Protein AF-0000000077107101 (afdb_homodimer)

Structure (mmCIF, N/CA/C/O backbone):
data_AF-0000000077107101-model_v1
#
loop_
_entity.id
_entity.type
_entity.pdbx_description
1 polymer 'T6SS Transcription factor RovC-like DNA binding domain-containing protein'
#
loop_
_atom_site.group_PDB
_atom_site.id
_atom_site.type_symbol
_atom_site.label_atom_id
_atom_site.label_alt_id
_atom_site.label_comp_id
_atom_site.label_asym_id
_atom_site.label_entity_id
_atom_site.label_seq_id
_atom_site.pdbx_PDB_ins_code
_atom_site.Cartn_x
_atom_site.Cartn_y
_atom_site.Cartn_z
_atom_site.occupancy
_atom_site.B_iso_or_equiv
_atom_site.auth_seq_id
_atom_site.auth_comp_id
_atom_site.auth_asym_id
_atom_site.auth_atom_id
_atom_site.pdbx_PDB_model_num
ATOM 1 N N . MET A 1 1 ? 15.594 -49.562 -24.234 1 36.62 1 MET A N 1
ATOM 2 C CA . MET A 1 1 ? 15.773 -48.375 -25.094 1 36.62 1 MET A CA 1
ATOM 3 C C . MET A 1 1 ? 16.031 -47.125 -24.25 1 36.62 1 MET A C 1
ATOM 5 O O . MET A 1 1 ? 15.234 -46.812 -23.375 1 36.62 1 MET A O 1
ATOM 9 N N . LYS A 1 2 ? 17.188 -46.906 -23.859 1 49.09 2 LYS A N 1
ATOM 10 C CA . LYS A 1 2 ? 17.625 -45.812 -22.984 1 49.09 2 LYS A CA 1
ATOM 11 C C . LYS A 1 2 ? 17.062 -44.469 -23.453 1 49.09 2 LYS A C 1
ATOM 13 O O . LYS A 1 2 ? 17.344 -44.031 -24.578 1 49.09 2 LYS A O 1
ATOM 18 N N . SER A 1 3 ? 15.82 -44 -23.25 1 51.94 3 SER A N 1
ATOM 19 C CA . SER A 1 3 ? 15.117 -42.812 -23.719 1 51.94 3 SER A CA 1
ATOM 20 C C . SER A 1 3 ? 15.961 -41.562 -23.562 1 51.94 3 SER A C 1
ATOM 22 O O . SER A 1 3 ? 16.562 -41.344 -22.516 1 51.94 3 SER A O 1
ATOM 24 N N . VAL A 1 4 ? 16.719 -41.156 -24.703 1 61.84 4 VAL A N 1
ATOM 25 C CA . VAL A 1 4 ? 17.656 -40.062 -24.734 1 61.84 4 VAL A CA 1
ATOM 26 C C . VAL A 1 4 ? 16.891 -38.75 -24.516 1 61.84 4 VAL A C 1
ATOM 28 O O . VAL A 1 4 ? 16.125 -38.312 -25.375 1 61.84 4 VAL A O 1
ATOM 31 N N . TRP A 1 5 ? 16.547 -38.5 -23.312 1 76.62 5 TRP A N 1
ATOM 32 C CA . TRP A 1 5 ? 16.047 -37.156 -23 1 76.62 5 TRP A CA 1
ATOM 33 C C . TRP A 1 5 ? 16.891 -36.094 -23.656 1 76.62 5 TRP A C 1
ATOM 35 O O . TRP A 1 5 ? 18.125 -36.094 -23.531 1 76.62 5 TRP A O 1
ATOM 45 N N . GLN A 1 6 ? 16.281 -35.438 -24.75 1 76.5 6 GLN A N 1
ATOM 46 C CA . GLN A 1 6 ? 16.969 -34.312 -25.406 1 76.5 6 GLN A CA 1
ATOM 47 C C . GLN A 1 6 ? 16.406 -32.969 -24.938 1 76.5 6 GLN A C 1
ATOM 49 O O . GLN A 1 6 ? 15.203 -32.719 -25.047 1 76.5 6 GLN A O 1
ATOM 54 N N . LEU A 1 7 ? 17.297 -32.25 -24.359 1 82.25 7 LEU A N 1
ATOM 55 C CA . LEU A 1 7 ? 16.922 -30.922 -23.875 1 82.25 7 LEU A CA 1
ATOM 56 C C . LEU A 1 7 ? 16.688 -29.969 -25.047 1 82.25 7 LEU A C 1
ATOM 58 O O . LEU A 1 7 ? 17.531 -29.859 -25.938 1 82.25 7 LEU A O 1
ATOM 62 N N . ASP A 1 8 ? 15.477 -29.438 -25.125 1 82.38 8 ASP A N 1
ATOM 63 C CA . ASP A 1 8 ? 15.195 -28.297 -26 1 82.38 8 ASP A CA 1
ATOM 64 C C . ASP A 1 8 ? 15.125 -27 -25.188 1 82.38 8 ASP A C 1
ATOM 66 O O . ASP A 1 8 ? 14.062 -26.641 -24.656 1 82.38 8 ASP A O 1
ATOM 70 N N . LYS A 1 9 ? 16.219 -26.234 -25.188 1 82.69 9 LYS A N 1
ATOM 71 C CA . LYS A 1 9 ? 16.375 -25.047 -24.344 1 82.69 9 LYS A CA 1
ATOM 72 C C . LYS A 1 9 ? 15.367 -23.969 -24.75 1 82.69 9 LYS A C 1
ATOM 74 O O . LYS A 1 9 ? 14.984 -23.141 -23.922 1 82.69 9 LYS A O 1
ATOM 79 N N . SER A 1 10 ? 14.93 -23.953 -25.969 1 82.31 10 SER A N 1
ATOM 80 C CA . SER A 1 10 ? 14.031 -22.906 -26.469 1 82.31 10 SER A CA 1
ATOM 81 C C . SER A 1 10 ? 12.695 -22.953 -25.734 1 82.31 10 SER A C 1
ATOM 83 O O . SER A 1 10 ? 12.023 -21.922 -25.609 1 82.31 10 SER A O 1
ATOM 85 N N . LYS A 1 11 ? 12.383 -24.125 -25.203 1 84.31 11 LYS A N 1
ATOM 86 C CA . LYS A 1 11 ? 11.109 -24.297 -24.516 1 84.31 11 LYS A CA 1
ATOM 87 C C . LYS A 1 11 ? 11.133 -23.609 -23.156 1 84.31 11 LYS A C 1
ATOM 89 O O . LYS A 1 11 ? 10.078 -23.359 -22.562 1 84.31 11 LYS A O 1
ATOM 94 N N . TYR A 1 12 ? 12.328 -23.328 -22.734 1 90.12 12 TYR A N 1
ATOM 95 C CA . TYR A 1 12 ? 12.453 -22.812 -21.375 1 90.12 12 TYR A CA 1
ATOM 96 C C . TYR A 1 12 ? 12.773 -21.328 -21.406 1 90.12 12 TYR A C 1
ATOM 98 O O . TYR A 1 12 ? 12.555 -20.625 -20.406 1 90.12 12 TYR A O 1
ATOM 106 N N . ASN A 1 13 ? 13.305 -20.766 -22.453 1 82.75 13 ASN A N 1
ATOM 107 C CA . ASN A 1 13 ? 13.758 -19.375 -22.531 1 82.75 13 ASN A CA 1
ATOM 108 C C . ASN A 1 13 ? 12.594 -18.406 -22.375 1 82.75 13 ASN A C 1
ATOM 110 O O . ASN A 1 13 ? 12.75 -17.344 -21.766 1 82.75 13 ASN A O 1
ATOM 114 N N . ASP A 1 14 ? 11.438 -18.812 -22.844 1 86.81 14 ASP A N 1
ATOM 115 C CA . ASP A 1 14 ? 10.289 -17.922 -22.781 1 86.81 14 ASP A CA 1
ATOM 116 C C . ASP A 1 14 ? 9.711 -17.844 -21.375 1 86.81 14 ASP A C 1
ATOM 118 O O . ASP A 1 14 ? 8.906 -16.969 -21.062 1 86.81 14 ASP A O 1
ATOM 122 N N . LEU A 1 15 ? 10.258 -18.703 -20.5 1 91.25 15 LEU A N 1
ATOM 123 C CA . LEU A 1 15 ? 9.68 -18.781 -19.172 1 91.25 15 LEU A CA 1
ATOM 124 C C . LEU A 1 15 ? 10.359 -17.797 -18.219 1 91.25 15 LEU A C 1
ATOM 126 O O . LEU A 1 15 ? 9.867 -17.547 -17.109 1 91.25 15 LEU A O 1
ATOM 130 N N . LEU A 1 16 ? 11.414 -17.156 -18.656 1 87.88 16 LEU A N 1
ATOM 131 C CA . LEU A 1 16 ? 12.227 -16.312 -17.797 1 87.88 16 LEU A CA 1
ATOM 132 C C . LEU A 1 16 ? 11.422 -15.133 -17.266 1 87.88 16 LEU A C 1
ATOM 134 O O . LEU A 1 16 ? 11.648 -14.672 -16.141 1 87.88 16 LEU A O 1
ATOM 138 N N . ASN A 1 17 ? 10.438 -14.742 -17.969 1 88.19 17 ASN A N 1
ATOM 139 C CA . ASN A 1 17 ? 9.688 -13.547 -17.594 1 88.19 17 ASN A CA 1
ATOM 140 C C . ASN A 1 17 ? 8.406 -13.891 -16.859 1 88.19 17 ASN A C 1
ATOM 142 O O . ASN A 1 17 ? 7.637 -13 -16.484 1 88.19 17 ASN A O 1
ATOM 146 N N . LEU A 1 18 ? 8.266 -15.156 -16.547 1 92.25 18 LEU A N 1
ATOM 147 C CA . LEU A 1 18 ? 7.039 -15.586 -15.883 1 92.25 18 LEU A CA 1
ATOM 148 C C . LEU A 1 18 ? 6.938 -14.969 -14.492 1 92.25 18 LEU A C 1
ATOM 150 O O . LEU A 1 18 ? 7.945 -14.82 -13.805 1 92.25 18 LEU A O 1
ATOM 154 N N . PRO A 1 19 ? 5.684 -14.625 -14.133 1 92.31 19 PRO A N 1
ATOM 155 C CA . PRO A 1 19 ? 5.492 -14.336 -12.711 1 92.31 19 PRO A CA 1
ATOM 156 C C . PRO A 1 19 ? 5.711 -15.562 -11.828 1 92.31 19 PRO A C 1
ATOM 158 O O . PRO A 1 19 ? 5.668 -16.703 -12.312 1 92.31 19 PRO A O 1
ATOM 161 N N . TYR A 1 20 ? 5.93 -15.43 -10.633 1 93.25 20 TYR A N 1
ATOM 162 C CA . TYR A 1 20 ? 6.246 -16.531 -9.734 1 93.25 20 TYR A CA 1
ATOM 163 C C . TYR A 1 20 ? 5.078 -17.516 -9.641 1 93.25 20 TYR A C 1
ATOM 165 O O . TYR A 1 20 ? 5.285 -18.719 -9.539 1 93.25 20 TYR A O 1
ATOM 173 N N . SER A 1 21 ? 3.875 -17.016 -9.695 1 93.69 21 SER A N 1
ATOM 174 C CA . SER A 1 21 ? 2.732 -17.922 -9.719 1 93.69 21 SER A CA 1
ATOM 175 C C . SER A 1 21 ? 2.744 -18.797 -10.969 1 93.69 21 SER A C 1
ATOM 177 O O . SER A 1 21 ? 2.277 -19.938 -10.938 1 93.69 21 SER A O 1
ATOM 179 N N . GLY A 1 22 ? 3.248 -18.188 -12.016 1 95.06 22 GLY A N 1
ATOM 180 C CA . GLY A 1 22 ? 3.428 -18.984 -13.227 1 95.06 22 GLY A CA 1
ATOM 181 C C . GLY A 1 22 ? 4.453 -20.078 -13.062 1 95.06 22 GLY A C 1
ATOM 182 O O . GLY A 1 22 ? 4.246 -21.203 -13.539 1 95.06 22 GLY A O 1
ATOM 183 N N . TRP A 1 23 ? 5.523 -19.75 -12.375 1 95.94 23 TRP A N 1
ATOM 184 C CA . TRP A 1 23 ? 6.527 -20.766 -12.07 1 95.94 23 TRP A CA 1
ATOM 185 C C . TRP A 1 23 ? 5.938 -21.891 -11.219 1 95.94 23 TRP A C 1
ATOM 187 O O . TRP A 1 23 ? 6.227 -23.062 -11.445 1 95.94 23 TRP A O 1
ATOM 197 N N . ALA A 1 24 ? 5.16 -21.484 -10.281 1 97.25 24 ALA A N 1
ATOM 198 C CA . ALA A 1 24 ? 4.5 -22.5 -9.461 1 97.25 24 ALA A CA 1
ATOM 199 C C . ALA A 1 24 ? 3.727 -23.484 -10.32 1 97.25 24 ALA A C 1
ATOM 201 O O . ALA A 1 24 ? 3.803 -24.703 -10.109 1 97.25 24 ALA A O 1
ATOM 202 N N . TRP A 1 25 ? 3.062 -22.969 -11.305 1 97.88 25 TRP A N 1
ATOM 203 C CA . TRP A 1 25 ? 2.289 -23.844 -12.188 1 97.88 25 TRP A CA 1
ATOM 204 C C . TRP A 1 25 ? 3.209 -24.703 -13.039 1 97.88 25 TRP A C 1
ATOM 206 O O . TRP A 1 25 ? 2.955 -25.906 -13.211 1 97.88 25 TRP A O 1
ATOM 216 N N . GLU A 1 26 ? 4.285 -24.125 -13.555 1 97.5 26 GLU A N 1
ATOM 217 C CA . GLU A 1 26 ? 5.211 -24.875 -14.391 1 97.5 26 GLU A CA 1
ATOM 218 C C . GLU A 1 26 ? 5.75 -26.109 -13.648 1 97.5 26 GLU A C 1
ATOM 220 O O . GLU A 1 26 ? 5.914 -27.172 -14.242 1 97.5 26 GLU A O 1
ATOM 225 N N . PHE A 1 27 ? 5.941 -25.969 -12.414 1 98.31 27 PHE A N 1
ATOM 226 C CA . PHE A 1 27 ? 6.418 -27.094 -11.617 1 98.31 27 PHE A CA 1
ATOM 227 C C . PHE A 1 27 ? 5.273 -28.047 -11.297 1 98.31 27 PHE A C 1
ATOM 229 O O . PHE A 1 27 ? 5.391 -29.25 -11.492 1 98.31 27 PHE A O 1
ATOM 236 N N . LYS A 1 28 ? 4.164 -27.531 -10.844 1 98.5 28 LYS A N 1
ATOM 237 C CA . LYS A 1 28 ? 3.08 -28.359 -10.328 1 98.5 28 LYS A CA 1
ATOM 238 C C . LYS A 1 28 ? 2.402 -29.141 -11.445 1 98.5 28 LYS A C 1
ATOM 240 O O . LYS A 1 28 ? 1.958 -30.266 -11.242 1 98.5 28 LYS A O 1
ATOM 245 N N . ARG A 1 29 ? 2.389 -28.547 -12.625 1 98.12 29 ARG A N 1
ATOM 246 C CA . ARG A 1 29 ? 1.709 -29.234 -13.727 1 98.12 29 ARG A CA 1
ATOM 247 C C . ARG A 1 29 ? 2.467 -30.484 -14.141 1 98.12 29 ARG A C 1
ATOM 249 O O . ARG A 1 29 ? 1.936 -31.328 -14.883 1 98.12 29 ARG A O 1
ATOM 256 N N . ARG A 1 30 ? 3.689 -30.641 -13.719 1 98.12 30 ARG A N 1
ATOM 257 C CA . ARG A 1 30 ? 4.52 -31.781 -14.047 1 98.12 30 ARG A CA 1
ATOM 258 C C . ARG A 1 30 ? 4.34 -32.906 -13.016 1 98.12 30 ARG A C 1
ATOM 260 O O . ARG A 1 30 ? 4.891 -34 -13.172 1 98.12 30 ARG A O 1
ATOM 267 N N . ASP A 1 31 ? 3.662 -32.656 -11.984 1 98.38 31 ASP A N 1
ATOM 268 C CA . ASP A 1 31 ? 3.408 -33.594 -10.922 1 98.38 31 ASP A CA 1
ATOM 269 C C . ASP A 1 31 ? 2.586 -34.781 -11.438 1 98.38 31 ASP A C 1
ATOM 271 O O . ASP A 1 31 ? 1.441 -34.625 -11.859 1 98.38 31 ASP A O 1
ATOM 275 N N . PRO A 1 32 ? 3.148 -36 -11.312 1 97.88 32 PRO A N 1
ATOM 276 C CA . PRO A 1 32 ? 2.422 -37.188 -11.805 1 97.88 32 PRO A CA 1
ATOM 277 C C . PRO A 1 32 ? 1.076 -37.375 -11.109 1 97.88 32 PRO A C 1
ATOM 279 O O . PRO A 1 32 ? 0.118 -37.844 -11.727 1 97.88 32 PRO A O 1
ATOM 282 N N . GLU A 1 33 ? 0.961 -37 -9.891 1 97.31 33 GLU A N 1
ATOM 283 C CA . GLU A 1 33 ? -0.3 -37.125 -9.164 1 97.31 33 GLU A CA 1
ATOM 284 C C . GLU A 1 33 ? -1.358 -36.188 -9.719 1 97.31 33 GLU A C 1
ATOM 286 O O . GLU A 1 33 ? -2.529 -36.562 -9.836 1 97.31 33 GLU A O 1
ATOM 291 N N . LEU A 1 34 ? -0.968 -34.969 -10.047 1 97.94 34 LEU A N 1
ATOM 292 C CA . LEU A 1 34 ? -1.901 -34 -10.625 1 97.94 34 LEU A CA 1
ATOM 293 C C . LEU A 1 34 ? -2.342 -34.438 -12.016 1 97.94 34 LEU A C 1
ATOM 295 O O . LEU A 1 34 ? -3.525 -34.375 -12.352 1 97.94 34 LEU A O 1
ATOM 299 N N . ILE A 1 35 ? -1.372 -34.938 -12.828 1 98.06 35 ILE A N 1
ATOM 300 C CA . ILE A 1 35 ? -1.673 -35.406 -14.172 1 98.06 35 ILE A CA 1
ATOM 301 C C . ILE A 1 35 ? -2.66 -36.562 -14.109 1 98.06 35 ILE A C 1
ATOM 303 O O . ILE A 1 35 ? -3.627 -36.625 -14.875 1 98.06 35 ILE A O 1
ATOM 307 N N . LYS A 1 36 ? -2.42 -37.438 -13.18 1 97.38 36 LYS A N 1
ATOM 308 C CA . LYS A 1 36 ? -3.326 -38.562 -12.992 1 97.38 36 LYS A CA 1
ATOM 309 C C . LYS A 1 36 ? -4.727 -38.094 -12.609 1 97.38 36 LYS A C 1
ATOM 311 O O . LYS A 1 36 ? -5.719 -38.594 -13.141 1 97.38 36 LYS A O 1
ATOM 316 N N . ALA A 1 37 ? -4.828 -37.125 -11.68 1 97.06 37 ALA A N 1
ATOM 317 C CA . ALA A 1 37 ? -6.109 -36.594 -11.242 1 97.06 37 ALA A CA 1
ATOM 318 C C 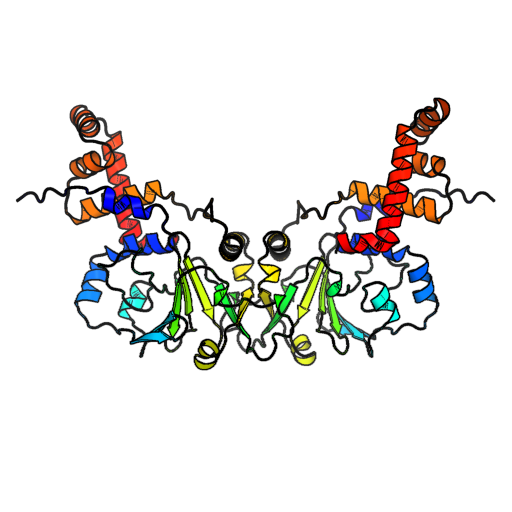. ALA A 1 37 ? -6.855 -35.938 -12.406 1 97.06 37 ALA A C 1
ATOM 320 O O . ALA A 1 37 ? -8.07 -36.094 -12.539 1 97.06 37 ALA A O 1
ATOM 321 N N . TYR A 1 38 ? -6.125 -35.281 -13.211 1 96.88 38 TYR A N 1
ATOM 322 C CA . TYR A 1 38 ? -6.734 -34.625 -14.359 1 96.88 38 TYR A CA 1
ATOM 323 C C . TYR A 1 38 ? -7.242 -35.625 -15.375 1 96.88 38 TYR A C 1
ATOM 325 O O . TYR A 1 38 ? -8.352 -35.5 -15.891 1 96.88 38 TYR A O 1
ATOM 333 N N . THR A 1 39 ? -6.422 -36.625 -15.688 1 96.25 39 THR A N 1
ATOM 334 C CA . THR A 1 39 ? -6.73 -37.625 -16.719 1 96.25 39 THR A CA 1
ATOM 335 C C . THR A 1 39 ? -7.883 -38.531 -16.266 1 96.25 39 THR A C 1
ATOM 337 O O . THR A 1 39 ? -8.633 -39.031 -17.109 1 96.25 39 THR A O 1
ATOM 340 N N . ALA A 1 40 ? -8.016 -38.656 -14.992 1 95 40 ALA A N 1
ATOM 341 C CA . ALA A 1 40 ? -9.102 -39.5 -14.461 1 95 40 ALA A CA 1
ATOM 342 C C . ALA A 1 40 ? -10.461 -38.906 -14.828 1 95 40 ALA A C 1
ATOM 344 O O . ALA A 1 40 ? -11.445 -39.656 -14.961 1 95 40 ALA A O 1
ATOM 345 N N . GLY A 1 41 ? -10.617 -37.625 -14.977 1 89.12 41 GLY A N 1
ATOM 346 C CA . GLY A 1 41 ? -11.828 -37 -15.484 1 89.12 41 GLY A CA 1
ATOM 347 C C . GLY A 1 41 ? -12.922 -36.906 -14.445 1 89.12 41 GLY A C 1
ATOM 348 O O . GLY A 1 41 ? -14.055 -36.531 -14.766 1 89.12 41 GLY A O 1
ATOM 349 N N . ASN A 1 42 ? -12.656 -37.219 -13.227 1 89.12 42 ASN A N 1
ATOM 350 C CA . ASN A 1 42 ? -13.688 -37.219 -12.195 1 89.12 42 ASN A CA 1
ATOM 351 C C . ASN A 1 42 ? -13.727 -35.906 -11.422 1 89.12 42 ASN A C 1
ATOM 353 O O . ASN A 1 42 ? -14.523 -35.75 -10.5 1 89.12 42 ASN A O 1
ATOM 357 N N . SER A 1 43 ? -12.984 -34.969 -11.828 1 92.38 43 SER A N 1
ATOM 358 C CA . SER A 1 43 ? -12.945 -33.688 -11.109 1 92.38 43 SER A CA 1
ATOM 359 C C . SER A 1 43 ? -13.961 -32.719 -11.664 1 92.38 43 SER A C 1
ATOM 361 O O . SER A 1 43 ? -14.328 -32.781 -12.836 1 92.38 43 SER A O 1
ATOM 363 N N . VAL A 1 44 ? -14.469 -31.875 -10.789 1 93.94 44 VAL A N 1
ATOM 364 C CA . VAL A 1 44 ? -15.414 -30.828 -11.188 1 93.94 44 VAL A CA 1
ATOM 365 C C . VAL A 1 44 ? -14.742 -29.859 -12.156 1 93.94 44 VAL A C 1
ATOM 367 O O . VAL A 1 44 ? -13.617 -29.406 -11.914 1 93.94 44 VAL A O 1
ATOM 370 N N . ARG A 1 45 ? -15.414 -29.625 -13.273 1 94.44 45 ARG A N 1
ATOM 371 C CA . ARG A 1 45 ? -14.883 -28.703 -14.273 1 94.44 45 ARG A CA 1
ATOM 372 C C . ARG A 1 45 ? -15.703 -27.406 -14.312 1 94.44 45 ARG A C 1
ATOM 374 O O . ARG A 1 45 ? -16.922 -27.438 -14.141 1 94.44 45 ARG A O 1
ATOM 381 N N . PRO A 1 46 ? -14.984 -26.328 -14.523 1 96.25 46 PRO A N 1
ATOM 382 C CA . PRO A 1 46 ? -15.719 -25.062 -14.609 1 96.25 46 PRO A CA 1
ATOM 383 C C . PRO A 1 46 ? -16.359 -24.844 -15.977 1 96.25 46 PRO A C 1
ATOM 385 O O . PRO A 1 46 ? -15.852 -25.344 -16.984 1 96.25 46 PRO A O 1
ATOM 388 N N . ASN A 1 47 ? -17.5 -24.125 -15.93 1 96.19 47 ASN A N 1
ATOM 389 C CA . ASN A 1 47 ? -18.031 -23.531 -17.156 1 96.19 47 ASN A CA 1
ATOM 390 C C . ASN A 1 47 ? -17.266 -22.266 -17.531 1 96.19 47 ASN A C 1
ATOM 392 O O . ASN A 1 47 ? -16.922 -21.469 -16.656 1 96.19 47 ASN A O 1
ATOM 396 N N . TYR A 1 48 ? -17 -22.172 -18.766 1 95.69 48 TYR A N 1
ATOM 397 C CA . TYR A 1 48 ? -16.234 -21.016 -19.219 1 95.69 48 TYR A CA 1
ATOM 398 C C . TYR A 1 48 ? -17.031 -20.203 -20.25 1 95.69 48 TYR A C 1
ATOM 400 O O . TYR A 1 48 ? -17.656 -20.781 -21.141 1 95.69 48 TYR A O 1
ATOM 408 N N . LYS A 1 49 ? -17.062 -18.875 -20.047 1 94.94 49 LYS A N 1
ATOM 409 C CA . LYS A 1 49 ? -17.656 -17.953 -21.016 1 94.94 49 LYS A CA 1
ATOM 410 C C . LYS A 1 49 ? -16.844 -16.672 -21.094 1 94.94 49 LYS A C 1
ATOM 412 O O . LYS A 1 49 ? -16.172 -16.281 -20.141 1 94.94 49 LYS A O 1
ATOM 417 N N . LEU A 1 50 ? -16.844 -16.094 -22.234 1 93.5 50 LEU A N 1
ATOM 418 C CA . LEU A 1 50 ? -16.266 -14.773 -22.438 1 93.5 50 LEU A CA 1
ATOM 419 C C . LEU A 1 50 ? -17.344 -13.695 -22.453 1 93.5 50 LEU A C 1
ATOM 421 O O . LEU A 1 50 ? -18.359 -13.836 -23.156 1 93.5 50 LEU A O 1
ATOM 425 N N . ASN A 1 51 ? -17.125 -12.75 -21.625 1 88.56 51 ASN A N 1
ATOM 426 C CA . ASN A 1 51 ? -18.125 -11.688 -21.656 1 88.56 51 ASN A CA 1
ATOM 427 C C . ASN A 1 51 ? -17.859 -10.703 -22.797 1 88.56 51 ASN A C 1
ATOM 429 O O . ASN A 1 51 ? -16.906 -10.859 -23.547 1 88.56 51 ASN A O 1
ATOM 433 N N . SER A 1 52 ? -18.75 -9.672 -22.906 1 86.5 52 SER A N 1
ATOM 434 C CA . SER A 1 52 ? -18.703 -8.719 -24 1 86.5 52 SER A CA 1
ATOM 435 C C . SER A 1 52 ? -17.438 -7.867 -23.922 1 86.5 52 SER A C 1
ATOM 437 O O . SER A 1 52 ? -16.953 -7.367 -24.953 1 86.5 52 SER A O 1
ATOM 439 N N . GLU A 1 53 ? -16.828 -7.762 -22.859 1 85.06 53 GLU A N 1
ATOM 440 C CA . GLU A 1 53 ? -15.641 -6.93 -22.672 1 85.06 53 GLU A CA 1
ATOM 441 C C . GLU A 1 53 ? -14.359 -7.754 -22.797 1 85.06 53 GLU A C 1
ATOM 443 O O . GLU A 1 53 ? -13.258 -7.238 -22.578 1 85.06 53 GLU A O 1
ATOM 448 N N . GLY A 1 54 ? -14.523 -9.016 -23.047 1 87.25 54 GLY A N 1
ATOM 449 C CA . GLY A 1 54 ? -13.359 -9.875 -23.234 1 87.25 54 GLY A CA 1
ATOM 450 C C . GLY A 1 54 ? -12.828 -10.461 -21.953 1 87.25 54 GLY A C 1
ATOM 451 O O . GLY A 1 54 ? -11.688 -10.922 -21.891 1 87.25 54 GLY A O 1
ATOM 452 N N . ILE A 1 55 ? -13.578 -10.445 -20.938 1 91.31 55 ILE A N 1
ATOM 453 C CA . ILE A 1 55 ? -13.188 -11.031 -19.656 1 91.31 55 ILE A CA 1
ATOM 454 C C . ILE A 1 55 ? -13.648 -12.484 -19.594 1 91.31 55 ILE A C 1
ATOM 456 O O . ILE A 1 55 ? -14.812 -12.789 -19.875 1 91.31 55 ILE A O 1
ATOM 460 N N . GLY A 1 56 ? -12.703 -13.367 -19.328 1 94.25 56 GLY A N 1
ATOM 461 C CA . GLY A 1 56 ? -13.055 -14.766 -19.156 1 94.25 56 GLY A CA 1
ATOM 462 C C . GLY A 1 56 ? -13.734 -15.047 -17.828 1 94.25 56 GLY A C 1
ATOM 463 O O . GLY A 1 56 ? -13.25 -14.633 -16.766 1 94.25 56 GLY A O 1
ATOM 464 N N . ILE A 1 57 ? -14.859 -15.742 -17.922 1 95.81 57 ILE A N 1
ATOM 465 C CA . ILE A 1 57 ? -15.617 -16.062 -16.719 1 95.81 57 ILE A CA 1
ATOM 466 C C . ILE A 1 57 ? -15.656 -17.578 -16.516 1 95.81 57 ILE A C 1
ATOM 468 O O . ILE A 1 57 ? -16.156 -18.312 -17.359 1 95.81 57 ILE A O 1
ATOM 472 N N . PHE A 1 58 ? -15.094 -17.953 -15.406 1 96.88 58 PHE A N 1
ATOM 473 C CA . PHE A 1 58 ? -15.172 -19.344 -14.969 1 96.88 58 PHE A CA 1
ATOM 474 C C . PHE A 1 58 ? -16.219 -19.516 -13.875 1 96.88 58 PHE A C 1
ATOM 476 O O . PHE A 1 58 ? -16.281 -18.719 -12.938 1 96.88 58 PHE A O 1
ATOM 483 N N . SER A 1 59 ? -17.047 -20.516 -14.031 1 96.69 59 SER A N 1
ATOM 484 C CA . SER A 1 59 ? -18.062 -20.812 -13.023 1 96.69 59 SER A CA 1
ATOM 485 C C . SER A 1 59 ? -18.016 -22.281 -12.617 1 96.69 59 SER A C 1
ATOM 487 O O . SER A 1 59 ? -18.234 -23.172 -13.453 1 96.69 59 SER A O 1
ATOM 489 N N . LEU A 1 60 ? -17.75 -22.5 -11.32 1 96.94 60 LEU A N 1
ATOM 490 C CA . LEU A 1 60 ? -17.75 -23.859 -10.797 1 96.94 60 LEU A CA 1
ATOM 491 C C . LEU A 1 60 ? -19.125 -24.219 -10.227 1 96.94 60 LEU A C 1
ATOM 493 O O . LEU A 1 60 ? -19.672 -23.484 -9.398 1 96.94 60 LEU A O 1
ATOM 497 N N . PRO A 1 61 ? -19.672 -25.312 -10.664 1 95.19 61 PRO A N 1
ATOM 498 C CA . PRO A 1 61 ? -20.969 -25.719 -10.109 1 95.19 61 PRO A CA 1
ATOM 499 C C . PRO A 1 61 ? -20.859 -26.203 -8.664 1 95.19 61 PRO A C 1
ATOM 501 O O . PRO A 1 61 ? -21.828 -26.141 -7.906 1 95.19 61 PRO A O 1
ATOM 504 N N . ALA A 1 62 ? -19.719 -26.75 -8.297 1 95.12 62 ALA A N 1
ATOM 505 C CA . ALA A 1 62 ? -19.406 -27.203 -6.949 1 95.12 62 ALA A CA 1
ATOM 506 C C . ALA A 1 62 ? -17.906 -27.109 -6.664 1 95.12 62 ALA A C 1
ATOM 508 O O . ALA A 1 62 ? -17.109 -27 -7.59 1 95.12 62 ALA A O 1
ATOM 509 N N . PRO A 1 63 ? -17.641 -27.109 -5.402 1 94.25 63 PRO A N 1
ATOM 510 C CA . PRO A 1 63 ? -16.203 -27.156 -5.102 1 94.25 63 PRO A CA 1
ATOM 511 C C . PRO A 1 63 ? -15.531 -28.422 -5.602 1 94.25 63 PRO A C 1
ATOM 513 O O . PRO A 1 63 ? -16.141 -29.5 -5.59 1 94.25 63 PRO A O 1
ATOM 516 N N . CYS A 1 64 ? -14.359 -28.328 -6.031 1 95.75 64 CYS A N 1
ATOM 517 C CA . CYS A 1 64 ? -13.609 -29.469 -6.531 1 95.75 64 CYS A CA 1
ATOM 518 C C . CYS A 1 64 ? -12.594 -29.953 -5.5 1 95.75 64 CYS A C 1
ATOM 520 O O . CYS A 1 64 ? -11.453 -29.469 -5.477 1 95.75 64 CYS A O 1
ATOM 522 N N . LYS A 1 65 ? -12.898 -30.922 -4.754 1 94.56 65 LYS A N 1
ATOM 523 C CA . LYS A 1 65 ? -12.047 -31.422 -3.672 1 94.56 65 LYS A CA 1
ATOM 524 C C . LYS A 1 65 ? -10.711 -31.906 -4.203 1 94.56 65 LYS A C 1
ATOM 526 O O . LYS A 1 65 ? -9.664 -31.688 -3.58 1 94.56 65 LYS A O 1
ATOM 531 N N . THR A 1 66 ? -10.789 -32.594 -5.324 1 96.31 66 THR A N 1
ATOM 532 C CA . THR A 1 66 ? -9.562 -33.094 -5.934 1 96.31 66 THR A CA 1
ATOM 533 C C . THR A 1 66 ? -8.594 -31.953 -6.23 1 96.31 66 THR A C 1
ATOM 535 O O . THR A 1 66 ? -7.406 -32.031 -5.891 1 96.31 66 THR A O 1
ATOM 538 N N . ALA A 1 67 ? -9.078 -30.906 -6.836 1 97.31 67 ALA A N 1
ATOM 539 C CA . ALA A 1 67 ? -8.234 -29.75 -7.172 1 97.31 67 ALA A CA 1
ATOM 540 C C . ALA A 1 67 ? -7.734 -29.062 -5.91 1 97.31 67 ALA A C 1
ATOM 542 O O . ALA A 1 67 ? -6.598 -28.594 -5.867 1 97.31 67 ALA A O 1
ATOM 543 N N . GLU A 1 68 ? -8.555 -29 -4.887 1 96.12 68 GLU A N 1
ATOM 544 C CA . GLU A 1 68 ? -8.219 -28.312 -3.641 1 96.12 68 GLU A CA 1
ATOM 545 C C . GLU A 1 68 ? -7.027 -28.969 -2.955 1 96.12 68 GLU A C 1
ATOM 547 O O . GLU A 1 68 ? -6.25 -28.297 -2.271 1 96.12 68 GLU A O 1
ATOM 552 N N . SER A 1 69 ? -6.883 -30.25 -3.145 1 95.81 69 SER A N 1
ATOM 553 C CA . SER A 1 69 ? -5.758 -30.969 -2.541 1 95.81 69 SER A CA 1
ATOM 554 C C . SER A 1 69 ? -4.434 -30.516 -3.146 1 95.81 69 SER A C 1
ATOM 556 O O . SER A 1 69 ? -3.377 -30.688 -2.539 1 95.81 69 SER A O 1
ATOM 558 N N . PHE A 1 70 ? -4.461 -29.938 -4.348 1 97.19 70 PHE A N 1
ATOM 559 C CA . PHE A 1 70 ? -3.271 -29.391 -5 1 97.19 70 PHE A CA 1
ATOM 560 C C . PHE A 1 70 ? -3.195 -27.891 -4.828 1 97.19 70 PHE A C 1
ATOM 562 O O . PHE A 1 70 ? -2.336 -27.234 -5.422 1 97.19 70 PHE A O 1
ATOM 569 N N . GLY A 1 71 ? -4.152 -27.297 -4.102 1 97.19 71 GLY A N 1
ATOM 570 C CA . GLY A 1 71 ? -4.18 -25.859 -3.883 1 97.19 71 GLY A CA 1
ATOM 571 C C . GLY A 1 71 ? -4.824 -25.094 -5.02 1 97.19 71 GLY A C 1
ATOM 572 O O . GLY A 1 71 ? -4.559 -23.906 -5.203 1 97.19 71 GLY A O 1
ATOM 573 N N . LEU A 1 72 ? -5.621 -25.797 -5.832 1 97.94 72 LEU A N 1
ATOM 574 C CA . LEU A 1 72 ? -6.262 -25.188 -6.992 1 97.94 72 LEU A CA 1
ATOM 575 C C . LEU A 1 72 ? -7.777 -25.203 -6.844 1 97.94 72 LEU A C 1
ATOM 577 O O . LEU A 1 72 ? -8.328 -26.062 -6.152 1 97.94 72 LEU A O 1
ATOM 581 N N . HIS A 1 73 ? -8.461 -24.234 -7.41 1 97.62 73 HIS A N 1
ATOM 582 C CA . HIS A 1 73 ? -9.914 -24.234 -7.426 1 97.62 73 HIS A CA 1
ATOM 583 C C . HIS A 1 73 ? -10.461 -25.312 -8.367 1 97.62 73 HIS A C 1
ATOM 585 O O . HIS A 1 73 ? -11.461 -25.953 -8.062 1 97.62 73 HIS A O 1
ATOM 591 N N . PHE A 1 74 ? -9.883 -25.484 -9.461 1 97.56 74 PHE A N 1
ATOM 592 C CA . PHE A 1 74 ? -10.117 -26.547 -10.438 1 97.56 74 PHE A CA 1
ATOM 593 C C . PHE A 1 74 ? -8.828 -26.922 -11.148 1 97.56 74 PHE A C 1
ATOM 595 O O . PHE A 1 74 ? -7.824 -26.219 -11.039 1 97.56 74 PHE A O 1
ATOM 602 N N . LEU A 1 75 ? -8.828 -28.047 -11.789 1 97.62 75 LEU A N 1
ATOM 603 C CA . LEU A 1 75 ? -7.613 -28.531 -12.438 1 97.62 75 LEU A CA 1
ATOM 604 C C . LEU A 1 75 ? -7.527 -28.031 -13.875 1 97.62 75 LEU A C 1
ATOM 606 O O . LEU A 1 75 ? -8.305 -28.453 -14.734 1 97.62 75 LEU A O 1
ATOM 610 N N . PRO A 1 76 ? -6.582 -27.156 -14.102 1 96.88 76 PRO A N 1
ATOM 611 C CA . PRO A 1 76 ? -6.336 -26.844 -15.508 1 96.88 76 PRO A CA 1
ATOM 612 C C . PRO A 1 76 ? -5.672 -27.984 -16.266 1 96.88 76 PRO A C 1
ATOM 614 O O . PRO A 1 76 ? -5.168 -28.922 -15.656 1 96.88 76 PRO A O 1
ATOM 617 N N . ASN A 1 77 ? -5.742 -27.859 -17.625 1 96.62 77 ASN A N 1
ATOM 618 C CA . ASN A 1 77 ? -5.027 -28.828 -18.453 1 96.62 77 ASN A CA 1
ATOM 619 C C . ASN A 1 77 ? -3.523 -28.766 -18.203 1 96.62 77 ASN A C 1
ATOM 621 O O . ASN A 1 77 ? -2.879 -27.766 -18.5 1 96.62 77 ASN A O 1
ATOM 625 N N . PRO A 1 78 ? -2.984 -29.828 -17.641 1 97.56 78 PRO A N 1
ATOM 626 C CA . PRO A 1 78 ? -1.561 -29.797 -17.297 1 97.56 78 PRO A CA 1
ATOM 627 C C . PRO A 1 78 ? -0.657 -29.703 -18.531 1 97.56 78 PRO A C 1
ATOM 629 O O . PRO A 1 78 ? 0.543 -29.438 -18.406 1 97.56 78 PRO A O 1
ATOM 632 N N . LYS A 1 79 ? -1.113 -29.875 -19.734 1 96.81 79 LYS A N 1
ATOM 633 C CA . LYS A 1 79 ? -0.329 -29.75 -20.953 1 96.81 79 LYS A CA 1
ATOM 634 C C . LYS A 1 79 ? -0.098 -28.281 -21.312 1 96.81 79 LYS A C 1
ATOM 636 O O . LYS A 1 79 ? 0.778 -27.969 -22.125 1 96.81 79 LYS A O 1
ATOM 641 N N . LEU A 1 80 ? -0.875 -27.469 -20.719 1 96.31 80 LEU A N 1
ATOM 642 C CA . LEU A 1 80 ? -0.753 -26.047 -21 1 96.31 80 LEU A CA 1
ATOM 643 C C . LEU A 1 80 ? 0.244 -25.375 -20.062 1 96.31 80 LEU A C 1
ATOM 645 O O . LEU A 1 80 ? 0.146 -25.531 -18.828 1 96.31 80 LEU A O 1
ATOM 649 N N . SER A 1 81 ? 1.131 -24.656 -20.656 1 95.56 81 SER A N 1
ATOM 650 C CA . SER A 1 81 ? 2.131 -23.953 -19.859 1 95.56 81 SER A CA 1
ATOM 651 C C . SER A 1 81 ? 1.537 -22.734 -19.188 1 95.56 81 SER A C 1
ATOM 653 O O . SER A 1 81 ? 0.389 -22.359 -19.453 1 95.56 81 SER A O 1
ATOM 655 N N . ALA A 1 82 ? 2.344 -22.156 -18.328 1 95.44 82 ALA A N 1
ATOM 656 C CA . ALA A 1 82 ? 1.927 -20.938 -17.625 1 95.44 82 ALA A CA 1
ATOM 657 C C . ALA A 1 82 ? 1.721 -19.781 -18.594 1 95.44 82 ALA A C 1
ATOM 659 O O . ALA A 1 82 ? 1.047 -18.812 -18.266 1 95.44 82 ALA A O 1
ATOM 660 N N . LEU A 1 83 ? 2.291 -19.859 -19.797 1 93 83 LEU A N 1
ATOM 661 C CA . LEU A 1 83 ? 2.121 -18.844 -20.828 1 93 83 LEU A CA 1
ATOM 662 C C . LEU A 1 83 ? 0.74 -18.938 -21.469 1 93 83 LEU A C 1
ATOM 664 O O . LEU A 1 83 ? 0.245 -17.969 -22.031 1 93 83 LEU A O 1
ATOM 668 N N . GLN A 1 84 ? 0.166 -20.094 -21.328 1 93.19 84 GLN A N 1
ATOM 669 C CA . GLN A 1 84 ? -1.113 -20.344 -21.984 1 93.19 84 GLN A CA 1
ATOM 670 C C . GLN A 1 84 ? -2.266 -20.281 -20.984 1 93.19 84 GLN A C 1
ATOM 672 O O . GLN A 1 84 ? -3.404 -20 -21.359 1 93.19 84 GLN A O 1
ATOM 677 N N . THR A 1 85 ? -1.914 -20.656 -19.75 1 93.88 85 THR A N 1
ATOM 678 C CA . THR A 1 85 ? -2.969 -20.656 -18.75 1 93.88 85 THR A CA 1
ATOM 679 C C . THR A 1 85 ? -2.406 -20.281 -17.375 1 93.88 85 THR A C 1
ATOM 681 O O . THR A 1 85 ? -1.295 -20.688 -17.031 1 93.88 85 THR A O 1
ATOM 684 N N . MET A 1 86 ? -3.129 -19.469 -16.672 1 93.69 86 MET A N 1
ATOM 685 C CA . MET A 1 86 ? -2.83 -19.156 -15.281 1 93.69 86 MET A CA 1
ATOM 686 C C . MET A 1 86 ? -3.904 -19.719 -14.359 1 93.69 86 MET A C 1
ATOM 688 O O . MET A 1 86 ? -5.078 -19.375 -14.477 1 93.69 86 MET A O 1
ATOM 692 N N . PRO A 1 87 ? -3.463 -20.609 -13.469 1 96.62 87 PRO A N 1
ATOM 693 C CA . PRO A 1 87 ? -4.465 -21.234 -12.602 1 96.62 87 PRO A CA 1
ATOM 694 C C . PRO A 1 87 ? -4.969 -20.281 -11.516 1 96.62 87 PRO A C 1
ATOM 696 O O . PRO A 1 87 ? -4.305 -19.297 -11.195 1 96.62 87 PRO A O 1
ATOM 699 N N . PHE A 1 88 ? -6.16 -20.594 -11.008 1 97.69 88 PHE A N 1
ATOM 700 C CA . PHE A 1 88 ? -6.668 -19.984 -9.789 1 97.69 88 PHE A CA 1
ATOM 701 C C . PHE A 1 88 ? -6.215 -20.75 -8.555 1 97.69 88 PHE A C 1
ATOM 703 O O . PHE A 1 88 ? -6.723 -21.844 -8.273 1 97.69 88 PHE A O 1
ATOM 710 N N . TRP A 1 89 ? -5.289 -20.172 -7.883 1 97.5 89 TRP A N 1
ATOM 711 C CA . TRP A 1 89 ? -4.777 -20.797 -6.672 1 97.5 89 TRP A CA 1
ATOM 712 C C . TRP A 1 89 ? -5.699 -20.531 -5.488 1 97.5 89 TRP A C 1
ATOM 714 O O . TRP A 1 89 ? -6.348 -19.484 -5.426 1 97.5 89 TRP A O 1
ATOM 724 N N . LEU A 1 90 ? -5.762 -21.469 -4.578 1 96.75 90 LEU A N 1
ATOM 725 C CA . LEU A 1 90 ? -6.523 -21.25 -3.355 1 96.75 90 LEU A CA 1
ATOM 726 C C . LEU A 1 90 ? -5.84 -20.203 -2.479 1 96.75 90 LEU A C 1
ATOM 728 O O . LEU A 1 90 ? -4.617 -20.219 -2.32 1 96.75 90 LEU A O 1
ATOM 732 N N . PRO A 1 91 ? -6.633 -19.266 -1.927 1 92.12 91 PRO A N 1
ATOM 733 C CA . PRO A 1 91 ? -6.039 -18.219 -1.084 1 92.12 91 PRO A CA 1
ATOM 734 C C . PRO A 1 91 ? -5.293 -18.797 0.119 1 92.12 91 PRO A C 1
ATOM 736 O O . PRO A 1 91 ? -4.32 -18.203 0.591 1 92.12 91 PRO A O 1
ATOM 739 N N . GLU A 1 92 ? -5.609 -19.938 0.591 1 91.06 92 GLU A N 1
ATOM 740 C CA . GLU A 1 92 ? -5.039 -20.547 1.787 1 91.06 92 GLU A CA 1
ATOM 741 C C . GLU A 1 92 ? -3.576 -20.922 1.573 1 91.06 92 GLU A C 1
ATOM 743 O O . GLU A 1 92 ? -2.803 -21 2.531 1 91.06 92 GLU A O 1
ATOM 748 N N . ILE A 1 93 ? -3.223 -21.125 0.33 1 94.81 93 ILE A N 1
ATOM 749 C CA . ILE A 1 93 ? -1.854 -21.562 0.101 1 94.81 93 ILE A CA 1
ATOM 750 C C . ILE A 1 93 ? -1.023 -20.422 -0.463 1 94.81 93 ILE A C 1
ATOM 752 O O . ILE A 1 93 ? 0.191 -20.547 -0.633 1 94.81 93 ILE A O 1
ATOM 756 N N . MET A 1 94 ? -1.641 -19.344 -0.793 1 92.94 94 MET A N 1
ATOM 757 C CA . MET A 1 94 ? -0.922 -18.188 -1.323 1 92.94 94 MET A CA 1
ATOM 758 C C . MET A 1 94 ? -0.257 -17.391 -0.201 1 92.94 94 MET A C 1
ATOM 760 O O . MET A 1 94 ? -0.834 -17.234 0.875 1 92.94 94 MET A O 1
ATOM 764 N N . GLN A 1 95 ? 0.929 -16.953 -0.522 1 87.12 95 GLN A N 1
ATOM 765 C CA . GLN A 1 95 ? 1.619 -16.094 0.443 1 87.12 95 GLN A CA 1
ATOM 766 C C . GLN A 1 95 ? 0.917 -14.75 0.591 1 87.12 95 GLN A C 1
ATOM 768 O O . GLN A 1 95 ? 0.922 -14.156 1.671 1 87.12 95 GLN A O 1
ATOM 773 N N . PHE A 1 96 ? 0.368 -14.32 -0.558 1 87.56 96 PHE A N 1
ATOM 774 C CA . PHE A 1 96 ? -0.315 -13.039 -0.534 1 87.56 96 PHE A CA 1
ATOM 775 C C . PHE A 1 96 ? -1.421 -12.992 -1.582 1 87.56 96 PHE A C 1
ATOM 777 O O . PHE A 1 96 ? -1.253 -13.5 -2.691 1 87.56 96 PHE A O 1
ATOM 784 N N . ASN A 1 97 ? -2.512 -12.5 -1.209 1 87.94 97 ASN A N 1
ATOM 785 C CA . ASN A 1 97 ? -3.611 -12.195 -2.119 1 87.94 97 ASN A CA 1
ATOM 786 C C . ASN A 1 97 ? -4.312 -10.891 -1.737 1 87.94 97 ASN A C 1
ATOM 788 O O . ASN A 1 97 ? -4.289 -10.484 -0.573 1 87.94 97 ASN A O 1
ATOM 792 N N . PHE A 1 98 ? -4.848 -10.266 -2.709 1 92.06 98 PHE A N 1
ATOM 793 C CA . PHE A 1 98 ? -5.539 -9 -2.482 1 92.06 98 PHE A CA 1
ATOM 794 C C . PHE A 1 98 ? -7.012 -9.234 -2.166 1 92.06 98 PHE A C 1
ATOM 796 O O . PHE A 1 98 ? -7.594 -10.227 -2.611 1 92.06 98 PHE A O 1
ATOM 803 N N . ASP A 1 99 ? -7.543 -8.32 -1.411 1 92.06 99 ASP A N 1
ATOM 804 C CA . ASP A 1 99 ? -8.977 -8.211 -1.191 1 92.06 99 ASP A CA 1
ATOM 805 C C . ASP A 1 99 ? -9.539 -6.938 -1.819 1 92.06 99 ASP A C 1
ATOM 807 O O . ASP A 1 99 ? -8.883 -5.895 -1.812 1 92.06 99 ASP A O 1
ATOM 811 N N . ALA A 1 100 ? -10.68 -7.074 -2.357 1 91.19 100 ALA A N 1
ATOM 812 C CA . ALA A 1 100 ? -11.289 -5.891 -2.957 1 91.19 100 ALA A CA 1
ATOM 813 C C . ALA A 1 100 ? -12.805 -5.906 -2.777 1 91.19 100 ALA A C 1
ATOM 815 O O . ALA A 1 100 ? -13.391 -6.953 -2.48 1 91.19 100 ALA A O 1
ATOM 816 N N . SER A 1 101 ? -13.398 -4.773 -2.82 1 87.94 101 SER A N 1
ATOM 817 C CA . SER A 1 101 ? -14.844 -4.59 -2.908 1 87.94 101 SER A CA 1
ATOM 818 C C . SER A 1 101 ? -15.242 -3.963 -4.242 1 87.94 101 SER A C 1
ATOM 820 O O . SER A 1 101 ? -14.398 -3.428 -4.957 1 87.94 101 SER A O 1
ATOM 822 N N . VAL A 1 102 ? -16.5 -4.238 -4.559 1 84.25 102 VAL A N 1
ATOM 823 C CA . VAL A 1 102 ? -17.016 -3.629 -5.781 1 84.25 102 VAL A CA 1
ATOM 824 C C . VAL A 1 102 ? -17.812 -2.381 -5.438 1 84.25 102 VAL A C 1
ATOM 826 O O . VAL A 1 102 ? -18.422 -2.299 -4.359 1 84.25 102 VAL A O 1
ATOM 829 N N . GLU A 1 103 ? -17.547 -1.397 -6.219 1 74.31 103 GLU A N 1
ATOM 830 C CA . GLU A 1 103 ? -18.297 -0.16 -6.023 1 74.31 103 GLU A CA 1
ATOM 831 C C . GLU A 1 103 ? -19.297 0.07 -7.16 1 74.31 103 GLU A C 1
ATOM 833 O O . GLU A 1 103 ? -18.938 -0.036 -8.336 1 74.31 103 GLU A O 1
ATOM 838 N N . LEU A 1 104 ? -20.531 -0.067 -6.867 1 61.88 104 LEU A N 1
ATOM 839 C CA . LEU A 1 104 ? -21.594 0.048 -7.871 1 61.88 104 LEU A CA 1
ATOM 840 C C . LEU A 1 104 ? -21.594 1.443 -8.484 1 61.88 104 LEU A C 1
ATOM 842 O O . LEU A 1 104 ? -21.297 2.428 -7.812 1 61.88 104 LEU A O 1
ATOM 846 N N . LEU A 1 105 ? -21.297 1.633 -9.883 1 56.03 105 LEU A N 1
ATOM 847 C CA . LEU A 1 105 ? -21.125 2.697 -10.867 1 56.03 105 LEU A CA 1
ATOM 848 C C . LEU A 1 105 ? -21.984 3.906 -10.508 1 56.03 105 LEU A C 1
ATOM 850 O O . LEU A 1 105 ? -21.906 4.949 -11.164 1 56.03 105 LEU A O 1
ATOM 854 N N . ASN A 1 106 ? -23.047 3.926 -9.93 1 53.12 106 ASN A N 1
ATOM 855 C CA . ASN A 1 106 ? -23.734 5.117 -10.414 1 53.12 106 ASN A CA 1
ATOM 856 C C . ASN A 1 106 ? -22.844 6.355 -10.305 1 53.12 106 ASN A C 1
ATOM 858 O O . ASN A 1 106 ? -22.984 7.289 -11.102 1 53.12 106 ASN A O 1
ATOM 862 N N . ASN A 1 107 ? -22.109 6.645 -9.5 1 52.09 107 ASN A N 1
ATOM 863 C CA . ASN A 1 107 ? -21.25 7.812 -9.414 1 52.09 107 ASN A CA 1
ATOM 864 C C . ASN A 1 107 ? -20.156 7.621 -8.367 1 52.09 107 ASN A C 1
ATOM 866 O O . ASN A 1 107 ? -20.391 7.805 -7.168 1 52.09 107 ASN A O 1
ATOM 870 N N . PRO A 1 108 ? -19.109 6.891 -8.891 1 56.19 108 PRO A N 1
ATOM 871 C CA . PRO A 1 108 ? -18.141 6.863 -7.789 1 56.19 108 PRO A CA 1
ATOM 872 C C . PRO A 1 108 ? -17.906 8.242 -7.176 1 56.19 108 PRO A C 1
ATOM 874 O O . PRO A 1 108 ? -17.531 9.18 -7.875 1 56.19 108 PRO A O 1
ATOM 877 N N . LYS A 1 109 ? -18.562 8.617 -6.137 1 57.06 109 LYS A N 1
ATOM 878 C CA . LYS A 1 109 ? -18.484 9.891 -5.418 1 57.06 109 LYS A CA 1
ATOM 879 C C . LYS A 1 109 ? -17.031 10.367 -5.301 1 57.06 109 LYS A C 1
ATOM 881 O O . LYS A 1 109 ? -16.766 11.57 -5.332 1 57.06 109 LYS A O 1
ATOM 886 N N . HIS A 1 110 ? -16.172 9.281 -5.355 1 65.19 110 HIS A N 1
ATOM 887 C CA . HIS A 1 110 ? -14.766 9.641 -5.191 1 65.19 110 HIS A CA 1
ATOM 888 C C . HIS A 1 110 ? -13.883 8.875 -6.172 1 65.19 110 HIS A C 1
ATOM 890 O O . HIS A 1 110 ? -13.352 7.812 -5.84 1 65.19 110 HIS A O 1
ATOM 896 N N . LYS A 1 111 ? -13.93 9.328 -7.5 1 67.06 111 LYS A N 1
ATOM 897 C CA . LYS A 1 111 ? -13.289 8.711 -8.656 1 67.06 111 LYS A CA 1
ATOM 898 C C . LYS A 1 111 ? -11.883 8.219 -8.305 1 67.06 111 LYS A C 1
ATOM 900 O O . LYS A 1 111 ? -11.484 7.125 -8.695 1 67.06 111 LYS A O 1
ATOM 905 N N . GLY A 1 112 ? -11.141 8.812 -7.398 1 80.12 112 GLY A N 1
ATOM 906 C CA . GLY A 1 112 ? -9.773 8.398 -7.105 1 80.12 112 GLY A CA 1
ATOM 907 C C . GLY A 1 112 ? -9.695 7.246 -6.121 1 80.12 112 GLY A C 1
ATOM 908 O O . GLY A 1 112 ? -8.656 6.602 -5.988 1 80.12 112 GLY A O 1
ATOM 909 N N . SER A 1 113 ? -10.852 6.84 -5.668 1 83.5 113 SER A N 1
ATOM 910 C CA . SER A 1 113 ? -10.867 5.848 -4.598 1 83.5 113 SER A CA 1
ATOM 911 C C . SER A 1 113 ? -11.195 4.457 -5.141 1 83.5 113 SER A C 1
ATOM 913 O O . SER A 1 113 ? -11.336 3.504 -4.371 1 83.5 113 SER A O 1
ATOM 915 N N . VAL A 1 114 ? -11.312 4.426 -6.48 1 87.94 114 VAL A N 1
ATOM 916 C CA . VAL A 1 114 ? -11.617 3.137 -7.102 1 87.94 114 VAL A CA 1
ATOM 917 C C . VAL A 1 114 ? -10.703 2.918 -8.305 1 87.94 114 VAL A C 1
ATOM 919 O O . VAL A 1 114 ? -10.078 3.861 -8.797 1 87.94 114 VAL A O 1
ATOM 922 N N . LEU A 1 115 ? -10.641 1.633 -8.672 1 89.38 115 LEU A N 1
ATOM 923 C CA . LEU A 1 115 ? -9.922 1.215 -9.867 1 89.38 115 LEU A CA 1
ATOM 924 C C . LEU A 1 115 ? -10.891 0.694 -10.93 1 89.38 115 LEU A C 1
ATOM 926 O O . LEU A 1 115 ? -11.773 -0.11 -10.625 1 89.38 115 LEU A O 1
ATOM 930 N N . HIS A 1 116 ? -10.727 1.251 -12.055 1 86.94 116 HIS A N 1
ATOM 931 C CA . HIS A 1 116 ? -11.477 0.696 -13.172 1 86.94 116 HIS A CA 1
ATOM 932 C C . HIS A 1 116 ? -10.805 -0.56 -13.719 1 86.94 116 HIS A C 1
ATOM 934 O O . HIS A 1 116 ? -9.602 -0.562 -13.977 1 86.94 116 HIS A O 1
ATOM 940 N N . TRP A 1 117 ? -11.602 -1.632 -14.031 1 82.19 117 TRP A N 1
ATOM 941 C CA . TRP A 1 117 ? -11.062 -2.922 -14.461 1 82.19 117 TRP A CA 1
ATOM 942 C C . TRP A 1 117 ? -10.227 -2.771 -15.727 1 82.19 117 TRP A C 1
ATOM 944 O O . TRP A 1 117 ? -9.172 -3.396 -15.852 1 82.19 117 TRP A O 1
ATOM 954 N N . HIS A 1 118 ? -10.695 -2.01 -16.531 1 84.44 118 HIS A N 1
ATOM 955 C CA . HIS A 1 118 ? -10.086 -1.911 -17.844 1 84.44 118 HIS A CA 1
ATOM 956 C C . HIS A 1 118 ? -8.742 -1.194 -17.781 1 84.44 118 HIS A C 1
ATOM 958 O O . HIS A 1 118 ? -7.906 -1.338 -18.672 1 84.44 118 HIS A O 1
ATOM 964 N N . ASP A 1 119 ? -8.586 -0.483 -16.703 1 88.06 119 ASP A N 1
ATOM 965 C CA . ASP A 1 119 ? -7.363 0.3 -16.578 1 88.06 119 ASP A CA 1
ATOM 966 C C . ASP A 1 119 ? -6.215 -0.551 -16.047 1 88.06 119 ASP A C 1
ATOM 968 O O . ASP A 1 119 ? -5.051 -0.151 -16.109 1 88.06 119 ASP A O 1
ATOM 972 N N . ILE A 1 120 ? -6.539 -1.662 -15.508 1 91.44 120 ILE A N 1
ATOM 973 C CA . ILE A 1 120 ? -5.496 -2.572 -15.047 1 91.44 120 ILE A CA 1
ATOM 974 C C . ILE A 1 120 ? -4.949 -3.371 -16.234 1 91.44 120 ILE A C 1
ATOM 976 O O . ILE A 1 120 ? -5.684 -4.121 -16.875 1 91.44 120 ILE A O 1
ATOM 980 N N . PRO A 1 121 ? -3.691 -3.221 -16.5 1 92.94 121 PRO A N 1
ATOM 981 C CA . PRO A 1 121 ? -3.135 -3.939 -17.641 1 92.94 121 PRO A CA 1
ATOM 982 C C . PRO A 1 121 ? -3.172 -5.457 -17.469 1 92.94 121 PRO A C 1
ATOM 984 O O . PRO A 1 121 ? -2.969 -5.957 -16.359 1 92.94 121 PRO A O 1
ATOM 987 N N . GLY A 1 122 ? -3.457 -6.152 -18.641 1 93.44 122 GLY A N 1
ATOM 988 C CA . GLY A 1 122 ? -3.381 -7.602 -18.625 1 93.44 122 GLY A CA 1
ATOM 989 C C . GLY A 1 122 ? -4.715 -8.273 -18.906 1 93.44 122 GLY A C 1
ATOM 990 O O . GLY A 1 122 ? -5.75 -7.605 -18.953 1 93.44 122 GLY A O 1
ATOM 991 N N . ASP A 1 123 ? -4.617 -9.57 -19.062 1 93.75 123 ASP A N 1
ATOM 992 C CA . ASP A 1 123 ? -5.812 -10.375 -19.266 1 93.75 123 ASP A CA 1
ATOM 993 C C . ASP A 1 123 ? -6.559 -10.594 -17.953 1 93.75 123 ASP A C 1
ATOM 995 O O . ASP A 1 123 ? -5.941 -10.875 -16.922 1 93.75 123 ASP A O 1
ATOM 999 N N . LYS A 1 124 ? -7.887 -10.438 -18.031 1 94.31 124 LYS A N 1
ATOM 1000 C CA . LYS A 1 124 ? -8.711 -10.578 -16.844 1 94.31 124 LYS A CA 1
ATOM 1001 C C . LYS A 1 124 ? -9.586 -11.828 -16.922 1 94.31 124 LYS A C 1
ATOM 1003 O O . LYS A 1 124 ? -10.18 -12.109 -17.953 1 94.31 124 LYS A O 1
ATOM 1008 N N . GLN A 1 125 ? -9.594 -12.484 -15.828 1 95.75 125 GLN A N 1
ATOM 1009 C CA . GLN A 1 125 ? -10.477 -13.641 -15.672 1 95.75 125 GLN A CA 1
ATOM 1010 C C . GLN A 1 125 ? -11.172 -13.617 -14.312 1 95.75 125 GLN A C 1
ATOM 1012 O O . GLN A 1 125 ? -10.578 -13.219 -13.305 1 95.75 125 GLN A O 1
ATOM 1017 N N . ILE A 1 126 ? -12.391 -14.039 -14.328 1 95.81 126 ILE A N 1
ATOM 1018 C CA . ILE A 1 126 ? -13.172 -14.086 -13.102 1 95.81 126 ILE A CA 1
ATOM 1019 C C . ILE A 1 126 ? -13.57 -15.531 -12.805 1 95.81 126 ILE A C 1
ATOM 1021 O O . ILE A 1 126 ? -13.922 -16.281 -13.711 1 95.81 126 ILE A O 1
ATOM 1025 N N . LEU A 1 127 ? -13.492 -15.906 -11.555 1 97.19 127 LEU A N 1
ATOM 1026 C CA . LEU A 1 127 ? -13.93 -17.234 -11.125 1 97.19 127 LEU A CA 1
ATOM 1027 C C . LEU A 1 127 ? -15.023 -17.125 -10.07 1 97.19 127 LEU A C 1
ATOM 1029 O O . LEU A 1 127 ? -14.828 -16.5 -9.031 1 97.19 127 LEU A O 1
ATOM 1033 N N . PHE A 1 128 ? -16.109 -17.703 -10.422 1 96.38 128 PHE A N 1
ATOM 1034 C CA . PHE A 1 128 ? -17.172 -17.922 -9.438 1 96.38 128 PHE A CA 1
ATOM 1035 C C . PHE A 1 128 ? -17.109 -19.344 -8.891 1 96.38 128 PHE A C 1
ATOM 1037 O O . PHE A 1 128 ? -17.172 -20.312 -9.641 1 96.38 128 PHE A O 1
ATOM 1044 N N . SER A 1 129 ? -16.859 -19.469 -7.676 1 94.06 129 SER A N 1
ATOM 1045 C CA . SER A 1 129 ? -16.844 -20.75 -6.98 1 94.06 129 SER A CA 1
ATOM 1046 C C . SER A 1 129 ? -17.812 -20.734 -5.797 1 94.06 129 SER A C 1
ATOM 1048 O O . SER A 1 129 ? -17.812 -19.797 -4.996 1 94.06 129 SER A O 1
ATOM 1050 N N . PRO A 1 130 ? -18.641 -21.844 -5.711 1 91.5 130 PRO A N 1
ATOM 1051 C CA . PRO A 1 130 ? -19.562 -21.891 -4.57 1 91.5 130 PRO A CA 1
ATOM 1052 C C . PRO A 1 130 ? -18.828 -21.859 -3.229 1 91.5 130 PRO A C 1
ATOM 1054 O O . PRO A 1 130 ? -17.781 -22.469 -3.078 1 91.5 130 PRO A O 1
ATOM 1057 N N . LEU A 1 131 ? -19.312 -21.109 -2.297 1 88.62 131 LEU A N 1
ATOM 1058 C CA . LEU A 1 131 ? -18.875 -21.062 -0.907 1 88.62 131 LEU A CA 1
ATOM 1059 C C . LEU A 1 131 ? -17.562 -20.297 -0.778 1 88.62 131 LEU A C 1
ATOM 1061 O O . LEU A 1 131 ? -16.938 -20.297 0.286 1 88.62 131 LEU A O 1
ATOM 1065 N N . ARG A 1 132 ? -17.094 -19.781 -1.883 1 91.56 132 ARG A N 1
ATOM 1066 C CA . ARG A 1 132 ? -15.875 -18.969 -1.852 1 91.56 132 ARG A CA 1
ATOM 1067 C C . ARG A 1 132 ? -16.109 -17.594 -2.488 1 91.56 132 ARG A C 1
ATOM 1069 O O . ARG A 1 132 ? -17.062 -17.422 -3.266 1 91.56 132 ARG A O 1
ATOM 1076 N N . ARG A 1 133 ? -15.305 -16.734 -2.145 1 91.56 133 ARG A N 1
ATOM 1077 C CA . ARG A 1 133 ? -15.391 -15.406 -2.736 1 91.56 133 ARG A CA 1
ATOM 1078 C C . ARG A 1 133 ? -15.023 -15.438 -4.215 1 91.56 133 ARG A C 1
ATOM 1080 O O . ARG A 1 133 ? -14.227 -16.266 -4.641 1 91.56 133 ARG A O 1
ATOM 1087 N N . THR A 1 134 ? -15.617 -14.531 -4.895 1 94.56 134 THR A N 1
ATOM 1088 C CA . THR A 1 134 ? -15.273 -14.367 -6.301 1 94.56 134 THR A CA 1
ATOM 1089 C C . THR A 1 134 ? -13.812 -13.953 -6.453 1 94.56 134 THR A C 1
ATOM 1091 O O . THR A 1 134 ? -13.312 -13.125 -5.684 1 94.56 134 THR A O 1
ATOM 1094 N N . LYS A 1 135 ? -13.148 -14.547 -7.48 1 95.62 135 LYS A N 1
ATOM 1095 C CA . LYS A 1 135 ? -11.75 -14.211 -7.723 1 95.62 135 LYS A CA 1
ATOM 1096 C C . LYS A 1 135 ? -11.578 -13.5 -9.062 1 95.62 135 LYS A C 1
ATOM 1098 O O . LYS A 1 135 ? -12.164 -13.906 -10.062 1 95.62 135 LYS A O 1
ATOM 1103 N N . LEU A 1 136 ? -10.836 -12.453 -9.008 1 95.06 136 LEU A N 1
ATOM 1104 C CA . LEU A 1 136 ? -10.375 -11.789 -10.227 1 95.06 136 LEU A CA 1
ATOM 1105 C C . LEU A 1 136 ? -8.883 -12.031 -10.438 1 95.06 136 LEU A C 1
ATOM 1107 O O . LEU A 1 136 ? -8.07 -11.734 -9.562 1 95.06 136 LEU A O 1
ATOM 1111 N N . SER A 1 137 ? -8.547 -12.617 -11.523 1 96 137 SER A N 1
ATOM 1112 C CA . SER A 1 137 ? -7.156 -12.828 -11.898 1 96 137 SER A CA 1
ATOM 1113 C C . SER A 1 137 ? -6.73 -11.867 -13 1 96 137 SER A C 1
ATOM 1115 O O . SER A 1 137 ? -7.449 -11.695 -13.992 1 96 137 SER A O 1
ATOM 1117 N N . VAL A 1 138 ? -5.652 -11.227 -12.812 1 94.62 138 VAL A N 1
ATOM 1118 C CA . VAL A 1 138 ? -5.031 -10.344 -13.805 1 94.62 138 VAL A CA 1
ATOM 1119 C C . VAL A 1 138 ? -3.664 -10.898 -14.195 1 94.62 138 VAL A C 1
ATOM 1121 O O . VAL A 1 138 ? -2.785 -11.062 -13.344 1 94.62 138 VAL A O 1
ATOM 1124 N N . ASN A 1 139 ? -3.521 -11.117 -15.477 1 94.12 139 ASN A N 1
ATOM 1125 C CA . ASN A 1 139 ? -2.309 -11.82 -15.883 1 94.12 139 ASN A CA 1
ATOM 1126 C C . ASN A 1 139 ? -1.679 -11.18 -17.125 1 94.12 139 ASN A C 1
ATOM 1128 O O . ASN A 1 139 ? -2.383 -10.828 -18.078 1 94.12 139 ASN A O 1
ATOM 1132 N N . THR A 1 140 ? -0.412 -10.953 -16.984 1 92.5 140 THR A N 1
ATOM 1133 C CA . THR A 1 140 ? 0.458 -10.695 -18.125 1 92.5 140 THR A CA 1
ATOM 1134 C C . THR A 1 140 ? 1.579 -11.727 -18.203 1 92.5 140 THR A C 1
ATOM 1136 O O . THR A 1 140 ? 1.597 -12.688 -17.422 1 92.5 140 THR A O 1
ATOM 1139 N N . ASN A 1 141 ? 2.447 -11.539 -19.141 1 87.62 141 ASN A N 1
ATOM 1140 C CA . ASN A 1 141 ? 3.566 -12.469 -19.25 1 87.62 141 ASN A CA 1
ATOM 1141 C C . ASN A 1 141 ? 4.535 -12.32 -18.078 1 87.62 141 ASN A C 1
ATOM 1143 O O . ASN A 1 141 ? 5.277 -13.25 -17.75 1 87.62 141 ASN A O 1
ATOM 1147 N N . SER A 1 142 ? 4.484 -11.156 -17.438 1 89.31 142 SER A N 1
ATOM 1148 C CA . SER A 1 142 ? 5.512 -10.906 -16.438 1 89.31 142 SER A CA 1
ATOM 1149 C C . SER A 1 142 ? 4.891 -10.609 -15.07 1 89.31 142 SER A C 1
ATOM 1151 O O . SER A 1 142 ? 5.605 -10.438 -14.078 1 89.31 142 SER A O 1
ATOM 1153 N N . TYR A 1 143 ? 3.58 -10.578 -15.047 1 92.19 143 TYR A N 1
ATOM 1154 C CA . TYR A 1 143 ? 2.918 -10.25 -13.789 1 92.19 143 TYR A CA 1
ATOM 1155 C C . TYR A 1 143 ? 1.604 -11.016 -13.648 1 92.19 143 TYR A C 1
ATOM 1157 O O . TYR A 1 143 ? 0.873 -11.188 -14.625 1 92.19 143 TYR A O 1
ATOM 1165 N N . SER A 1 144 ? 1.39 -11.438 -12.469 1 93.62 144 SER A N 1
ATOM 1166 C CA . SER A 1 144 ? 0.13 -12.109 -12.156 1 93.62 144 SER A CA 1
ATOM 1167 C C . SER A 1 144 ? -0.324 -11.789 -10.734 1 93.62 144 SER A C 1
ATOM 1169 O O . SER A 1 144 ? 0.492 -11.75 -9.812 1 93.62 144 SER A O 1
ATOM 1171 N N . THR A 1 145 ? -1.604 -11.531 -10.633 1 93.81 145 THR A N 1
ATOM 1172 C CA . THR A 1 145 ? -2.17 -11.328 -9.305 1 93.81 145 THR A CA 1
ATOM 1173 C C . THR A 1 145 ? -3.598 -11.859 -9.234 1 93.81 145 THR A C 1
ATOM 1175 O O . THR A 1 145 ? -4.258 -12.016 -10.266 1 93.81 145 THR A O 1
ATOM 1178 N N . GLN A 1 146 ? -3.932 -12.242 -8.094 1 95.56 146 GLN A N 1
ATOM 1179 C CA . GLN A 1 146 ? -5.285 -12.703 -7.816 1 95.56 146 GLN A CA 1
ATOM 1180 C C . GLN A 1 146 ? -5.938 -11.867 -6.719 1 95.56 146 GLN A C 1
ATOM 1182 O O . GLN A 1 146 ? -5.355 -11.672 -5.648 1 95.56 146 GLN A O 1
ATOM 1187 N N . ILE A 1 147 ? -7.105 -11.375 -7.035 1 94.81 147 ILE A N 1
ATOM 1188 C CA . ILE A 1 147 ? -7.828 -10.5 -6.121 1 94.81 147 ILE A CA 1
ATOM 1189 C C . ILE A 1 147 ? -9.133 -11.172 -5.691 1 94.81 147 ILE A C 1
ATOM 1191 O O . ILE A 1 147 ? -9.938 -11.578 -6.535 1 94.81 147 ILE A O 1
ATOM 1195 N N . ALA A 1 148 ? -9.312 -11.328 -4.395 1 94.38 148 ALA A N 1
ATOM 1196 C CA . ALA A 1 148 ? -10.586 -11.805 -3.875 1 94.38 148 ALA A CA 1
ATOM 1197 C C . ALA A 1 148 ? -11.594 -10.664 -3.756 1 94.38 148 ALA A C 1
ATOM 1199 O O . ALA A 1 148 ? -11.32 -9.656 -3.098 1 94.38 148 ALA A O 1
ATOM 1200 N N . ILE A 1 149 ? -12.703 -10.789 -4.379 1 92.56 149 ILE A N 1
ATOM 1201 C CA . ILE A 1 149 ? -13.695 -9.719 -4.418 1 92.56 149 ILE A CA 1
ATOM 1202 C C . ILE A 1 149 ? -14.836 -10.031 -3.447 1 92.56 149 ILE A C 1
ATOM 1204 O O . ILE A 1 149 ? -15.438 -11.102 -3.512 1 92.56 149 ILE A O 1
ATOM 1208 N N . GLU A 1 150 ? -15.039 -9.109 -2.578 1 87.81 150 GLU A N 1
ATOM 1209 C CA . GLU A 1 150 ? -16.141 -9.219 -1.629 1 87.81 150 GLU A CA 1
ATOM 1210 C C . GLU A 1 150 ? -17.422 -8.641 -2.211 1 87.81 150 GLU A C 1
ATOM 1212 O O . GLU A 1 150 ? -17.844 -7.535 -1.853 1 87.81 150 GLU A O 1
ATOM 1217 N N . ALA A 1 151 ? -18.109 -9.375 -2.984 1 85.69 151 ALA A N 1
ATOM 1218 C CA . ALA A 1 151 ? -19.375 -9 -3.617 1 85.69 151 ALA A CA 1
ATOM 1219 C C . ALA A 1 151 ? -20.078 -10.227 -4.207 1 85.69 151 ALA A C 1
ATOM 1221 O O . ALA A 1 151 ? -19.453 -11.266 -4.422 1 85.69 151 ALA A O 1
ATOM 1222 N N . ASP A 1 152 ? -21.328 -10.062 -4.359 1 84.62 152 ASP A N 1
ATOM 1223 C CA . ASP A 1 152 ? -22.062 -11.133 -5.027 1 84.62 152 ASP A CA 1
ATOM 1224 C C . ASP A 1 152 ? -21.75 -11.164 -6.52 1 84.62 152 ASP A C 1
ATOM 1226 O O . ASP A 1 152 ? -21.281 -10.172 -7.082 1 84.62 152 ASP A O 1
ATOM 1230 N N . SER A 1 153 ? -22.031 -12.305 -7.094 1 83.62 153 SER A N 1
ATOM 1231 C CA . SER A 1 153 ? -21.672 -12.539 -8.492 1 83.62 153 SER A CA 1
ATOM 1232 C C . SER A 1 153 ? -22.328 -11.5 -9.406 1 83.62 153 SER A C 1
ATOM 1234 O O . SER A 1 153 ? -21.688 -11.023 -10.352 1 83.62 153 SER A O 1
ATOM 1236 N N . THR A 1 154 ? -23.484 -11.148 -9.094 1 82.12 154 THR A N 1
ATOM 1237 C CA . THR A 1 154 ? -24.203 -10.203 -9.93 1 82.12 154 THR A CA 1
ATOM 1238 C C . THR A 1 154 ? -23.547 -8.82 -9.875 1 82.12 154 THR A C 1
ATOM 1240 O O . THR A 1 154 ? -23.359 -8.18 -10.914 1 82.12 154 THR A O 1
ATOM 1243 N N . SER A 1 155 ? -23.203 -8.453 -8.727 1 82.12 155 SER A N 1
ATOM 1244 C CA . SER A 1 155 ? -22.562 -7.152 -8.547 1 82.12 155 SER A CA 1
ATOM 1245 C C . SER A 1 155 ? -21.234 -7.086 -9.281 1 82.12 155 SER A C 1
ATOM 1247 O O . SER A 1 155 ? -20.891 -6.055 -9.859 1 82.12 155 SER A O 1
ATOM 1249 N N . VAL A 1 156 ? -20.531 -8.195 -9.242 1 84.06 156 VAL A N 1
ATOM 1250 C CA . VAL A 1 156 ? -19.219 -8.234 -9.867 1 84.06 156 VAL A CA 1
ATOM 1251 C C . VAL A 1 156 ? -19.359 -8.086 -11.383 1 84.06 156 VAL A C 1
ATOM 1253 O O . VAL A 1 156 ? -18.594 -7.363 -12.016 1 84.06 156 VAL A O 1
ATOM 1256 N N . LEU A 1 157 ? -20.359 -8.742 -11.891 1 83.06 157 LEU A N 1
ATOM 1257 C CA . LEU A 1 157 ? -20.547 -8.727 -13.336 1 83.06 157 LEU A CA 1
ATOM 1258 C C . LEU A 1 157 ? -21.078 -7.379 -13.805 1 83.06 157 LEU A C 1
ATOM 1260 O O . LEU A 1 157 ? -20.828 -6.957 -14.93 1 83.06 157 LEU A O 1
ATOM 1264 N N . ASP A 1 158 ? -21.672 -6.688 -12.859 1 81.12 158 ASP A N 1
ATOM 1265 C CA . ASP A 1 158 ? -22.328 -5.441 -13.227 1 81.12 158 ASP A CA 1
ATOM 1266 C C . ASP A 1 158 ? -21.422 -4.238 -12.969 1 81.12 158 ASP A C 1
ATOM 1268 O O . ASP A 1 158 ? -21.75 -3.117 -13.375 1 81.12 158 ASP A O 1
ATOM 1272 N N . THR A 1 159 ? -20.406 -4.516 -12.258 1 80.12 159 THR A N 1
ATOM 1273 C CA . THR A 1 159 ? -19.578 -3.379 -11.852 1 80.12 159 THR A CA 1
ATOM 1274 C C . THR A 1 159 ? -18.234 -3.402 -12.578 1 80.12 159 THR A C 1
ATOM 1276 O O . THR A 1 159 ? -17.734 -4.473 -12.922 1 80.12 159 THR A O 1
ATOM 1279 N N . LYS A 1 160 ? -17.781 -2.127 -12.781 1 82.94 160 LYS A N 1
ATOM 1280 C CA . LYS A 1 160 ? -16.484 -2.004 -13.453 1 82.94 160 LYS A CA 1
ATOM 1281 C C . LYS A 1 160 ? -15.43 -1.447 -12.508 1 82.94 160 LYS A C 1
ATOM 1283 O O . LYS A 1 160 ? -14.258 -1.341 -12.875 1 82.94 160 LYS A O 1
ATOM 1288 N N . TYR A 1 161 ? -15.898 -1.164 -11.297 1 88.44 161 TYR A N 1
ATOM 1289 C CA . TYR A 1 161 ? -14.977 -0.493 -10.375 1 88.44 161 TYR A CA 1
ATOM 1290 C C . TYR A 1 161 ? -14.727 -1.343 -9.141 1 88.44 161 TYR A C 1
ATOM 1292 O O . TYR A 1 161 ? -15.648 -1.949 -8.594 1 88.44 161 TYR A O 1
ATOM 1300 N N . LEU A 1 162 ? -13.469 -1.371 -8.836 1 90.12 162 LEU A N 1
ATOM 1301 C CA . LEU A 1 162 ? -13.07 -2.094 -7.633 1 90.12 162 LEU A CA 1
ATOM 1302 C C . LEU A 1 162 ? -12.258 -1.2 -6.703 1 90.12 162 LEU A C 1
ATOM 1304 O O . LEU A 1 162 ? -11.594 -0.266 -7.16 1 90.12 162 LEU A O 1
ATOM 1308 N N . ALA A 1 163 ? -12.406 -1.385 -5.449 1 91.31 163 ALA A N 1
ATOM 1309 C CA . ALA A 1 163 ? -11.547 -0.789 -4.426 1 91.31 163 ALA A CA 1
ATOM 1310 C C . ALA A 1 163 ? -10.812 -1.865 -3.631 1 91.31 163 ALA A C 1
ATOM 1312 O O . ALA A 1 163 ? -11.438 -2.789 -3.102 1 91.31 163 ALA A O 1
ATOM 1313 N N . LEU A 1 164 ? -9.477 -1.761 -3.678 1 93.31 164 LEU A N 1
ATOM 1314 C CA . LEU A 1 164 ? -8.727 -2.707 -2.861 1 93.31 164 LEU A CA 1
ATOM 1315 C C . LEU A 1 164 ? -9 -2.482 -1.378 1 93.31 164 LEU A C 1
ATOM 1317 O O . LEU A 1 164 ? -9.078 -1.34 -0.924 1 93.31 164 LEU A O 1
ATOM 1321 N N . LYS A 1 165 ? -9.156 -3.553 -0.717 1 92.12 165 LYS A N 1
ATOM 1322 C CA . LYS A 1 165 ? -9.336 -3.521 0.731 1 92.12 165 LYS A CA 1
ATOM 1323 C C . LYS A 1 165 ? -8.094 -4.027 1.456 1 92.12 165 LYS A C 1
ATOM 1325 O O . LYS A 1 165 ? -7.59 -5.109 1.151 1 92.12 165 LYS A O 1
ATOM 1330 N N . MET A 1 166 ? -7.652 -3.254 2.375 1 92.31 166 MET A N 1
ATOM 1331 C CA . MET A 1 166 ? -6.441 -3.639 3.096 1 92.31 166 MET A CA 1
ATOM 1332 C C . MET A 1 166 ? -6.688 -3.664 4.602 1 92.31 166 MET A C 1
ATOM 1334 O O . MET A 1 166 ? -7.254 -2.723 5.156 1 92.31 166 MET A O 1
ATOM 1338 N N . GLY A 1 167 ? -6.305 -4.711 5.184 1 91.44 167 GLY A N 1
ATOM 1339 C CA . GLY A 1 167 ? -6.324 -4.855 6.629 1 91.44 167 GLY A CA 1
ATOM 1340 C C . GLY A 1 167 ? -4.965 -5.195 7.211 1 91.44 167 GLY A C 1
ATOM 1341 O O . GLY A 1 167 ? -3.934 -4.805 6.664 1 91.44 167 GLY A O 1
ATOM 1342 N N . GLU A 1 168 ? -5.016 -5.809 8.289 1 90.06 168 GLU A N 1
ATOM 1343 C CA . GLU A 1 168 ? -3.803 -6.109 9.047 1 90.06 168 GLU A CA 1
ATOM 1344 C C . GLU A 1 168 ? -2.832 -6.949 8.227 1 90.06 168 GLU A C 1
ATOM 1346 O O . GLU A 1 168 ? -1.637 -6.652 8.172 1 90.06 168 GLU A O 1
ATOM 1351 N N . LYS A 1 169 ? -3.328 -7.961 7.562 1 88.69 169 LYS A N 1
ATOM 1352 C CA . LYS A 1 169 ? -2.473 -8.875 6.812 1 88.69 169 LYS A CA 1
ATOM 1353 C C . LYS A 1 169 ? -1.758 -8.156 5.676 1 88.69 169 LYS A C 1
ATOM 1355 O O . LYS A 1 169 ? -0.61 -8.469 5.355 1 88.69 169 LYS A O 1
ATOM 1360 N N . HIS A 1 170 ? -2.367 -7.18 5.129 1 91 170 HIS A N 1
ATOM 1361 C CA . HIS A 1 170 ? -1.837 -6.477 3.967 1 91 170 HIS A CA 1
ATOM 1362 C C . HIS A 1 170 ? -0.794 -5.441 4.375 1 91 170 HIS A C 1
ATOM 1364 O O . HIS A 1 170 ? 0.082 -5.09 3.582 1 91 170 HIS A O 1
ATOM 1370 N N . LEU A 1 171 ? -0.919 -5.039 5.613 1 90.12 171 LEU A N 1
ATOM 1371 C CA . LEU A 1 171 ? -0.067 -3.949 6.074 1 90.12 171 LEU A CA 1
ATOM 1372 C C . LEU A 1 171 ? 1.215 -4.488 6.699 1 90.12 171 LEU A C 1
ATOM 1374 O O . LEU A 1 171 ? 2.064 -3.713 7.145 1 90.12 171 LEU A O 1
ATOM 1378 N N . LYS A 1 172 ? 1.33 -5.758 6.66 1 88.81 172 LYS A N 1
ATOM 1379 C CA . LYS A 1 172 ? 2.615 -6.316 7.07 1 88.81 172 LYS A CA 1
ATOM 1380 C C . LYS A 1 172 ? 3.732 -5.875 6.129 1 88.81 172 LYS A C 1
ATOM 1382 O O . LYS A 1 172 ? 3.531 -5.789 4.914 1 88.81 172 LYS A O 1
ATOM 1387 N N . GLN A 1 173 ? 4.879 -5.633 6.691 1 83.06 173 GLN A N 1
ATOM 1388 C CA . GLN A 1 173 ? 6 -5.07 5.941 1 83.06 173 GLN A CA 1
ATOM 1389 C C . GLN A 1 173 ? 6.344 -5.934 4.734 1 83.06 173 GLN A C 1
ATOM 1391 O O . GLN A 1 173 ? 6.613 -5.418 3.648 1 83.06 173 GLN A O 1
ATOM 1396 N N . GLU A 1 174 ? 6.301 -7.215 4.891 1 82.19 174 GLU A N 1
ATOM 1397 C CA . GLU A 1 174 ? 6.652 -8.133 3.811 1 82.19 174 GLU A CA 1
ATOM 1398 C C . GLU A 1 174 ? 5.625 -8.078 2.682 1 82.19 174 GLU A C 1
ATOM 1400 O O . GLU A 1 174 ? 5.953 -8.336 1.523 1 82.19 174 GLU A O 1
ATOM 1405 N N . ASN A 1 175 ? 4.457 -7.688 3.031 1 87.88 175 ASN A N 1
ATOM 1406 C CA . ASN A 1 175 ? 3.367 -7.742 2.064 1 87.88 175 ASN A CA 1
ATOM 1407 C C . ASN A 1 175 ? 3.219 -6.422 1.31 1 87.88 175 ASN A C 1
ATOM 1409 O O . ASN A 1 175 ? 2.607 -6.379 0.241 1 87.88 175 ASN A O 1
ATOM 1413 N N . ILE A 1 176 ? 3.82 -5.355 1.81 1 88 176 ILE A N 1
ATOM 1414 C CA . ILE A 1 176 ? 3.734 -4.051 1.168 1 88 176 ILE A CA 1
ATOM 1415 C C . ILE A 1 176 ? 4.441 -4.094 -0.185 1 88 176 ILE A C 1
ATOM 1417 O O . ILE A 1 176 ? 4.066 -3.371 -1.112 1 88 176 ILE A O 1
ATOM 1421 N N . ASN A 1 177 ? 5.363 -4.965 -0.277 1 87.44 177 ASN A N 1
ATOM 1422 C CA . ASN A 1 177 ? 6.082 -5.098 -1.538 1 87.44 177 ASN A CA 1
ATOM 1423 C C . ASN A 1 177 ? 5.172 -5.598 -2.656 1 87.44 177 ASN A C 1
ATOM 1425 O O . ASN A 1 177 ? 5.34 -5.219 -3.816 1 87.44 177 ASN A O 1
ATOM 1429 N N . TYR A 1 178 ? 4.238 -6.43 -2.312 1 89.94 178 TYR A N 1
ATOM 1430 C CA . TYR A 1 178 ? 3.277 -6.895 -3.305 1 89.94 178 TYR A CA 1
ATOM 1431 C C . TYR A 1 178 ? 2.402 -5.75 -3.797 1 89.94 178 TYR A C 1
ATOM 1433 O O . TYR A 1 178 ? 2.059 -5.688 -4.98 1 89.94 178 TYR A O 1
ATOM 1441 N N . LEU A 1 179 ? 2.104 -4.867 -2.908 1 90.19 179 LEU A N 1
ATOM 1442 C CA . LEU A 1 179 ? 1.314 -3.695 -3.275 1 90.19 179 LEU A CA 1
ATOM 1443 C C . LEU A 1 179 ? 2.105 -2.773 -4.199 1 90.19 179 LEU A C 1
ATOM 1445 O O . LEU A 1 179 ? 1.555 -2.225 -5.156 1 90.19 179 LEU A O 1
ATOM 1449 N N . LYS A 1 180 ? 3.332 -2.623 -3.836 1 89.62 180 LYS A N 1
ATOM 1450 C CA . LYS A 1 180 ? 4.199 -1.806 -4.68 1 89.62 180 LYS A CA 1
ATOM 1451 C C . LYS A 1 180 ? 4.289 -2.377 -6.09 1 89.62 180 LYS A C 1
ATOM 1453 O O . LYS A 1 180 ? 4.234 -1.632 -7.07 1 89.62 180 LYS A O 1
ATOM 1458 N N . GLU A 1 181 ? 4.383 -3.635 -6.156 1 90.44 181 GLU A N 1
ATOM 1459 C CA . GLU A 1 181 ? 4.434 -4.297 -7.457 1 90.44 181 GLU A CA 1
ATOM 1460 C C . GLU A 1 181 ? 3.133 -4.094 -8.227 1 90.44 181 GLU A C 1
ATOM 1462 O O . GLU A 1 181 ? 3.156 -3.801 -9.43 1 90.44 181 GLU A O 1
ATOM 1467 N N . PHE A 1 182 ? 2.137 -4.242 -7.551 1 92.25 182 PHE A N 1
ATOM 1468 C CA . PHE A 1 182 ? 0.834 -4.051 -8.18 1 92.25 182 PHE A CA 1
ATOM 1469 C C . PHE A 1 182 ? 0.682 -2.619 -8.68 1 92.25 182 PHE A C 1
ATOM 1471 O O . PHE A 1 182 ? 0.2 -2.396 -9.797 1 92.25 182 PHE A O 1
ATOM 1478 N N . SER A 1 183 ? 1.046 -1.694 -7.852 1 91.5 183 SER A N 1
ATOM 1479 C CA . SER A 1 183 ? 1.001 -0.287 -8.234 1 91.5 183 SER A CA 1
ATOM 1480 C C . SER A 1 183 ? 1.821 -0.032 -9.5 1 91.5 183 SER A C 1
ATOM 1482 O O . SER A 1 183 ? 1.352 0.625 -10.43 1 91.5 183 SER A O 1
ATOM 1484 N N . THR A 1 184 ? 3.02 -0.526 -9.5 1 90.81 184 THR A N 1
ATOM 1485 C CA . THR A 1 184 ? 3.896 -0.378 -10.656 1 90.81 184 THR A CA 1
ATOM 1486 C C . THR A 1 184 ? 3.248 -0.967 -11.906 1 90.81 184 THR A C 1
ATOM 1488 O O . THR A 1 184 ? 3.283 -0.356 -12.977 1 90.81 184 THR A O 1
ATOM 1491 N N . HIS A 1 185 ? 2.633 -2.111 -11.711 1 91.62 185 HIS A N 1
ATOM 1492 C CA . HIS A 1 185 ? 1.945 -2.77 -12.812 1 91.62 185 HIS A CA 1
ATOM 1493 C C . HIS A 1 185 ? 0.783 -1.923 -13.32 1 91.62 185 HIS A C 1
ATOM 1495 O O . HIS A 1 185 ? 0.632 -1.73 -14.531 1 91.62 185 HIS A O 1
ATOM 1501 N N . CYS A 1 186 ? 0.035 -1.429 -12.422 1 91.12 186 CYS A N 1
ATOM 1502 C CA . CYS A 1 186 ? -1.13 -0.627 -12.773 1 91.12 186 CYS A CA 1
ATOM 1503 C C . CYS A 1 186 ? -0.719 0.612 -13.562 1 91.12 186 CYS A C 1
ATOM 1505 O O . CYS A 1 186 ? -1.483 1.109 -14.391 1 91.12 186 CYS A O 1
ATOM 1507 N N . GLN A 1 187 ? 0.399 1.06 -13.32 1 88.44 187 GLN A N 1
ATOM 1508 C CA . GLN A 1 187 ? 0.871 2.27 -13.984 1 88.44 187 GLN A CA 1
ATOM 1509 C C . GLN A 1 187 ? 1.527 1.938 -15.32 1 88.44 187 GLN A C 1
ATOM 1511 O O . GLN A 1 187 ? 2.031 2.83 -16.016 1 88.44 187 GLN A O 1
ATOM 1516 N N . GLY A 1 188 ? 1.583 0.669 -15.609 1 84.88 188 GLY A N 1
ATOM 1517 C CA . GLY A 1 188 ? 2.105 0.249 -16.906 1 84.88 188 GLY A CA 1
ATOM 1518 C C . GLY A 1 188 ? 3.615 0.12 -16.922 1 84.88 188 GLY A C 1
ATOM 1519 O O . GLY A 1 188 ? 4.23 0.104 -17.984 1 84.88 188 GLY A O 1
ATOM 1520 N N . HIS A 1 189 ? 4.188 0.186 -15.789 1 80.88 189 HIS A N 1
ATOM 1521 C CA . HIS A 1 189 ? 5.641 0.077 -15.711 1 80.88 189 HIS A CA 1
ATOM 1522 C C . HIS A 1 189 ? 6.082 -1.38 -15.609 1 80.88 189 HIS A C 1
ATOM 1524 O O . HIS A 1 189 ? 5.332 -2.223 -15.109 1 80.88 189 HIS A O 1
ATOM 1530 N N . ASP A 1 190 ? 7.176 -1.576 -16.25 1 73.62 190 ASP A N 1
ATOM 1531 C CA . ASP A 1 190 ? 7.762 -2.906 -16.109 1 73.62 190 ASP A CA 1
ATOM 1532 C C . ASP A 1 190 ? 8.227 -3.152 -14.68 1 73.62 190 ASP A C 1
ATOM 1534 O O . ASP A 1 190 ? 8.789 -2.26 -14.039 1 73.62 190 ASP A O 1
ATOM 1538 N N . ILE A 1 191 ? 7.762 -4.191 -14.289 1 69.88 191 ILE A N 1
ATOM 1539 C CA . ILE A 1 191 ? 8.25 -4.57 -12.969 1 69.88 191 ILE A CA 1
ATOM 1540 C C . ILE A 1 191 ? 9.695 -5.062 -13.078 1 69.88 191 ILE A C 1
ATOM 1542 O O . ILE A 1 191 ? 9.945 -6.148 -13.602 1 69.88 191 ILE A O 1
ATOM 1546 N N . ALA A 1 192 ? 10.672 -4.152 -13.203 1 58 192 ALA A N 1
ATOM 1547 C CA . ALA A 1 192 ? 12.078 -4.492 -13.406 1 58 192 ALA A CA 1
ATOM 1548 C C . ALA A 1 192 ? 12.547 -5.516 -12.375 1 58 192 ALA A C 1
ATOM 1550 O O . ALA A 1 192 ? 13.281 -6.449 -12.711 1 58 192 ALA A O 1
ATOM 1551 N N . HIS A 1 193 ? 12.234 -5.191 -11.133 1 58.38 193 HIS A N 1
ATOM 1552 C CA . HIS A 1 193 ? 12.711 -6.059 -10.062 1 58.38 193 HIS A CA 1
ATOM 1553 C C . HIS A 1 193 ? 11.547 -6.652 -9.281 1 58.38 193 HIS A C 1
ATOM 1555 O O . HIS A 1 193 ? 10.875 -5.941 -8.523 1 58.38 193 HIS A O 1
ATOM 1561 N N . LYS A 1 194 ? 11.258 -7.816 -9.75 1 64.62 194 LYS A N 1
ATOM 1562 C CA . LYS A 1 194 ? 10.242 -8.578 -9.031 1 64.62 194 LYS A CA 1
ATOM 1563 C C . LYS A 1 194 ? 10.688 -8.875 -7.602 1 64.62 194 LYS A C 1
ATOM 1565 O O . LYS A 1 194 ? 11.875 -9.07 -7.344 1 64.62 194 LYS A O 1
ATOM 1570 N N . TYR A 1 195 ? 9.828 -8.539 -6.801 1 65.75 195 TYR A N 1
ATOM 1571 C CA . TYR A 1 195 ? 10.133 -8.977 -5.441 1 65.75 195 TYR A CA 1
ATOM 1572 C C . TYR A 1 195 ? 10.461 -10.461 -5.41 1 65.75 195 TYR A C 1
ATOM 1574 O O . TYR A 1 195 ? 9.633 -11.297 -5.797 1 65.75 195 TYR A O 1
ATOM 1582 N N . GLN A 1 196 ? 11.727 -10.672 -5.109 1 67.5 196 GLN A N 1
ATOM 1583 C CA . GLN A 1 196 ? 12.219 -12.047 -5.129 1 67.5 196 GLN A CA 1
ATOM 1584 C C . GLN A 1 196 ? 11.562 -12.883 -4.039 1 67.5 196 GLN A C 1
ATOM 1586 O O . GLN A 1 196 ? 11.461 -12.453 -2.889 1 67.5 196 GLN A O 1
ATOM 1591 N N . ARG A 1 197 ? 10.914 -13.891 -4.449 1 74.06 197 ARG A N 1
ATOM 1592 C CA . ARG A 1 197 ? 10.328 -14.844 -3.512 1 74.06 197 ARG A CA 1
ATOM 1593 C C . ARG A 1 197 ? 11.297 -15.977 -3.199 1 74.06 197 ARG A C 1
ATOM 1595 O O . ARG A 1 197 ? 10.945 -17.156 -3.303 1 74.06 197 ARG A O 1
ATOM 1602 N N . GLY A 1 198 ? 12.539 -15.617 -3.039 1 76.69 198 GLY A N 1
ATOM 1603 C CA . GLY A 1 198 ? 13.539 -16.562 -2.59 1 76.69 198 GLY A CA 1
ATOM 1604 C C . GLY A 1 198 ? 14.281 -17.234 -3.73 1 76.69 198 GLY A C 1
ATOM 1605 O O . GLY A 1 198 ? 15.273 -17.938 -3.51 1 76.69 198 GLY A O 1
ATOM 1606 N N . TYR A 1 199 ? 13.773 -17.141 -5.004 1 88.38 199 TYR A N 1
ATOM 1607 C CA . TYR A 1 199 ? 14.383 -17.844 -6.137 1 88.38 199 TYR A CA 1
ATOM 1608 C C . TYR A 1 199 ? 14.695 -16.859 -7.262 1 88.38 199 TYR A C 1
ATOM 1610 O O . TYR A 1 199 ? 13.891 -15.984 -7.574 1 88.38 199 TYR A O 1
ATOM 1618 N N . PHE A 1 200 ? 15.828 -17.141 -7.844 1 89.38 200 PHE A N 1
ATOM 1619 C CA . PHE A 1 200 ? 16.141 -16.438 -9.07 1 89.38 200 PHE A CA 1
ATOM 1620 C C . PHE A 1 200 ? 15.57 -17.156 -10.281 1 89.38 200 PHE A C 1
ATOM 1622 O O . PHE A 1 200 ? 15.586 -18.391 -10.336 1 89.38 200 PHE A O 1
ATOM 1629 N N . PRO A 1 201 ? 15.141 -16.438 -11.227 1 89.06 201 PRO A N 1
ATOM 1630 C CA . PRO A 1 201 ? 14.555 -17.078 -12.414 1 89.06 201 PRO A CA 1
ATOM 1631 C C . PRO A 1 201 ? 15.5 -18.078 -13.062 1 89.06 201 PRO A C 1
ATOM 1633 O O . PRO A 1 201 ? 15.055 -19.156 -13.492 1 89.06 201 PRO A O 1
ATOM 1636 N N . ASN A 1 202 ? 16.734 -17.781 -13.062 1 90.62 202 ASN A N 1
ATOM 1637 C CA . ASN A 1 202 ? 17.703 -18.703 -13.656 1 90.62 202 ASN A CA 1
ATOM 1638 C C . ASN A 1 202 ? 17.797 -20.016 -12.867 1 90.62 202 ASN A C 1
ATOM 1640 O O . ASN A 1 202 ? 17.953 -21.078 -13.453 1 90.62 202 ASN A O 1
ATOM 1644 N N . THR A 1 203 ? 17.688 -19.859 -11.656 1 93.75 203 THR A N 1
ATOM 1645 C CA . THR A 1 203 ? 17.703 -21.062 -10.82 1 93.75 203 THR A CA 1
ATOM 1646 C C . THR A 1 203 ? 16.438 -21.891 -11.055 1 93.75 203 THR A C 1
ATOM 1648 O O . THR A 1 203 ? 16.516 -23.125 -11.094 1 93.75 203 THR A O 1
ATOM 1651 N N . LEU A 1 204 ? 15.367 -21.234 -11.258 1 95.38 204 LEU A N 1
ATOM 1652 C CA . LEU A 1 204 ? 14.102 -21.922 -11.492 1 95.38 204 LEU A CA 1
ATOM 1653 C C . LEU A 1 204 ? 14.133 -22.656 -12.836 1 95.38 204 LEU A C 1
ATOM 1655 O O . LEU A 1 204 ? 13.641 -23.781 -12.938 1 95.38 204 LEU A O 1
ATOM 1659 N N . ILE A 1 205 ? 14.75 -22.047 -13.789 1 95.31 205 ILE A N 1
ATOM 1660 C CA . ILE A 1 205 ? 14.867 -22.688 -15.102 1 95.31 205 ILE A CA 1
ATOM 1661 C C . ILE A 1 205 ? 15.727 -23.953 -14.984 1 95.31 205 ILE A C 1
ATOM 1663 O O . ILE A 1 205 ? 15.352 -25.016 -15.484 1 95.31 205 ILE A O 1
ATOM 1667 N N . GLN A 1 206 ? 16.812 -23.812 -14.32 1 96 206 GLN A N 1
ATOM 1668 C CA . GLN A 1 206 ? 17.719 -24.938 -14.164 1 96 206 GLN A CA 1
ATOM 1669 C C . GLN A 1 206 ? 17.047 -26.078 -13.391 1 96 206 GLN A C 1
ATOM 1671 O O . GLN A 1 206 ? 17.172 -27.25 -13.758 1 96 206 GLN A O 1
ATOM 1676 N N . ALA A 1 207 ? 16.328 -25.672 -12.391 1 97.44 207 ALA A N 1
ATOM 1677 C CA . ALA A 1 207 ? 15.609 -26.656 -11.602 1 97.44 207 ALA A CA 1
ATOM 1678 C C . ALA A 1 207 ? 14.523 -27.344 -12.43 1 97.44 207 ALA A C 1
ATOM 1680 O O . ALA A 1 207 ? 14.297 -28.547 -12.297 1 97.44 207 ALA A O 1
ATOM 1681 N N . LEU A 1 208 ? 13.914 -26.578 -13.242 1 97.62 208 LEU A N 1
ATOM 1682 C CA . LEU A 1 208 ? 12.859 -27.125 -14.078 1 97.62 208 LEU A CA 1
ATOM 1683 C C . LEU A 1 208 ? 13.43 -28.094 -15.109 1 97.62 208 LEU A C 1
ATOM 1685 O O . LEU A 1 208 ? 12.867 -29.156 -15.344 1 97.62 208 LEU A O 1
ATOM 1689 N N . ILE A 1 209 ? 14.531 -27.719 -15.688 1 96.62 209 ILE A N 1
ATOM 1690 C CA . ILE A 1 209 ? 15.211 -28.578 -16.641 1 96.62 209 ILE A CA 1
ATOM 1691 C C . ILE A 1 209 ? 15.633 -29.891 -15.961 1 96.62 209 ILE A C 1
ATOM 1693 O O . ILE A 1 209 ? 15.414 -30.969 -16.5 1 96.62 209 ILE A O 1
ATOM 1697 N N . ALA A 1 210 ? 16.203 -29.734 -14.82 1 97.56 210 ALA A N 1
ATOM 1698 C CA . ALA A 1 210 ? 16.625 -30.906 -14.062 1 97.56 210 ALA A CA 1
ATOM 1699 C C . ALA A 1 210 ? 15.43 -31.797 -13.727 1 97.56 210 ALA A C 1
ATOM 1701 O O . ALA A 1 210 ? 15.523 -33.031 -13.805 1 97.56 210 ALA A O 1
ATOM 1702 N N . LEU A 1 211 ? 14.359 -31.203 -13.367 1 97.88 211 LEU A N 1
ATOM 1703 C CA . LEU A 1 211 ? 13.141 -31.938 -13.055 1 97.88 211 LEU A CA 1
ATOM 1704 C C . LEU A 1 211 ? 12.656 -32.719 -14.273 1 97.88 211 LEU A C 1
ATOM 1706 O O . LEU A 1 211 ? 12.359 -33.906 -14.18 1 97.88 211 LEU A O 1
ATOM 1710 N N . ASP A 1 212 ? 12.57 -32 -15.383 1 97.06 212 ASP A N 1
ATOM 1711 C CA . ASP A 1 212 ? 12.125 -32.656 -16.609 1 97.06 212 ASP A CA 1
ATOM 1712 C C . ASP A 1 212 ? 13.016 -33.844 -16.969 1 97.06 212 ASP A C 1
ATOM 1714 O O . ASP A 1 212 ? 12.523 -34.906 -17.359 1 97.06 212 ASP A O 1
ATOM 1718 N N . GLY A 1 213 ? 14.305 -33.625 -16.859 1 96.62 213 GLY A N 1
ATOM 1719 C CA . GLY A 1 213 ? 15.219 -34.75 -17.062 1 96.62 213 GLY A CA 1
ATOM 1720 C C . GLY A 1 213 ? 14.961 -35.906 -16.125 1 96.62 213 GLY A C 1
ATOM 1721 O O . GLY A 1 213 ? 14.906 -37.062 -16.562 1 96.62 213 GLY A O 1
ATOM 1722 N N . SER A 1 214 ? 14.82 -35.562 -14.906 1 96.69 214 SER A N 1
ATOM 1723 C CA . SER A 1 214 ? 14.602 -36.594 -13.891 1 96.69 214 SER A CA 1
ATOM 1724 C C . SER A 1 214 ? 13.312 -37.344 -14.148 1 96.69 214 SER A C 1
ATOM 1726 O O . SER A 1 214 ? 13.273 -38.594 -14.039 1 96.69 214 SER A O 1
ATOM 1728 N N . LEU A 1 215 ? 12.242 -36.688 -14.477 1 96.31 215 LEU A N 1
ATOM 1729 C CA . LEU A 1 215 ? 10.945 -37.312 -14.734 1 96.31 215 LEU A CA 1
ATOM 1730 C C . LEU A 1 215 ? 11.008 -38.219 -15.961 1 96.31 215 LEU A C 1
ATOM 1732 O O . LEU A 1 215 ? 10.219 -39.156 -16.078 1 96.31 215 LEU A O 1
ATOM 1736 N N . ASN A 1 216 ? 11.922 -37.875 -16.844 1 94.94 216 ASN A N 1
ATOM 1737 C CA . ASN A 1 216 ? 12.125 -38.719 -18.016 1 94.94 216 ASN A CA 1
ATOM 1738 C C . ASN A 1 216 ? 13.195 -39.781 -17.781 1 94.94 216 ASN A C 1
ATOM 1740 O O . ASN A 1 216 ? 13.742 -40.344 -18.734 1 94.94 216 ASN A O 1
ATOM 1744 N N . LYS A 1 217 ? 13.625 -39.938 -16.5 1 95.19 217 LYS A N 1
ATOM 1745 C CA . LYS A 1 217 ? 14.516 -41 -16.047 1 95.19 217 LYS A CA 1
ATOM 1746 C C . LYS A 1 217 ? 15.922 -40.812 -16.609 1 95.19 217 LYS A C 1
ATOM 1748 O O . LYS A 1 217 ? 16.625 -41.781 -16.875 1 95.19 217 LYS A O 1
ATOM 1753 N N . ALA A 1 218 ? 16.25 -39.625 -16.984 1 95.44 218 ALA A N 1
ATOM 1754 C CA . ALA A 1 218 ? 17.641 -39.344 -17.359 1 95.44 218 ALA A CA 1
ATOM 1755 C C . ALA A 1 218 ? 18.578 -39.5 -16.172 1 95.44 218 ALA A C 1
ATOM 1757 O O . ALA A 1 218 ? 18.188 -39.281 -15.023 1 95.44 218 ALA A O 1
ATOM 1758 N N . THR A 1 219 ? 19.828 -39.938 -16.5 1 94.38 219 THR A N 1
ATOM 1759 C CA . THR A 1 219 ? 20.812 -40.062 -15.438 1 94.38 219 THR A CA 1
ATOM 1760 C C . THR A 1 219 ? 21.312 -38.688 -14.992 1 94.38 219 THR A C 1
ATOM 1762 O O . THR A 1 219 ? 21.141 -37.688 -15.711 1 94.38 219 THR A O 1
ATOM 1765 N N . GLN A 1 220 ? 21.828 -38.625 -13.797 1 94.88 220 GLN A N 1
ATOM 1766 C CA . GLN A 1 220 ? 22.391 -37.375 -13.289 1 94.88 220 GLN A CA 1
ATOM 1767 C C . GLN A 1 220 ? 23.438 -36.812 -14.258 1 94.88 220 GLN A C 1
ATOM 1769 O O . GLN A 1 220 ? 23.547 -35.594 -14.43 1 94.88 220 GLN A O 1
ATOM 1774 N N . ARG A 1 221 ? 24.188 -37.656 -14.844 1 93.38 221 ARG A N 1
ATOM 1775 C CA . ARG A 1 221 ? 25.219 -37.25 -15.797 1 93.38 221 ARG A CA 1
ATOM 1776 C C . ARG A 1 221 ? 24.594 -36.625 -17.031 1 93.38 221 ARG A C 1
ATOM 1778 O O . ARG A 1 221 ? 25.094 -35.594 -17.516 1 93.38 221 ARG A O 1
ATOM 1785 N N . GLU A 1 222 ? 23.578 -37.188 -17.562 1 94.38 222 GLU A N 1
ATOM 1786 C CA . GLU A 1 222 ? 22.875 -36.656 -18.719 1 94.38 222 GLU A CA 1
ATOM 1787 C C . GLU A 1 222 ? 22.281 -35.281 -18.391 1 94.38 222 GLU A C 1
ATOM 1789 O O . GLU A 1 222 ? 22.375 -34.344 -19.219 1 94.38 222 GLU A O 1
ATOM 1794 N N . ILE A 1 223 ? 21.703 -35.156 -17.203 1 96.06 223 ILE A N 1
ATOM 1795 C CA . ILE A 1 223 ? 21.125 -33.906 -16.766 1 96.06 223 ILE A CA 1
ATOM 1796 C C . ILE A 1 223 ? 22.219 -32.844 -16.609 1 96.06 223 ILE A C 1
ATOM 1798 O O . ILE A 1 223 ? 22.062 -31.703 -17.047 1 96.06 223 ILE A O 1
ATOM 1802 N N . SER A 1 224 ? 23.328 -33.219 -16.031 1 95.19 224 SER A N 1
ATOM 1803 C CA . SER A 1 224 ? 24.469 -32.344 -15.898 1 95.19 224 SER A CA 1
ATOM 1804 C C . SER A 1 224 ? 24.969 -31.859 -17.266 1 95.19 224 SER A C 1
ATOM 1806 O O . SER A 1 224 ? 25.266 -30.672 -17.438 1 95.19 224 SER A O 1
ATOM 1808 N N . SER A 1 225 ? 25.047 -32.719 -18.234 1 94.25 225 SER A N 1
ATOM 1809 C CA . SER A 1 225 ? 25.484 -32.375 -19.578 1 94.25 225 SER A CA 1
ATOM 1810 C C . SER A 1 225 ? 24.547 -31.375 -20.234 1 94.25 225 SER A C 1
ATOM 1812 O O . SER A 1 225 ? 25 -30.453 -20.922 1 94.25 225 SER A O 1
ATOM 1814 N N . ALA A 1 226 ? 23.281 -31.594 -20 1 93.19 226 ALA A N 1
ATOM 1815 C CA . ALA A 1 226 ? 22.281 -30.688 -20.562 1 93.19 226 ALA A CA 1
ATOM 1816 C C . ALA A 1 226 ? 22.375 -29.297 -19.922 1 93.19 226 ALA A C 1
ATOM 1818 O O . ALA A 1 226 ? 22.234 -28.281 -20.609 1 93.19 226 ALA A O 1
ATOM 1819 N N . LEU A 1 227 ? 22.703 -29.234 -18.625 1 93.75 227 LEU A N 1
ATOM 1820 C CA . LEU A 1 227 ? 22.688 -27.984 -17.875 1 93.75 227 LEU A CA 1
ATOM 1821 C C . LEU A 1 227 ? 24.016 -27.25 -18.031 1 93.75 227 LEU A C 1
ATOM 1823 O O . LEU A 1 227 ? 24.031 -26.016 -18.172 1 93.75 227 LEU A O 1
ATOM 1827 N N . PHE A 1 228 ? 25.109 -27.984 -18.031 1 93.62 228 PHE A N 1
ATOM 1828 C CA . PHE A 1 228 ? 26.391 -27.328 -17.859 1 93.62 228 PHE A CA 1
ATOM 1829 C C . PHE A 1 228 ? 27.297 -27.578 -19.078 1 93.62 228 PHE A C 1
ATOM 1831 O O . PHE A 1 228 ? 28.375 -27.016 -19.172 1 93.62 228 PHE A O 1
ATOM 1838 N N . GLY A 1 229 ? 26.781 -28.391 -19.938 1 92.81 229 GLY A N 1
ATOM 1839 C CA . GLY A 1 229 ? 27.578 -28.672 -21.141 1 92.81 229 GLY A CA 1
ATOM 1840 C C . GLY A 1 229 ? 28.188 -30.062 -21.125 1 92.81 229 GLY A C 1
ATOM 1841 O O . GLY A 1 229 ? 28.641 -30.531 -20.062 1 92.81 229 GLY A O 1
ATOM 1842 N N . LYS A 1 230 ? 28.281 -30.656 -22.281 1 91.94 230 LYS A N 1
ATOM 1843 C CA . LYS A 1 230 ? 28.781 -32.031 -22.422 1 91.94 230 LYS A CA 1
ATOM 1844 C C . LYS A 1 230 ? 30.281 -32.094 -22.125 1 91.94 230 LYS A C 1
ATOM 1846 O O . LYS A 1 230 ? 30.734 -33 -21.422 1 91.94 230 LYS A O 1
ATOM 1851 N N . LYS A 1 231 ? 31.016 -31.203 -22.625 1 93.44 231 LYS A N 1
ATOM 1852 C CA . LYS A 1 231 ? 32.469 -31.203 -22.484 1 93.44 231 LYS A CA 1
ATOM 1853 C C . LYS A 1 231 ? 32.875 -31.094 -21.016 1 93.44 231 LYS A C 1
ATOM 1855 O O . LYS A 1 231 ? 33.656 -31.906 -20.516 1 93.44 231 LYS A O 1
ATOM 1860 N N . GLN A 1 232 ? 32.281 -30.172 -20.359 1 93.38 232 GLN A N 1
ATOM 1861 C CA . GLN A 1 232 ? 32.625 -29.922 -18.969 1 93.38 232 GLN A CA 1
ATOM 1862 C C . GLN A 1 232 ? 32.188 -31.078 -18.078 1 93.38 232 GLN A C 1
ATOM 1864 O O . GLN A 1 232 ? 32.906 -31.5 -17.188 1 93.38 232 GLN A O 1
ATOM 1869 N N . THR A 1 233 ? 31.047 -31.609 -18.312 1 93.19 233 THR A N 1
ATOM 1870 C CA . THR A 1 233 ? 30.516 -32.719 -17.516 1 93.19 233 THR A CA 1
ATOM 1871 C C . THR A 1 233 ? 31.375 -33.969 -17.703 1 93.19 233 THR A C 1
ATOM 1873 O O . THR A 1 233 ? 31.703 -34.656 -16.719 1 93.19 233 THR A O 1
ATOM 1876 N N . LYS A 1 234 ? 31.766 -34.219 -18.953 1 91.38 234 LYS A N 1
ATOM 1877 C CA . LYS A 1 234 ? 32.625 -35.344 -19.203 1 91.38 234 LYS A CA 1
ATOM 1878 C C . LYS A 1 234 ? 33.969 -35.219 -18.469 1 91.38 234 LYS A C 1
ATOM 1880 O O . LYS A 1 234 ? 34.438 -36.156 -17.844 1 91.38 234 LYS A O 1
ATOM 1885 N N . PHE A 1 235 ? 34.5 -34.062 -18.531 1 92.06 235 PHE A N 1
ATOM 1886 C CA . PHE A 1 235 ? 35.75 -33.812 -17.859 1 92.06 235 PHE A CA 1
ATOM 1887 C C . PHE A 1 235 ? 35.625 -34.062 -16.359 1 92.06 235 PHE A C 1
ATOM 1889 O O . PHE A 1 235 ? 36.469 -34.719 -15.766 1 92.06 235 PHE A O 1
ATOM 1896 N N . ASP A 1 236 ? 34.594 -33.531 -15.789 1 90.38 236 ASP A N 1
ATOM 1897 C CA . ASP A 1 236 ? 34.406 -33.656 -14.344 1 90.38 236 ASP A CA 1
ATOM 1898 C C . ASP A 1 236 ? 34.156 -35.094 -13.938 1 90.38 236 ASP A C 1
ATOM 1900 O O . ASP A 1 236 ? 34.719 -35.594 -12.945 1 90.38 236 ASP A O 1
ATOM 1904 N N . TRP A 1 237 ? 33.375 -35.812 -14.617 1 89.44 237 TRP A N 1
ATOM 1905 C CA . TRP A 1 237 ? 33.094 -37.188 -14.305 1 89.44 237 TRP A CA 1
ATOM 1906 C C . TRP A 1 237 ? 34.344 -38.062 -14.445 1 89.44 237 TRP A C 1
ATOM 1908 O O . TRP A 1 237 ? 34.562 -38.969 -13.641 1 89.44 237 TRP A O 1
ATOM 1918 N N . ASP A 1 238 ? 35.094 -37.75 -15.469 1 90.69 238 ASP A N 1
ATOM 1919 C CA . ASP A 1 238 ? 36.281 -38.531 -15.734 1 90.69 238 ASP A CA 1
ATOM 1920 C C . ASP A 1 238 ? 37.375 -38.25 -14.695 1 90.69 238 ASP A C 1
ATOM 1922 O O . ASP A 1 238 ? 38.25 -39.094 -14.469 1 90.69 238 ASP A O 1
ATOM 1926 N N . ASN A 1 239 ? 37.344 -37.156 -14.117 1 92.06 239 ASN A N 1
ATOM 1927 C CA . ASN A 1 239 ? 38.406 -36.781 -13.188 1 92.06 239 ASN A CA 1
ATOM 1928 C C . ASN A 1 239 ? 37.906 -36.781 -11.742 1 92.06 239 ASN A C 1
ATOM 1930 O O . ASN A 1 239 ? 38.531 -36.188 -10.867 1 92.06 239 ASN A O 1
ATOM 1934 N N . SER A 1 240 ? 36.719 -37.344 -11.477 1 89.69 240 SER A N 1
ATOM 1935 C CA . SER A 1 240 ? 36.125 -37.531 -10.148 1 89.69 240 SER A CA 1
ATOM 1936 C C . SER A 1 240 ? 35.938 -36.219 -9.438 1 89.69 240 SER A C 1
ATOM 1938 O O . SER A 1 240 ? 36.25 -36.094 -8.242 1 89.69 240 SER A O 1
ATOM 1940 N N . ILE A 1 241 ? 35.75 -35.188 -10.266 1 85.75 241 ILE A N 1
ATOM 1941 C CA . ILE A 1 241 ? 35.375 -33.875 -9.711 1 85.75 241 ILE A CA 1
ATOM 1942 C C . ILE A 1 241 ? 33.875 -33.875 -9.453 1 85.75 241 ILE A C 1
ATOM 1944 O O . ILE A 1 241 ? 33.062 -34.031 -10.375 1 85.75 241 ILE A O 1
ATOM 1948 N N . TYR A 1 242 ? 33.438 -33.625 -8.273 1 88.75 242 TYR A N 1
ATOM 1949 C CA . TYR A 1 242 ? 32.062 -33.875 -7.867 1 88.75 242 TYR A CA 1
ATOM 1950 C C . TYR A 1 242 ? 31.25 -32.594 -7.895 1 88.75 242 TYR A C 1
ATOM 1952 O O . TYR A 1 242 ? 30.031 -32.656 -7.676 1 88.75 242 TYR A O 1
ATOM 1960 N N . SER A 1 243 ? 31.859 -31.547 -8.312 1 89.81 243 SER A N 1
ATOM 1961 C CA . SER A 1 243 ? 31.172 -30.25 -8.227 1 89.81 243 SER A CA 1
ATOM 1962 C C . SER A 1 243 ? 29.906 -30.25 -9.078 1 89.81 243 SER A C 1
ATOM 1964 O O . SER A 1 243 ? 28.812 -29.984 -8.578 1 89.81 243 SER A O 1
ATOM 1966 N N . LEU A 1 244 ? 30.016 -30.625 -10.336 1 92.75 244 LEU A N 1
ATOM 1967 C CA . LEU A 1 244 ? 28.859 -30.594 -11.234 1 92.75 244 LEU A CA 1
ATOM 1968 C C . LEU A 1 244 ? 27.859 -31.703 -10.875 1 92.75 244 LEU A C 1
ATOM 1970 O O . LEU A 1 244 ? 26.656 -31.531 -11.031 1 92.75 244 LEU A O 1
ATOM 1974 N N . LYS A 1 245 ? 28.344 -32.844 -10.414 1 93.12 245 LYS A N 1
ATOM 1975 C CA . LYS A 1 245 ? 27.484 -33.938 -9.953 1 93.12 245 LYS A CA 1
ATOM 1976 C C . LYS A 1 245 ? 26.609 -33.469 -8.781 1 93.12 245 LYS A C 1
ATOM 1978 O O . LYS A 1 245 ? 25.406 -33.688 -8.781 1 93.12 245 LYS A O 1
ATOM 1983 N N . SER A 1 246 ? 27.266 -32.812 -7.883 1 95.94 246 SER A N 1
ATOM 1984 C CA . SER A 1 246 ? 26.547 -32.344 -6.703 1 95.94 246 SER A CA 1
ATOM 1985 C C . SER A 1 246 ? 25.531 -31.25 -7.078 1 95.94 246 SER A C 1
ATOM 1987 O O . SER A 1 246 ? 24.422 -31.234 -6.547 1 95.94 246 SER A O 1
ATOM 1989 N N . ARG A 1 247 ? 25.938 -30.453 -7.938 1 96.12 247 ARG A N 1
ATOM 1990 C CA . ARG A 1 247 ? 25.047 -29.375 -8.375 1 96.12 247 ARG A CA 1
ATOM 1991 C C . ARG A 1 247 ? 23.828 -29.938 -9.086 1 96.12 247 ARG A C 1
ATOM 1993 O O . ARG A 1 247 ? 22.703 -29.5 -8.844 1 96.12 247 ARG A O 1
ATOM 2000 N N . ALA A 1 248 ? 24.078 -30.859 -9.969 1 95.94 248 ALA A N 1
ATOM 2001 C CA . ALA A 1 248 ? 22.953 -31.5 -10.656 1 95.94 248 ALA A CA 1
ATOM 2002 C C . ALA A 1 248 ? 22.016 -32.188 -9.672 1 95.94 248 ALA A C 1
ATOM 2004 O O . ALA A 1 248 ? 20.797 -32.062 -9.781 1 95.94 248 ALA A O 1
ATOM 2005 N N . ARG A 1 249 ? 22.578 -32.844 -8.719 1 96.88 249 ARG A N 1
ATOM 2006 C CA . ARG A 1 249 ? 21.781 -33.531 -7.695 1 96.88 249 ARG A CA 1
ATOM 2007 C C . ARG A 1 249 ? 20.922 -32.531 -6.926 1 96.88 249 ARG A C 1
ATOM 2009 O O . ARG A 1 249 ? 19.75 -32.781 -6.664 1 96.88 249 ARG A O 1
ATOM 2016 N N . ARG A 1 250 ? 21.5 -31.438 -6.605 1 97.62 250 ARG A N 1
ATOM 2017 C CA . ARG A 1 250 ? 20.781 -30.406 -5.859 1 97.62 250 ARG A CA 1
ATOM 2018 C C . ARG A 1 250 ? 19.656 -29.812 -6.691 1 97.62 250 ARG A C 1
ATOM 2020 O O . ARG A 1 250 ? 18.562 -29.547 -6.172 1 97.62 250 ARG A O 1
ATOM 2027 N N . LEU A 1 251 ? 19.938 -29.641 -7.926 1 97.69 251 LEU A N 1
ATOM 2028 C CA . LEU A 1 251 ? 18.938 -29.062 -8.812 1 97.69 251 LEU A CA 1
ATOM 2029 C C . LEU A 1 251 ? 17.781 -30.031 -9.031 1 97.69 251 LEU A C 1
ATOM 2031 O O . LEU A 1 251 ? 16.625 -29.625 -9.086 1 97.69 251 LEU A O 1
ATOM 2035 N N . ILE A 1 252 ? 18.078 -31.281 -9.156 1 97.88 252 ILE A N 1
ATOM 2036 C CA . ILE A 1 252 ? 17.047 -32.312 -9.273 1 97.88 252 ILE A CA 1
ATOM 2037 C C . ILE A 1 252 ? 16.188 -32.312 -8.016 1 97.88 252 ILE A C 1
ATOM 2039 O O . ILE A 1 252 ? 14.953 -32.312 -8.102 1 97.88 252 ILE A O 1
ATOM 2043 N N . SER A 1 253 ? 16.875 -32.281 -6.898 1 98.19 253 SER A N 1
ATOM 2044 C CA . SER A 1 253 ? 16.156 -32.25 -5.625 1 98.19 253 SER A CA 1
ATOM 2045 C C . SER A 1 253 ? 15.281 -31.016 -5.504 1 98.19 253 SER A C 1
ATOM 2047 O O . SER A 1 253 ? 14.117 -31.109 -5.105 1 98.19 253 SER A O 1
ATOM 2049 N N . LYS A 1 254 ? 15.812 -29.938 -5.879 1 97.94 254 LYS A N 1
ATOM 2050 C CA . LYS A 1 254 ? 15.078 -28.672 -5.832 1 97.94 254 LYS A CA 1
ATOM 2051 C C . LYS A 1 254 ? 13.859 -28.719 -6.746 1 97.94 254 LYS A C 1
ATOM 2053 O O . LYS A 1 254 ? 12.773 -28.297 -6.355 1 97.94 254 LYS A O 1
ATOM 2058 N N . GLY A 1 255 ? 14.055 -29.219 -7.926 1 98.38 255 GLY A N 1
ATOM 2059 C CA . GLY A 1 255 ? 12.945 -29.359 -8.852 1 98.38 255 GLY A CA 1
ATOM 2060 C C . GLY A 1 255 ? 11.836 -30.25 -8.328 1 98.38 255 GLY A C 1
ATOM 2061 O O . GLY A 1 255 ? 10.656 -29.906 -8.438 1 98.38 255 GLY A O 1
ATOM 2062 N N . ARG A 1 256 ? 12.219 -31.312 -7.758 1 98.31 256 ARG A N 1
ATOM 2063 C CA . ARG A 1 256 ? 11.242 -32.25 -7.203 1 98.31 256 ARG A CA 1
ATOM 2064 C C . ARG A 1 256 ? 10.5 -31.625 -6.023 1 98.31 256 ARG A C 1
ATOM 2066 O O . ARG A 1 256 ? 9.281 -31.781 -5.895 1 98.31 256 ARG A O 1
ATOM 2073 N N . ASP A 1 257 ? 11.227 -30.922 -5.242 1 98.06 257 ASP A N 1
ATOM 2074 C CA . ASP A 1 257 ? 10.617 -30.25 -4.094 1 98.06 257 ASP A CA 1
ATOM 2075 C C . ASP A 1 257 ? 9.617 -29.188 -4.543 1 98.06 257 ASP A C 1
ATOM 2077 O O . ASP A 1 257 ? 8.523 -29.094 -3.988 1 98.06 257 ASP A O 1
ATOM 2081 N N . LEU A 1 258 ? 9.984 -28.438 -5.52 1 98.12 258 LEU A N 1
ATOM 2082 C CA . LEU A 1 258 ? 9.102 -27.391 -6.039 1 98.12 258 LEU A CA 1
ATOM 2083 C C . LEU A 1 258 ? 7.863 -28 -6.688 1 98.12 258 LEU A C 1
ATOM 2085 O O . LEU A 1 258 ? 6.77 -27.438 -6.594 1 98.12 258 LEU A O 1
ATOM 2089 N N . MET A 1 259 ? 8.031 -29.125 -7.285 1 98.56 259 MET A N 1
ATOM 2090 C CA . MET A 1 259 ? 6.902 -29.812 -7.906 1 98.56 259 MET A CA 1
ATOM 2091 C C . MET A 1 259 ? 5.934 -30.344 -6.852 1 98.56 259 MET A C 1
ATOM 2093 O O . MET A 1 259 ? 4.723 -30.141 -6.957 1 98.56 259 MET A O 1
ATOM 2097 N N . LYS A 1 260 ? 6.461 -30.875 -5.801 1 97.56 260 LYS A N 1
ATOM 2098 C CA . LYS A 1 260 ? 5.637 -31.625 -4.855 1 97.56 260 LYS A CA 1
ATOM 2099 C C . LYS A 1 260 ? 5.082 -30.703 -3.766 1 97.56 260 LYS A C 1
ATOM 2101 O O . LYS A 1 260 ? 3.891 -30.766 -3.453 1 97.56 260 LYS A O 1
ATOM 2106 N N . TYR A 1 261 ? 5.977 -29.797 -3.211 1 95.81 261 TYR A N 1
ATOM 2107 C CA . TYR A 1 261 ? 5.527 -29.125 -2 1 95.81 261 TYR A CA 1
ATOM 2108 C C . TYR A 1 261 ? 5.883 -27.641 -2.041 1 95.81 261 TYR A C 1
ATOM 2110 O O . TYR A 1 261 ? 5.086 -26.797 -1.639 1 95.81 261 TYR A O 1
ATOM 2118 N N . ASN A 1 262 ? 7.035 -27.344 -2.57 1 96.12 262 ASN A N 1
ATOM 2119 C CA . ASN A 1 262 ? 7.59 -26 -2.357 1 96.12 262 ASN A CA 1
ATOM 2120 C C . ASN A 1 262 ? 7.086 -25.016 -3.402 1 96.12 262 ASN A C 1
ATOM 2122 O O . ASN A 1 262 ? 7.453 -23.844 -3.377 1 96.12 262 ASN A O 1
ATOM 2126 N N . TYR A 1 263 ? 6.211 -25.531 -4.312 1 96.88 263 TYR A N 1
ATOM 2127 C CA . TYR A 1 263 ? 5.633 -24.594 -5.258 1 96.88 263 TYR A CA 1
ATOM 2128 C C . TYR A 1 263 ? 4.863 -23.484 -4.527 1 96.88 263 TYR A C 1
ATOM 2130 O O . TYR A 1 263 ? 4.707 -22.391 -5.047 1 96.88 263 TYR A O 1
ATOM 2138 N N . ILE A 1 264 ? 4.371 -23.703 -3.287 1 95.75 264 ILE A N 1
ATOM 2139 C CA . ILE A 1 264 ? 3.578 -22.766 -2.496 1 95.75 264 ILE A CA 1
ATOM 2140 C C . ILE A 1 264 ? 4.426 -21.547 -2.131 1 95.75 264 ILE A C 1
ATOM 2142 O O . ILE A 1 264 ? 3.895 -20.453 -1.896 1 95.75 264 ILE A O 1
ATOM 2146 N N . GLN A 1 265 ? 5.719 -21.688 -2.123 1 94.12 265 GLN A N 1
ATOM 2147 C CA . GLN A 1 265 ? 6.621 -20.594 -1.796 1 94.12 265 GLN A CA 1
ATOM 2148 C C . GLN A 1 265 ? 6.648 -19.547 -2.912 1 94.12 265 GLN A C 1
ATOM 2150 O O . GLN A 1 265 ? 7.109 -18.422 -2.709 1 94.12 265 GLN A O 1
ATOM 2155 N N . LEU A 1 266 ? 6.148 -19.938 -4.055 1 94 266 LEU A N 1
ATOM 2156 C CA . LEU A 1 266 ? 6.191 -19.062 -5.227 1 94 266 LEU A CA 1
ATOM 2157 C C . LEU A 1 266 ? 4.871 -18.328 -5.402 1 94 266 LEU A C 1
ATOM 2159 O O . LEU A 1 266 ? 4.715 -17.547 -6.344 1 94 266 LEU A O 1
ATOM 2163 N N . LEU A 1 267 ? 3.971 -18.562 -4.379 1 93 267 LEU A N 1
ATOM 2164 C CA . LEU A 1 267 ? 2.613 -18.062 -4.574 1 93 267 LEU A CA 1
ATOM 2165 C C . LEU A 1 267 ? 2.377 -16.797 -3.756 1 93 267 LEU A C 1
ATOM 2167 O O . LEU A 1 267 ? 2.576 -16.781 -2.539 1 93 267 LEU A O 1
ATOM 2171 N N . MET B 1 1 ? 10.195 51.375 21.828 1 36.56 1 MET B N 1
ATOM 2172 C CA . MET B 1 1 ? 10.773 50.281 22.594 1 36.56 1 MET B CA 1
ATOM 2173 C C . MET B 1 1 ? 11.07 49.094 21.688 1 36.56 1 MET B C 1
ATOM 2175 O O . MET B 1 1 ? 10.18 48.594 21 1 36.56 1 MET B O 1
ATOM 2179 N N . LYS B 1 2 ? 12.133 49.094 21.016 1 49 2 LYS B N 1
ATOM 2180 C CA . LYS B 1 2 ? 12.57 48.094 20.047 1 49 2 LYS B CA 1
ATOM 2181 C C . LYS B 1 2 ? 12.391 46.656 20.594 1 49 2 LYS B C 1
ATOM 2183 O O . LYS B 1 2 ? 12.969 46.312 21.625 1 49 2 LYS B O 1
ATOM 2188 N N . SER B 1 3 ? 11.234 45.969 20.625 1 52.03 3 SER B N 1
ATOM 2189 C CA . SER B 1 3 ? 10.867 44.688 21.203 1 52.03 3 SER B CA 1
ATOM 2190 C C . SER B 1 3 ? 11.906 43.625 20.875 1 52.03 3 SER B C 1
ATOM 2192 O O . SER B 1 3 ? 12.336 43.5 19.734 1 52.03 3 SER B O 1
ATOM 2194 N N . VAL B 1 4 ? 12.914 43.375 21.859 1 61.66 4 VAL B N 1
ATOM 2195 C CA . VAL B 1 4 ? 14.023 42.469 21.734 1 61.66 4 VAL B CA 1
ATOM 2196 C C . VAL B 1 4 ? 13.484 41.031 21.625 1 61.66 4 VAL B C 1
ATOM 2198 O O . VAL B 1 4 ? 12.961 40.469 22.594 1 61.66 4 VAL B O 1
ATOM 2201 N N . TRP B 1 5 ? 13.016 40.719 20.484 1 76.5 5 TRP B N 1
ATOM 2202 C CA . TRP B 1 5 ? 12.703 39.312 20.234 1 76.5 5 TRP B CA 1
ATOM 2203 C C . TRP B 1 5 ? 13.828 38.406 20.734 1 76.5 5 TRP B C 1
ATOM 2205 O O . TRP B 1 5 ? 15 38.625 20.406 1 76.5 5 TRP B O 1
ATOM 2215 N N . GLN B 1 6 ? 13.523 37.656 21.922 1 76.25 6 GLN B N 1
ATOM 2216 C CA . GLN B 1 6 ? 14.492 36.688 22.438 1 76.25 6 GLN B CA 1
ATOM 2217 C C . GLN B 1 6 ? 14.117 35.281 22.047 1 76.25 6 GLN B C 1
ATOM 2219 O O . GLN B 1 6 ? 13.008 34.812 22.344 1 76.25 6 GLN B O 1
ATOM 2224 N N . LEU B 1 7 ? 15.023 34.719 21.312 1 82.06 7 LEU B N 1
ATOM 2225 C CA . LEU B 1 7 ? 14.812 33.344 20.891 1 82.06 7 LEU B CA 1
ATOM 2226 C C . LEU B 1 7 ? 14.961 32.375 22.062 1 82.06 7 LEU B C 1
ATOM 2228 O O . LEU B 1 7 ? 15.945 32.438 22.797 1 82.06 7 LEU B O 1
ATOM 2232 N N . ASP B 1 8 ? 13.891 31.625 22.344 1 81.69 8 ASP B N 1
ATOM 2233 C CA . ASP B 1 8 ? 13.969 30.453 23.219 1 81.69 8 ASP B CA 1
ATOM 2234 C C . ASP B 1 8 ? 14 29.156 22.406 1 81.69 8 ASP B C 1
ATOM 2236 O O . ASP B 1 8 ? 12.953 28.625 22.047 1 81.69 8 ASP B O 1
ATOM 2240 N N . LYS B 1 9 ? 15.219 28.625 22.219 1 82.06 9 LYS B N 1
ATOM 2241 C CA . LYS B 1 9 ? 15.438 27.469 21.359 1 82.06 9 LYS B CA 1
ATOM 2242 C C . LYS B 1 9 ? 14.727 26.234 21.891 1 82.06 9 LYS B C 1
ATOM 2244 O O . LYS B 1 9 ? 14.359 25.328 21.141 1 82.06 9 LYS B O 1
ATOM 2249 N N . SER B 1 10 ? 14.516 26.156 23.172 1 82.06 10 SER B N 1
ATOM 2250 C CA . SER B 1 10 ? 13.914 24.984 23.797 1 82.06 10 SER B CA 1
ATOM 2251 C C . SER B 1 10 ? 12.492 24.766 23.312 1 82.06 10 SER B C 1
ATOM 2253 O O . SER B 1 10 ? 12.008 23.625 23.266 1 82.06 10 SER B O 1
ATOM 2255 N N . LYS B 1 11 ? 11.891 25.859 22.859 1 83.75 11 LYS B N 1
ATOM 2256 C CA . LYS B 1 11 ? 10.516 25.781 22.391 1 83.75 11 LYS B CA 1
ATOM 2257 C C . LYS B 1 11 ? 10.43 25.094 21.031 1 83.75 11 LYS B C 1
ATOM 2259 O O . LYS B 1 11 ? 9.359 24.641 20.625 1 83.75 11 LYS B O 1
ATOM 2264 N N . TYR B 1 12 ? 11.57 25.047 20.406 1 89.88 12 TYR B N 1
ATOM 2265 C CA . TYR B 1 12 ? 11.562 24.531 19.047 1 89.88 12 TYR B CA 1
ATOM 2266 C C . TYR B 1 12 ? 12.148 23.125 18.984 1 89.88 12 TYR B C 1
ATOM 2268 O O . TYR B 1 12 ? 11.891 22.375 18.047 1 89.88 12 TYR B O 1
ATOM 2276 N N . ASN B 1 13 ? 12.93 22.688 19.938 1 82.62 13 ASN B N 1
ATOM 2277 C CA . ASN B 1 13 ? 13.633 21.406 19.922 1 82.62 13 ASN B CA 1
ATOM 2278 C C . ASN B 1 13 ? 12.656 20.234 19.938 1 82.62 13 ASN B C 1
ATOM 2280 O O . ASN B 1 13 ? 12.898 19.219 19.281 1 82.62 13 ASN B O 1
ATOM 2284 N N . ASP B 1 14 ? 11.555 20.438 20.594 1 86.62 14 ASP B N 1
ATOM 2285 C CA . ASP B 1 14 ? 10.586 19.344 20.719 1 86.62 14 ASP B CA 1
ATOM 2286 C C . ASP B 1 14 ? 9.812 19.141 19.422 1 86.62 14 ASP B C 1
ATOM 2288 O O . ASP B 1 14 ? 9.133 18.125 19.25 1 86.62 14 ASP B O 1
ATOM 2292 N N . LEU B 1 15 ? 10.039 20.062 18.5 1 91.12 15 LEU B N 1
ATOM 2293 C CA . LEU B 1 15 ? 9.234 20.016 17.281 1 91.12 15 LEU B CA 1
ATOM 2294 C C . LEU B 1 15 ? 9.914 19.156 16.219 1 91.12 15 LEU B C 1
ATOM 2296 O O . LEU B 1 15 ? 9.305 18.828 15.203 1 91.12 15 LEU B O 1
ATOM 2300 N N . LEU B 1 16 ? 11.117 18.734 16.453 1 87.81 16 LEU B N 1
ATOM 2301 C CA . LEU B 1 16 ? 11.914 18.047 15.453 1 87.81 16 LEU B CA 1
ATOM 2302 C C . LEU B 1 16 ? 11.258 16.734 15.047 1 87.81 16 LEU B C 1
ATOM 2304 O O . LEU B 1 16 ? 11.367 16.297 13.898 1 87.81 16 LEU B O 1
ATOM 2308 N N . ASN B 1 17 ? 10.5 16.172 15.898 1 88.25 17 ASN B N 1
ATOM 2309 C CA . ASN B 1 17 ? 9.93 14.852 15.633 1 88.25 17 ASN B CA 1
ATOM 2310 C C . ASN B 1 17 ? 8.5 14.945 15.117 1 88.25 17 ASN B C 1
ATOM 2312 O O . ASN B 1 17 ? 7.855 13.93 14.859 1 88.25 17 ASN B O 1
ATOM 2316 N N . LEU B 1 18 ? 8.07 16.156 14.883 1 92.19 18 LEU B N 1
ATOM 2317 C CA . LEU B 1 18 ? 6.695 16.344 14.438 1 92.19 18 LEU B CA 1
ATOM 2318 C C . LEU B 1 18 ? 6.473 15.711 13.07 1 92.19 18 LEU B C 1
ATOM 2320 O O . LEU B 1 18 ? 7.355 15.742 12.211 1 92.19 18 LEU B O 1
ATOM 2324 N N . PRO B 1 19 ? 5.27 15.117 12.938 1 92.25 19 PRO B N 1
ATOM 2325 C CA . PRO B 1 19 ? 4.891 14.789 11.562 1 92.25 19 PRO B CA 1
ATOM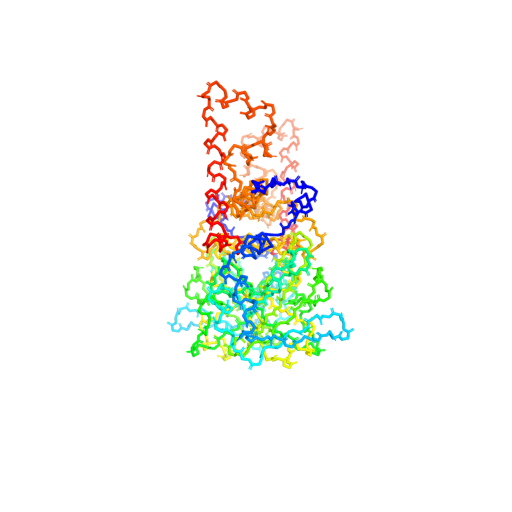 2326 C C . PRO B 1 19 ? 4.723 16.016 10.68 1 92.25 19 PRO B C 1
ATOM 2328 O O . PRO B 1 19 ? 4.555 17.125 11.188 1 92.25 19 PRO B O 1
ATOM 2331 N N . TYR B 1 20 ? 4.758 15.93 9.453 1 93.12 20 TYR B N 1
ATOM 2332 C CA . TYR B 1 20 ? 4.719 17.062 8.539 1 93.12 20 TYR B CA 1
ATOM 2333 C C . TYR B 1 20 ? 3.396 17.812 8.648 1 93.12 20 TYR B C 1
ATOM 2335 O O . TYR B 1 20 ? 3.359 19.031 8.531 1 93.12 20 TYR B O 1
ATOM 2343 N N . SER B 1 21 ? 2.32 17.094 8.906 1 93.56 21 SER B N 1
ATOM 2344 C CA . SER B 1 21 ? 1.051 17.781 9.133 1 93.56 21 SER B CA 1
ATOM 2345 C C . SER B 1 21 ? 1.109 18.672 10.375 1 93.56 21 SER B C 1
ATOM 2347 O O . SER B 1 21 ? 0.438 19.703 10.438 1 93.56 21 SER B O 1
ATOM 2349 N N . GLY B 1 22 ? 1.884 18.203 11.305 1 95 22 GLY B N 1
ATOM 2350 C CA . GLY B 1 22 ? 2.117 19.031 12.477 1 95 22 GLY B CA 1
ATOM 2351 C C . GLY B 1 22 ? 2.885 20.297 12.172 1 95 22 GLY B C 1
ATOM 2352 O O . GLY B 1 22 ? 2.562 21.359 12.688 1 95 22 GLY B O 1
ATOM 2353 N N . TRP B 1 23 ? 3.861 20.141 11.305 1 95.88 23 TRP B N 1
ATOM 2354 C CA . TRP B 1 23 ? 4.602 21.312 10.852 1 95.88 23 TRP B CA 1
ATOM 2355 C C . TRP B 1 23 ? 3.686 22.297 10.125 1 95.88 23 TRP B C 1
ATOM 2357 O O . TRP B 1 23 ? 3.791 23.516 10.312 1 95.88 23 TRP B O 1
ATOM 2367 N N . ALA B 1 24 ? 2.85 21.734 9.328 1 97.19 24 ALA B N 1
ATOM 2368 C CA . ALA B 1 24 ? 1.885 22.594 8.648 1 97.19 24 ALA B CA 1
ATOM 2369 C C . ALA B 1 24 ? 1.105 23.453 9.641 1 97.19 24 ALA B C 1
ATOM 2371 O O . ALA B 1 24 ? 0.925 24.656 9.438 1 97.19 24 ALA B O 1
ATOM 2372 N N . TRP B 1 25 ? 0.722 22.844 10.719 1 97.88 25 TRP B N 1
ATOM 2373 C CA . TRP B 1 25 ? -0.034 23.562 11.734 1 97.88 25 TRP B CA 1
ATOM 2374 C C . TRP B 1 25 ? 0.841 24.594 12.43 1 97.88 25 TRP B C 1
ATOM 2376 O O . TRP B 1 25 ? 0.408 25.734 12.664 1 97.88 25 TRP B O 1
ATOM 2386 N N . GLU B 1 26 ? 2.072 24.234 12.742 1 97.5 26 GLU B N 1
ATOM 2387 C CA . GLU B 1 26 ? 2.973 25.172 13.422 1 97.5 26 GLU B CA 1
ATOM 2388 C C . GLU B 1 26 ? 3.146 26.453 12.625 1 97.5 26 GLU B C 1
ATOM 2390 O O . GLU B 1 26 ? 3.209 27.547 13.195 1 97.5 26 GLU B O 1
ATOM 2395 N N . PHE B 1 27 ? 3.16 26.328 11.367 1 98.31 27 PHE B N 1
ATOM 2396 C CA . PHE B 1 27 ? 3.283 27.516 10.531 1 98.31 27 PHE B CA 1
ATOM 2397 C C . PHE B 1 27 ? 1.947 28.234 10.414 1 98.31 27 PHE B C 1
ATOM 2399 O O . PHE B 1 27 ? 1.876 29.453 10.609 1 98.31 27 PHE B O 1
ATOM 2406 N N . LYS B 1 28 ? 0.891 27.516 10.156 1 98.5 28 LYS B N 1
ATOM 2407 C CA . LYS B 1 28 ? -0.396 28.125 9.844 1 98.5 28 LYS B CA 1
ATOM 2408 C C . LYS B 1 28 ? -1.004 28.797 11.078 1 98.5 28 LYS B C 1
ATOM 2410 O O . LYS B 1 28 ? -1.674 29.828 10.969 1 98.5 28 LYS B O 1
ATOM 2415 N N . ARG B 1 29 ? -0.71 28.234 12.234 1 98.12 29 ARG B N 1
ATOM 2416 C CA . ARG B 1 29 ? -1.307 28.797 13.445 1 98.12 29 ARG B CA 1
ATOM 2417 C C . ARG B 1 29 ? -0.729 30.172 13.75 1 98.12 29 ARG B C 1
ATOM 2419 O O . ARG B 1 29 ? -1.268 30.906 14.578 1 98.12 29 ARG B O 1
ATOM 2426 N N . ARG B 1 30 ? 0.35 30.531 13.117 1 98.12 30 ARG B N 1
ATOM 2427 C CA . ARG B 1 30 ? 1.003 31.812 13.312 1 98.12 30 ARG B CA 1
ATOM 2428 C C . ARG B 1 30 ? 0.453 32.875 12.352 1 98.12 30 ARG B C 1
ATOM 2430 O O . ARG B 1 30 ? 0.817 34.031 12.422 1 98.12 30 ARG B O 1
ATOM 2437 N N . ASP B 1 31 ? -0.324 32.469 11.445 1 98.31 31 ASP B N 1
ATOM 2438 C CA . ASP B 1 31 ? -0.925 33.344 10.453 1 98.31 31 ASP B CA 1
ATOM 2439 C C . ASP B 1 31 ? -1.85 34.375 11.117 1 98.31 31 ASP B C 1
ATOM 2441 O O . ASP B 1 31 ? -2.859 34 11.727 1 98.31 31 ASP B O 1
ATOM 2445 N N . PRO B 1 32 ? -1.546 35.656 10.93 1 97.81 32 PRO B N 1
ATOM 2446 C CA . PRO B 1 32 ? -2.381 36.688 11.547 1 97.81 32 PRO B CA 1
ATOM 2447 C C . PRO B 1 32 ? -3.838 36.625 11.094 1 97.81 32 PRO B C 1
ATOM 2449 O O . PRO B 1 32 ? -4.746 36.938 11.875 1 97.81 32 PRO B O 1
ATOM 2452 N N . GLU B 1 33 ? -4.09 36.219 9.906 1 97.31 33 GLU B N 1
ATOM 2453 C CA . GLU B 1 33 ? -5.461 36.125 9.406 1 97.31 33 GLU B CA 1
ATOM 2454 C C . GLU B 1 33 ? -6.219 35 10.125 1 97.31 33 GLU B C 1
ATOM 2456 O O . GLU B 1 33 ? -7.398 35.156 10.445 1 97.31 33 GLU B O 1
ATOM 2461 N N . LEU B 1 34 ? -5.57 33.906 10.359 1 97.94 34 LEU B N 1
ATOM 2462 C CA . LEU B 1 34 ? -6.203 32.781 11.07 1 97.94 34 LEU B CA 1
ATOM 2463 C C . LEU B 1 34 ? -6.469 33.156 12.523 1 97.94 34 LEU B C 1
ATOM 2465 O O . LEU B 1 34 ? -7.543 32.875 13.055 1 97.94 34 LEU B O 1
ATOM 2469 N N . ILE B 1 35 ? -5.48 33.812 13.156 1 98.06 35 ILE B N 1
ATOM 2470 C CA . ILE B 1 35 ? -5.625 34.25 14.539 1 98.06 35 ILE B CA 1
ATOM 2471 C C . ILE B 1 35 ? -6.805 35.219 14.664 1 98.06 35 ILE B C 1
ATOM 2473 O O . ILE B 1 35 ? -7.621 35.094 15.586 1 98.06 35 ILE B O 1
ATOM 2477 N N . LYS B 1 36 ? -6.895 36.094 13.727 1 97.31 36 LYS B N 1
ATOM 2478 C CA . LYS B 1 36 ? -8.008 37.031 13.711 1 97.31 36 LYS B CA 1
ATOM 2479 C C . LYS B 1 36 ? -9.344 36.312 13.57 1 97.31 36 LYS B C 1
ATOM 2481 O O . LYS B 1 36 ? -10.305 36.625 14.273 1 97.31 36 LYS B O 1
ATOM 2486 N N . ALA B 1 37 ? -9.422 35.344 12.656 1 97 37 ALA B N 1
ATOM 2487 C CA . ALA B 1 37 ? -10.641 34.562 12.43 1 97 37 ALA B CA 1
ATOM 2488 C C . ALA B 1 37 ? -11.047 33.812 13.695 1 97 37 ALA B C 1
ATOM 2490 O O . ALA B 1 37 ? -12.227 33.75 14.039 1 97 37 ALA B O 1
ATOM 2491 N N . TYR B 1 38 ? -10.07 33.312 14.352 1 96.75 38 TYR B N 1
ATOM 2492 C CA . TYR B 1 38 ? -10.344 32.562 15.57 1 96.75 38 TYR B CA 1
ATOM 2493 C C . TYR B 1 38 ? -10.852 33.469 16.672 1 96.75 38 TYR B C 1
ATOM 2495 O O . TYR B 1 38 ? -11.812 33.156 17.375 1 96.75 38 TYR B O 1
ATOM 2503 N N . THR B 1 39 ? -10.195 34.625 16.859 1 96.12 39 THR B N 1
ATOM 2504 C CA . THR B 1 39 ? -10.5 35.562 17.938 1 96.12 39 THR B CA 1
ATOM 2505 C C . THR B 1 39 ? -11.852 36.219 17.703 1 96.12 39 THR B C 1
ATOM 2507 O O . THR B 1 39 ? -12.539 36.594 18.672 1 96.12 39 THR B O 1
ATOM 2510 N N . ALA B 1 40 ? -12.227 36.312 16.469 1 94.88 40 ALA B N 1
ATOM 2511 C CA . ALA B 1 40 ? -13.516 36.938 16.141 1 94.88 40 ALA B CA 1
ATOM 2512 C C . ALA B 1 40 ? -14.664 36.125 16.734 1 94.88 40 ALA B C 1
ATOM 2514 O O . ALA B 1 40 ? -15.727 36.656 17.031 1 94.88 40 ALA B O 1
ATOM 2515 N N . GLY B 1 41 ? -14.555 34.844 16.891 1 88.62 41 GLY B N 1
ATOM 2516 C CA . GLY B 1 41 ? -15.523 34 17.578 1 88.62 41 GLY B CA 1
ATOM 2517 C C . GLY B 1 41 ? -16.734 33.688 16.734 1 88.62 41 GLY B C 1
ATOM 2518 O O . GLY B 1 41 ? -17.703 33.094 17.234 1 88.62 41 GLY B O 1
ATOM 2519 N N . ASN B 1 42 ? -16.75 34 15.492 1 88.81 42 ASN B N 1
ATOM 2520 C CA . ASN B 1 42 ? -17.922 33.812 14.648 1 88.81 42 ASN B CA 1
ATOM 2521 C C . ASN B 1 42 ? -17.844 32.5 13.875 1 88.81 42 ASN B C 1
ATOM 2523 O O . ASN B 1 42 ? -18.734 32.188 13.094 1 88.81 42 ASN B O 1
ATOM 2527 N N . SER B 1 43 ? -16.875 31.719 14.148 1 92 43 SER B N 1
ATOM 2528 C CA . SER B 1 43 ? -16.719 30.469 13.414 1 92 43 SER B CA 1
ATOM 2529 C C . SER B 1 43 ? -17.438 29.328 14.125 1 92 43 SER B C 1
ATOM 2531 O O . SER B 1 43 ? -17.609 29.344 15.344 1 92 43 SER B O 1
ATOM 2533 N N . VAL B 1 44 ? -17.938 28.406 13.328 1 93.69 44 VAL B N 1
ATOM 2534 C CA . VAL B 1 44 ? -18.594 27.219 13.867 1 93.69 44 VAL B CA 1
ATOM 2535 C C . VAL B 1 44 ? -17.609 26.406 14.695 1 93.69 44 VAL B C 1
ATOM 2537 O O . VAL B 1 44 ? -16.484 26.156 14.266 1 93.69 44 VAL B O 1
ATOM 2540 N N . ARG B 1 45 ? -18.047 26.062 15.906 1 94.25 45 ARG B N 1
ATOM 2541 C CA . ARG B 1 45 ? -17.188 25.266 16.781 1 94.25 45 ARG B CA 1
ATOM 2542 C C . ARG B 1 45 ? -17.75 23.844 16.953 1 94.25 45 ARG B C 1
ATOM 2544 O O . ARG B 1 45 ? -18.969 23.656 16.984 1 94.25 45 ARG B O 1
ATOM 2551 N N . PRO B 1 46 ? -16.812 22.922 17.016 1 96.12 46 PRO B N 1
ATOM 2552 C CA . PRO B 1 46 ? -17.281 21.547 17.203 1 96.12 46 PRO B CA 1
ATOM 2553 C C . PRO B 1 46 ? -17.625 21.234 18.656 1 96.12 46 PRO B C 1
ATOM 2555 O O . PRO B 1 46 ? -17.047 21.828 19.578 1 96.12 46 PRO B O 1
ATOM 2558 N N . ASN B 1 47 ? -18.609 20.312 18.797 1 96.06 47 ASN B N 1
ATOM 2559 C CA . ASN B 1 47 ? -18.797 19.656 20.078 1 96.06 47 ASN B CA 1
ATOM 2560 C C . ASN B 1 47 ? -17.766 18.562 20.312 1 96.06 47 ASN B C 1
ATOM 2562 O O . ASN B 1 47 ? -17.438 17.812 19.375 1 96.06 47 ASN B O 1
ATOM 2566 N N . TYR B 1 48 ? -17.281 18.531 21.469 1 95.56 48 TYR B N 1
ATOM 2567 C CA . TYR B 1 48 ? -16.266 17.547 21.766 1 95.56 48 TYR B CA 1
ATOM 2568 C C . TYR B 1 48 ? -16.719 16.625 22.891 1 95.56 48 TYR B C 1
ATOM 2570 O O . TYR B 1 48 ? -17.266 17.078 23.891 1 95.56 48 TYR B O 1
ATOM 2578 N N . LYS B 1 49 ? -16.547 15.305 22.688 1 94.88 49 LYS B N 1
ATOM 2579 C CA . LYS B 1 49 ? -16.781 14.305 23.719 1 94.88 49 LYS B CA 1
ATOM 2580 C C . LYS B 1 49 ? -15.742 13.188 23.641 1 94.88 49 LYS B C 1
ATOM 2582 O O . LYS B 1 49 ? -15.18 12.922 22.578 1 94.88 49 LYS B O 1
ATOM 2587 N N . LEU B 1 50 ? -15.461 12.648 24.766 1 93.38 50 LEU B N 1
ATOM 2588 C CA . LEU B 1 50 ? -14.617 11.461 24.844 1 93.38 50 LEU B CA 1
ATOM 2589 C C . LEU B 1 50 ? -15.469 10.211 25.031 1 93.38 50 LEU B C 1
ATOM 2591 O O . LEU B 1 50 ? -16.344 10.172 25.891 1 93.38 50 LEU B O 1
ATOM 2595 N N . ASN B 1 51 ? -15.219 9.305 24.188 1 88.5 51 ASN B N 1
ATOM 2596 C CA . ASN B 1 51 ? -15.984 8.078 24.359 1 88.5 51 ASN B CA 1
ATOM 2597 C C . ASN B 1 51 ? -15.359 7.168 25.422 1 88.5 51 ASN B C 1
ATOM 2599 O O . ASN B 1 51 ? -14.336 7.516 26.016 1 88.5 51 ASN B O 1
ATOM 2603 N N . SER B 1 52 ? -16.016 5.992 25.656 1 86.31 52 SER B N 1
ATOM 2604 C CA . SER B 1 52 ? -15.594 5.078 26.703 1 86.31 52 SER B CA 1
ATOM 2605 C C . SER B 1 52 ? -14.227 4.473 26.406 1 86.31 52 SER B C 1
ATOM 2607 O O . SER B 1 52 ? -13.5 4.082 27.312 1 86.31 52 SER B O 1
ATOM 2609 N N . GLU B 1 53 ? -13.805 4.469 25.234 1 84.94 53 GLU B N 1
ATOM 2610 C CA . GLU B 1 53 ? -12.547 3.859 24.828 1 84.94 53 GLU B CA 1
ATOM 2611 C C . GLU B 1 53 ? -11.43 4.898 24.75 1 84.94 53 GLU B C 1
ATOM 2613 O O . GLU B 1 53 ? -10.312 4.586 24.344 1 84.94 53 GLU B O 1
ATOM 2618 N N . GLY B 1 54 ? -11.773 6.117 25.047 1 87.31 54 GLY B N 1
ATOM 2619 C CA . GLY B 1 54 ? -10.766 7.168 25.047 1 87.31 54 GLY B CA 1
ATOM 2620 C C . GLY B 1 54 ? -10.586 7.828 23.703 1 87.31 54 GLY B C 1
ATOM 2621 O O . GLY B 1 54 ? -9.57 8.484 23.453 1 87.31 54 GLY B O 1
ATOM 2622 N N . ILE B 1 55 ? -11.484 7.66 22.828 1 91.19 55 ILE B N 1
ATOM 2623 C CA . ILE B 1 55 ? -11.438 8.289 21.516 1 91.19 55 ILE B CA 1
ATOM 2624 C C . ILE B 1 55 ? -12.156 9.633 21.562 1 91.19 55 ILE B C 1
ATOM 2626 O O . ILE B 1 55 ? -13.289 9.719 22.031 1 91.19 55 ILE B O 1
ATOM 2630 N N . GLY B 1 56 ? -11.43 10.68 21.156 1 94.25 56 GLY B N 1
ATOM 2631 C CA . GLY B 1 56 ? -12.062 11.984 21.062 1 94.25 56 GLY B CA 1
ATOM 2632 C C . GLY B 1 56 ? -12.992 12.117 19.875 1 94.25 56 GLY B C 1
ATOM 2633 O O . GLY B 1 56 ? -12.617 11.797 18.75 1 94.25 56 GLY B O 1
ATOM 2634 N N . ILE B 1 57 ? -14.203 12.586 20.172 1 95.69 57 ILE B N 1
ATOM 2635 C CA . ILE B 1 57 ? -15.203 12.734 19.125 1 95.69 57 ILE B CA 1
ATOM 2636 C C . ILE B 1 57 ? -15.547 14.211 18.953 1 95.69 57 ILE B C 1
ATOM 2638 O O . ILE B 1 57 ? -16.016 14.859 19.891 1 95.69 57 ILE B O 1
ATOM 2642 N N . PHE B 1 58 ? -15.266 14.688 17.766 1 96.81 58 PHE B N 1
ATOM 2643 C CA . PHE B 1 58 ? -15.664 16.031 17.375 1 96.81 58 PHE B CA 1
ATOM 2644 C C . PHE B 1 58 ? -16.891 16 16.484 1 96.81 58 PHE B C 1
ATOM 2646 O O . PHE B 1 58 ? -16.969 15.195 15.547 1 96.81 58 PHE B O 1
ATOM 2653 N N . SER B 1 59 ? -17.859 16.828 16.781 1 96.62 59 SER B N 1
ATOM 2654 C CA . SER B 1 59 ? -19.062 16.922 15.969 1 96.62 59 SER B CA 1
ATOM 2655 C C . SER B 1 59 ? -19.344 18.375 15.586 1 96.62 59 SER B C 1
ATOM 2657 O O . SER B 1 59 ? -19.562 19.219 16.453 1 96.62 59 SER B O 1
ATOM 2659 N N . LEU B 1 60 ? -19.344 18.594 14.258 1 96.88 60 LEU B N 1
ATOM 2660 C CA . LEU B 1 60 ? -19.672 19.922 13.766 1 96.88 60 LEU B CA 1
ATOM 2661 C C . LEU B 1 60 ? -21.156 20.031 13.43 1 96.88 60 LEU B C 1
ATOM 2663 O O . LEU B 1 60 ? -21.703 19.203 12.695 1 96.88 60 LEU B O 1
ATOM 2667 N N . PRO B 1 61 ? -21.828 21 13.984 1 95.06 61 PRO B N 1
ATOM 2668 C CA . PRO B 1 61 ? -23.25 21.172 13.656 1 95.06 61 PRO B CA 1
ATOM 2669 C C . PRO B 1 61 ? -23.469 21.656 12.227 1 95.06 61 PRO B C 1
ATOM 2671 O O . PRO B 1 61 ? -24.516 21.391 11.641 1 95.06 61 PRO B O 1
ATOM 2674 N N . ALA B 1 62 ? -22.516 22.375 11.68 1 95 62 ALA B N 1
ATOM 2675 C CA . ALA B 1 62 ? -22.531 22.875 10.305 1 95 62 ALA B CA 1
ATOM 2676 C C . ALA B 1 62 ? -21.109 23.047 9.773 1 95 62 ALA B C 1
ATOM 2678 O O . ALA B 1 62 ? -20.156 23.109 10.547 1 95 62 ALA B O 1
ATOM 2679 N N . PRO B 1 63 ? -21.062 23.078 8.484 1 94.06 63 PRO B N 1
ATOM 2680 C CA . PRO B 1 63 ? -19.734 23.375 7.941 1 94.06 63 PRO B CA 1
ATOM 2681 C C . PRO B 1 63 ? -19.234 24.766 8.336 1 94.06 63 PRO B C 1
ATOM 2683 O O . PRO B 1 63 ? -20.031 25.703 8.445 1 94.06 63 PRO B O 1
ATOM 2686 N N . CYS B 1 64 ? -18.016 24.875 8.57 1 95.56 64 CYS B N 1
ATOM 2687 C CA . CYS B 1 64 ? -17.406 26.156 8.953 1 95.56 64 CYS B CA 1
ATOM 2688 C C . CYS B 1 64 ? -16.672 26.781 7.77 1 95.56 64 CYS B C 1
ATOM 2690 O O . CYS B 1 64 ? -15.5 26.516 7.543 1 95.56 64 CYS B O 1
ATOM 2692 N N . LYS B 1 65 ? -17.281 27.672 7.098 1 94.44 65 LYS B N 1
ATOM 2693 C CA . LYS B 1 65 ? -16.734 28.297 5.895 1 94.44 65 LYS B CA 1
ATOM 2694 C C . LYS B 1 65 ? -15.438 29.031 6.199 1 94.44 65 LYS B C 1
ATOM 2696 O O . LYS B 1 65 ? -14.492 28.984 5.402 1 94.44 65 LYS B O 1
ATOM 2701 N N . THR B 1 66 ? -15.438 29.688 7.336 1 96.25 66 THR B N 1
ATOM 2702 C CA . THR B 1 66 ? -14.242 30.422 7.738 1 96.25 66 THR B CA 1
ATOM 2703 C C . THR B 1 66 ? -13.047 29.484 7.852 1 96.25 66 THR B C 1
ATOM 2705 O O . THR B 1 66 ? -11.977 29.781 7.316 1 96.25 66 THR B O 1
ATOM 2708 N N . ALA B 1 67 ? -13.234 28.375 8.516 1 97.25 67 ALA B N 1
ATOM 2709 C CA . ALA B 1 67 ? -12.156 27.406 8.68 1 97.25 67 ALA B CA 1
ATOM 2710 C C . ALA B 1 67 ? -11.758 26.781 7.348 1 97.25 67 ALA B C 1
ATOM 2712 O O . ALA B 1 67 ? -10.578 26.531 7.102 1 97.25 67 ALA B O 1
ATOM 2713 N N . GLU B 1 68 ? -12.711 26.562 6.473 1 96.06 68 GLU B N 1
ATOM 2714 C CA . GLU B 1 68 ? -12.477 25.922 5.18 1 96.06 68 GLU B CA 1
ATOM 2715 C C . GLU B 1 68 ? -11.555 26.781 4.309 1 96.06 68 GLU B C 1
ATOM 2717 O O . GLU B 1 68 ? -10.797 26.25 3.496 1 96.06 68 GLU B O 1
ATOM 2722 N N . SER B 1 69 ? -11.609 28.078 4.484 1 95.81 69 SER B N 1
ATOM 2723 C CA . SER B 1 69 ? -10.75 28.969 3.707 1 95.81 69 SER B CA 1
ATOM 2724 C C . SER B 1 69 ? -9.281 28.766 4.07 1 95.81 69 SER B C 1
ATOM 2726 O O . SER B 1 69 ? -8.391 29.125 3.293 1 95.81 69 SER B O 1
ATOM 2728 N N . PHE B 1 70 ? -8.992 28.219 5.254 1 97.19 70 PHE B N 1
ATOM 2729 C CA . PHE B 1 70 ? -7.637 27.906 5.688 1 97.19 70 PHE B CA 1
ATOM 2730 C C . PHE B 1 70 ? -7.32 26.438 5.477 1 97.19 70 PHE B C 1
ATOM 2732 O O . PHE B 1 70 ? -6.266 25.953 5.898 1 97.19 70 PHE B O 1
ATOM 2739 N N . GLY B 1 71 ? -8.266 25.672 4.914 1 97.12 71 GLY B N 1
ATOM 2740 C CA . GLY B 1 71 ? -8.062 24.25 4.68 1 97.12 71 GLY B CA 1
ATOM 2741 C C . GLY B 1 71 ? -8.359 23.406 5.895 1 97.12 71 GLY B C 1
ATOM 2742 O O . GLY B 1 71 ? -7.863 22.281 6.012 1 97.12 71 GLY B O 1
ATOM 2743 N N . LEU B 1 72 ? -9.125 23.953 6.848 1 97.88 72 LEU B N 1
ATOM 2744 C CA . LEU B 1 72 ? -9.438 23.25 8.086 1 97.88 72 LEU B CA 1
ATOM 2745 C C . LEU B 1 72 ? -10.93 23 8.203 1 97.88 72 LEU B C 1
ATOM 2747 O O . LEU B 1 72 ? -11.742 23.734 7.633 1 97.88 72 LEU B O 1
ATOM 2751 N N . HIS B 1 73 ? -11.32 21.938 8.867 1 97.56 73 HIS B N 1
ATOM 2752 C CA . HIS B 1 73 ? -12.727 21.672 9.125 1 97.56 73 HIS B CA 1
ATOM 2753 C C . HIS B 1 73 ? -13.281 22.641 10.164 1 97.56 73 HIS B C 1
ATOM 2755 O O . HIS B 1 73 ? -14.422 23.094 10.047 1 97.56 73 HIS B O 1
ATOM 2761 N N . PHE B 1 74 ? -12.578 22.938 11.148 1 97.44 74 PHE B N 1
ATOM 2762 C CA . PHE B 1 74 ? -12.828 23.953 12.164 1 97.44 74 PHE B CA 1
ATOM 2763 C C . PHE B 1 74 ? -11.531 24.562 12.656 1 97.44 74 PHE B C 1
ATOM 2765 O O . PHE B 1 74 ? -10.445 24.047 12.367 1 97.44 74 PHE B O 1
ATOM 2772 N N . LEU B 1 75 ? -11.625 25.672 13.297 1 97.56 75 LEU B N 1
ATOM 2773 C CA . LEU B 1 75 ? -10.43 26.391 13.742 1 97.56 75 LEU B CA 1
ATOM 2774 C C . LEU B 1 75 ? -10.008 25.922 15.133 1 97.56 75 LEU B C 1
ATOM 2776 O O . LEU B 1 75 ? -10.695 26.203 16.125 1 97.56 75 LEU B O 1
ATOM 2780 N N . PRO B 1 76 ? -8.898 25.25 15.188 1 96.75 76 PRO B N 1
ATOM 2781 C CA . PRO B 1 76 ? -8.359 25 16.531 1 96.75 76 PRO B CA 1
ATOM 2782 C C . PRO B 1 76 ? -7.797 26.266 17.188 1 96.75 76 PRO B C 1
ATOM 2784 O O . PRO B 1 76 ? -7.582 27.266 16.5 1 96.75 76 PRO B O 1
ATOM 2787 N N . ASN B 1 77 ? -7.617 26.156 18.531 1 96.56 77 ASN B N 1
ATOM 2788 C CA . ASN B 1 77 ? -6.957 27.234 19.234 1 96.56 77 ASN B CA 1
ATOM 2789 C C . ASN B 1 77 ? -5.527 27.453 18.734 1 96.56 77 ASN B C 1
ATOM 2791 O O . ASN B 1 77 ? -4.672 26.578 18.906 1 96.56 77 ASN B O 1
ATOM 2795 N N . PRO B 1 78 ? -5.297 28.578 18.109 1 97.56 78 PRO B N 1
ATOM 2796 C CA . PRO B 1 78 ? -3.971 28.797 17.531 1 97.56 78 PRO B CA 1
ATOM 2797 C C . PRO B 1 78 ? -2.871 28.891 18.578 1 97.56 78 PRO B C 1
ATOM 2799 O O . PRO B 1 78 ? -1.684 28.844 18.25 1 97.56 78 PRO B O 1
ATOM 2802 N N . LYS B 1 79 ? -3.146 29 19.844 1 96.75 79 LYS B N 1
ATOM 2803 C CA . LYS B 1 79 ? -2.156 29.047 20.922 1 96.75 79 LYS B CA 1
ATOM 2804 C C . LYS B 1 79 ? -1.607 27.641 21.203 1 96.75 79 LYS B C 1
ATOM 2806 O O . LYS B 1 79 ? -0.566 27.5 21.859 1 96.75 79 LYS B O 1
ATOM 2811 N N . LEU B 1 80 ? -2.307 26.688 20.734 1 96.25 80 LEU B N 1
ATOM 2812 C CA . LEU B 1 80 ? -1.883 25.312 20.969 1 96.25 80 LEU B CA 1
ATOM 2813 C C . LEU B 1 80 ? -0.955 24.828 19.859 1 96.25 80 LEU B C 1
ATOM 2815 O O . LEU B 1 80 ? -1.281 24.938 18.688 1 96.25 80 LEU B O 1
ATOM 2819 N N . SER B 1 81 ? 0.132 24.297 20.297 1 95.5 81 SER B N 1
ATOM 2820 C CA . SER B 1 81 ? 1.096 23.781 19.328 1 95.5 81 SER B CA 1
ATOM 2821 C C . SER B 1 81 ? 0.628 22.453 18.75 1 95.5 81 SER B C 1
ATOM 2823 O O . SER B 1 81 ? -0.375 21.891 19.188 1 95.5 81 SER B O 1
ATOM 2825 N N . ALA B 1 82 ? 1.376 22.016 17.75 1 95.38 82 ALA B N 1
ATOM 2826 C CA . ALA B 1 82 ? 1.071 20.734 17.109 1 95.38 82 ALA B CA 1
ATOM 2827 C C . ALA B 1 82 ? 1.249 19.578 18.078 1 95.38 82 ALA B C 1
ATOM 2829 O O . ALA B 1 82 ? 0.728 18.484 17.844 1 95.38 82 ALA B O 1
ATOM 2830 N N . LEU B 1 83 ? 1.98 19.781 19.172 1 92.94 83 LEU B N 1
ATOM 2831 C CA . LEU B 1 83 ? 2.172 18.766 20.203 1 92.94 83 LEU B CA 1
ATOM 2832 C C . LEU B 1 83 ? 0.924 18.609 21.062 1 92.94 83 LEU B C 1
ATOM 2834 O O . LEU B 1 83 ? 0.709 17.562 21.672 1 92.94 83 LEU B O 1
ATOM 2838 N N . GLN B 1 84 ? 0.136 19.656 21.047 1 93.06 84 GLN B N 1
ATOM 2839 C CA . GLN B 1 84 ? -1.038 19.672 21.906 1 93.06 84 GLN B CA 1
ATOM 2840 C C . GLN B 1 84 ? -2.311 19.391 21.125 1 93.06 84 GLN B C 1
ATOM 2842 O O . GLN B 1 84 ? -3.303 18.906 21.672 1 93.06 84 GLN B O 1
ATOM 2847 N N . THR B 1 85 ? -2.248 19.797 19.844 1 93.69 85 THR B N 1
ATOM 2848 C CA . THR B 1 85 ? -3.439 19.578 19.031 1 93.69 85 THR B CA 1
ATOM 2849 C C . THR B 1 85 ? -3.061 19.297 17.578 1 93.69 85 THR B C 1
ATOM 2851 O O . THR B 1 85 ? -2.113 19.891 17.062 1 93.69 85 THR B O 1
ATOM 2854 N N . MET B 1 86 ? -3.73 18.359 17.016 1 93.56 86 MET B N 1
ATOM 2855 C CA . MET B 1 86 ? -3.619 18.078 15.586 1 93.56 86 MET B CA 1
ATOM 2856 C C . MET B 1 86 ? -4.918 18.422 14.867 1 93.56 86 MET B C 1
ATOM 2858 O O . MET B 1 86 ? -5.973 17.859 15.172 1 93.56 86 MET B O 1
ATOM 2862 N N . PRO B 1 87 ? -4.805 19.359 13.93 1 96.5 87 PRO B N 1
ATOM 2863 C CA . PRO B 1 87 ? -6.035 19.781 13.25 1 96.5 87 PRO B CA 1
ATOM 2864 C C . PRO B 1 87 ? -6.531 18.75 12.242 1 96.5 87 PRO B C 1
ATOM 2866 O O . PRO B 1 87 ? -5.762 17.891 11.797 1 96.5 87 PRO B O 1
ATOM 2869 N N . PHE B 1 88 ? -7.828 18.844 11.961 1 97.62 88 PHE B N 1
ATOM 2870 C CA . PHE B 1 88 ? -8.414 18.109 10.836 1 97.62 88 PHE B CA 1
ATOM 2871 C C . PHE B 1 88 ? -8.328 18.938 9.555 1 97.62 88 PHE B C 1
ATOM 2873 O O . PHE B 1 88 ? -9.062 19.906 9.383 1 97.62 88 PHE B O 1
ATOM 2880 N N . TRP B 1 89 ? -7.438 18.516 8.719 1 97.44 89 TRP B N 1
ATOM 2881 C CA . TRP B 1 89 ? -7.262 19.203 7.441 1 97.44 89 TRP B CA 1
ATOM 2882 C C . TRP B 1 89 ? -8.305 18.75 6.426 1 97.44 89 TRP B C 1
ATOM 2884 O O . TRP B 1 89 ? -8.758 17.609 6.465 1 97.44 89 TRP B O 1
ATOM 2894 N N . LEU B 1 90 ? -8.68 19.672 5.562 1 96.69 90 LEU B N 1
ATOM 2895 C CA . LEU B 1 90 ? -9.586 19.281 4.488 1 96.69 90 LEU B CA 1
ATOM 2896 C C . LEU B 1 90 ? -8.891 18.359 3.492 1 96.69 90 LEU B C 1
ATOM 2898 O O . LEU B 1 90 ? -7.738 18.594 3.121 1 96.69 90 LEU B O 1
ATOM 2902 N N . PRO B 1 91 ? -9.602 17.281 3.066 1 92.06 91 PRO B N 1
ATOM 2903 C CA . PRO B 1 91 ? -8.984 16.344 2.117 1 92.06 91 PRO B CA 1
ATOM 2904 C C . PRO B 1 91 ? -8.57 17.031 0.812 1 92.06 91 PRO B C 1
ATOM 2906 O O . PRO B 1 91 ? -7.609 16.594 0.171 1 92.06 91 PRO B O 1
ATOM 2909 N N . GLU B 1 92 ? -9.156 18.094 0.421 1 91 92 GLU B N 1
ATOM 2910 C CA . GLU B 1 92 ? -8.922 18.781 -0.846 1 91 92 GLU B CA 1
ATOM 2911 C C . GLU B 1 92 ? -7.531 19.406 -0.883 1 91 92 GLU B C 1
ATOM 2913 O O . GLU B 1 92 ? -6.961 19.609 -1.958 1 91 92 GLU B O 1
ATOM 2918 N N . ILE B 1 93 ? -7.016 19.703 0.291 1 94.69 93 ILE B N 1
ATOM 2919 C CA . ILE B 1 93 ? -5.73 20.391 0.286 1 94.69 93 ILE B CA 1
ATOM 2920 C C . ILE B 1 93 ? -4.621 19.422 0.681 1 94.69 93 ILE B C 1
ATOM 2922 O O . ILE B 1 93 ? -3.438 19.766 0.635 1 94.69 93 ILE B O 1
ATOM 2926 N N . MET B 1 94 ? -4.969 18.25 1.101 1 92.81 94 MET B N 1
ATOM 2927 C CA . MET B 1 94 ? -3.973 17.266 1.483 1 92.81 94 MET B CA 1
ATOM 2928 C C . MET B 1 94 ? -3.373 16.594 0.253 1 92.81 94 MET B C 1
ATOM 2930 O O . MET B 1 94 ? -4.082 16.312 -0.714 1 92.81 94 MET B O 1
ATOM 2934 N N . GLN B 1 95 ? -2.08 16.391 0.357 1 87.12 95 GLN B N 1
ATOM 2935 C CA . GLN B 1 95 ? -1.418 15.664 -0.725 1 87.12 95 GLN B CA 1
ATOM 2936 C C . GLN B 1 95 ? -1.875 14.211 -0.776 1 87.12 95 GLN B C 1
ATOM 2938 O O . GLN B 1 95 ? -1.95 13.609 -1.853 1 87.12 95 GLN B O 1
ATOM 2943 N N . PHE B 1 96 ? -2.125 13.688 0.428 1 87.38 96 PHE B N 1
ATOM 2944 C CA . PHE B 1 96 ? -2.555 12.297 0.502 1 87.38 96 PHE B CA 1
ATOM 2945 C C . PHE B 1 96 ? -3.447 12.07 1.717 1 87.38 96 PHE B C 1
ATOM 2947 O O . PHE B 1 96 ? -3.195 12.625 2.789 1 87.38 96 PHE B O 1
ATOM 2954 N N . ASN B 1 97 ? -4.477 11.375 1.523 1 87.56 97 ASN B N 1
ATOM 2955 C CA . ASN B 1 97 ? -5.336 10.898 2.6 1 87.56 97 ASN B CA 1
ATOM 2956 C C . ASN B 1 97 ? -5.844 9.484 2.324 1 87.56 97 ASN B C 1
ATOM 2958 O O . ASN B 1 97 ? -5.938 9.07 1.168 1 87.56 97 ASN B O 1
ATOM 2962 N N . PHE B 1 98 ? -6.094 8.789 3.377 1 91.75 98 PHE B N 1
ATOM 2963 C CA . PHE B 1 98 ? -6.57 7.418 3.254 1 91.75 98 PHE B CA 1
ATOM 2964 C C . PHE B 1 98 ? -8.094 7.379 3.199 1 91.75 98 PHE B C 1
ATOM 2966 O O . PHE B 1 98 ? -8.766 8.258 3.746 1 91.75 98 PHE B O 1
ATOM 2973 N N . ASP B 1 99 ? -8.57 6.375 2.531 1 91.31 99 ASP B N 1
ATOM 2974 C CA . ASP B 1 99 ? -9.977 6.004 2.557 1 91.31 99 ASP B CA 1
ATOM 2975 C C . ASP B 1 99 ? -10.18 4.656 3.252 1 91.31 99 ASP B C 1
ATOM 2977 O O . ASP B 1 99 ? -9.344 3.758 3.125 1 91.31 99 ASP B O 1
ATOM 2981 N N . ALA B 1 100 ? -11.219 4.594 3.977 1 90.62 100 ALA B N 1
ATOM 2982 C CA . ALA B 1 100 ? -11.492 3.33 4.652 1 90.62 100 ALA B CA 1
ATOM 2983 C C . ALA B 1 100 ? -12.992 3.068 4.734 1 90.62 100 ALA B C 1
ATOM 2985 O O . ALA B 1 100 ? -13.797 3.982 4.555 1 90.62 100 ALA B O 1
ATOM 2986 N N . SER B 1 101 ? -13.352 1.852 4.871 1 87.44 101 SER B N 1
ATOM 2987 C CA . SER B 1 101 ? -14.703 1.407 5.199 1 87.44 101 SER B CA 1
ATOM 2988 C C . SER B 1 101 ? -14.742 0.741 6.57 1 87.44 101 SER B C 1
ATOM 2990 O O . SER B 1 101 ? -13.703 0.391 7.129 1 87.44 101 SER B O 1
ATOM 2992 N N . VAL B 1 102 ? -15.961 0.782 7.086 1 83.94 102 VAL B N 1
ATOM 2993 C CA . VAL B 1 102 ? -16.141 0.109 8.367 1 83.94 102 VAL B CA 1
ATOM 2994 C C . VAL B 1 102 ? -16.75 -1.274 8.141 1 83.94 102 VAL B C 1
ATOM 2996 O O . VAL B 1 102 ? -17.5 -1.483 7.184 1 83.94 102 VAL B O 1
ATOM 2999 N N . GLU B 1 103 ? -16.188 -2.18 8.867 1 74.06 103 GLU B N 1
ATOM 3000 C CA . GLU B 1 103 ? -16.719 -3.537 8.781 1 74.06 103 GLU B CA 1
ATOM 3001 C C . GLU B 1 103 ? -17.438 -3.936 10.07 1 74.06 103 GLU B C 1
ATOM 3003 O O . GLU B 1 103 ? -16.891 -3.775 11.164 1 74.06 103 GLU B O 1
ATOM 3008 N N . LEU B 1 104 ? -18.734 -4.051 10.008 1 62.91 104 LEU B N 1
ATOM 3009 C CA . LEU B 1 104 ? -19.531 -4.387 11.172 1 62.91 104 LEU B CA 1
ATOM 3010 C C . LEU B 1 104 ? -19.266 -5.816 11.633 1 62.91 104 LEU B C 1
ATOM 3012 O O . LEU B 1 104 ? -19.25 -6.742 10.812 1 62.91 104 LEU B O 1
ATOM 3016 N N . LEU B 1 105 ? -18.281 -6.125 12.5 1 56 105 LEU B N 1
ATOM 3017 C CA . LEU B 1 105 ? -17.703 -7.375 12.977 1 56 105 LEU B CA 1
ATOM 3018 C C . LEU B 1 105 ? -18.781 -8.344 13.422 1 56 105 LEU B C 1
ATOM 3020 O O . LEU B 1 105 ? -19.016 -8.516 14.625 1 56 105 LEU B O 1
ATOM 3024 N N . ASN B 1 106 ? -19.938 -8.445 13.273 1 52.81 106 ASN B N 1
ATOM 3025 C CA . ASN B 1 106 ? -20.266 -9.633 14.062 1 52.81 106 ASN B CA 1
ATOM 3026 C C . ASN B 1 106 ? -19.203 -10.719 13.93 1 52.81 106 ASN B C 1
ATOM 3028 O O . ASN B 1 106 ? -18.969 -11.484 14.867 1 52.81 106 ASN B O 1
ATOM 3032 N N . ASN B 1 107 ? -18.562 -11 12.938 1 51.56 107 ASN B N 1
ATOM 3033 C CA . ASN B 1 107 ? -17.516 -11.992 12.719 1 51.56 107 ASN B CA 1
ATOM 3034 C C . ASN B 1 107 ? -16.656 -11.648 11.5 1 51.56 107 ASN B C 1
ATOM 3036 O O . ASN B 1 107 ? -17.062 -11.914 10.367 1 51.56 107 ASN B O 1
ATOM 3040 N N . PRO B 1 108 ? -15.664 -10.727 11.789 1 54.72 108 PRO B N 1
ATOM 3041 C CA . PRO B 1 108 ? -14.938 -10.531 10.531 1 54.72 108 PRO B CA 1
ATOM 3042 C C . PRO B 1 108 ? -14.578 -11.852 9.852 1 54.72 108 PRO B C 1
ATOM 3044 O O . PRO B 1 108 ? -13.93 -12.711 10.461 1 54.72 108 PRO B O 1
ATOM 3047 N N . LYS B 1 109 ? -15.32 -12.383 8.945 1 56.34 109 LYS B N 1
ATOM 3048 C CA . LYS B 1 109 ? -15.109 -13.617 8.203 1 56.34 109 LYS B CA 1
ATOM 3049 C C . LYS B 1 109 ? -13.648 -13.789 7.812 1 56.34 109 LYS B C 1
ATOM 3051 O O . LYS B 1 109 ? -13.141 -14.914 7.762 1 56.34 109 LYS B O 1
ATOM 3056 N N . HIS B 1 110 ? -12.992 -12.547 7.676 1 64.31 110 HIS B N 1
ATOM 3057 C CA . HIS B 1 110 ? -11.602 -12.602 7.246 1 64.31 110 HIS B CA 1
ATOM 3058 C C . HIS B 1 110 ? -10.734 -11.656 8.07 1 64.31 110 HIS B C 1
ATOM 3060 O O . HIS B 1 110 ? -10.484 -10.523 7.66 1 64.31 110 HIS B O 1
ATOM 3066 N N . LYS B 1 111 ? -10.469 -12.078 9.375 1 66.19 111 LYS B N 1
ATOM 3067 C CA . LYS B 1 111 ? -9.773 -11.312 10.406 1 66.19 111 LYS B CA 1
ATOM 3068 C C . LYS B 1 111 ? -8.57 -10.578 9.828 1 66.19 111 LYS B C 1
ATOM 3070 O O . LYS B 1 111 ? -8.32 -9.422 10.164 1 66.19 111 LYS B O 1
ATOM 3075 N N . GLY B 1 112 ? -7.898 -11.031 8.797 1 79.88 112 GLY B N 1
ATOM 3076 C CA . GLY B 1 112 ? -6.703 -10.383 8.289 1 79.88 112 GLY B CA 1
ATOM 3077 C C . GLY B 1 112 ? -7.008 -9.258 7.312 1 79.88 112 GLY B C 1
ATOM 3078 O O . GLY B 1 112 ? -6.137 -8.438 7.016 1 79.88 112 GLY B O 1
ATOM 3079 N N . SER B 1 113 ? -8.273 -9.078 7.059 1 83.25 113 SER B N 1
ATOM 3080 C CA . SER B 1 113 ? -8.648 -8.125 6.02 1 83.25 113 SER B CA 1
ATOM 3081 C C . SER B 1 113 ? -9.133 -6.809 6.625 1 83.25 113 SER B C 1
ATOM 3083 O O . SER B 1 113 ? -9.578 -5.914 5.906 1 83.25 113 SER B O 1
ATOM 3085 N N . VAL B 1 114 ? -9.023 -6.77 7.973 1 87.94 114 VAL B N 1
ATOM 3086 C CA . VAL B 1 114 ? -9.445 -5.547 8.648 1 87.94 114 VAL B CA 1
ATOM 3087 C C . VAL B 1 114 ? -8.398 -5.145 9.688 1 87.94 114 VAL B C 1
ATOM 3089 O O . VAL B 1 114 ? -7.543 -5.949 10.062 1 87.94 114 VAL B O 1
ATOM 3092 N N . LEU B 1 115 ? -8.508 -3.867 10.047 1 89.19 115 LEU B N 1
ATOM 3093 C CA . LEU B 1 115 ? -7.688 -3.305 11.109 1 89.19 115 LEU B CA 1
ATOM 3094 C C . LEU B 1 115 ? -8.539 -2.963 12.328 1 89.19 115 LEU B C 1
ATOM 3096 O O . LEU B 1 115 ? -9.602 -2.346 12.195 1 89.19 115 LEU B O 1
ATOM 3100 N N . HIS B 1 116 ? -8.086 -3.459 13.391 1 86.69 116 HIS B N 1
ATOM 3101 C CA . HIS B 1 116 ? -8.727 -3.043 14.633 1 86.69 116 HIS B CA 1
ATOM 3102 C C . HIS B 1 116 ? -8.219 -1.676 15.078 1 86.69 116 HIS B C 1
ATOM 3104 O O . HIS B 1 116 ? -7.012 -1.44 15.133 1 86.69 116 HIS B O 1
ATOM 3110 N N . TRP B 1 117 ? -9.148 -0.779 15.555 1 81.75 117 TRP B N 1
ATOM 3111 C CA . TRP B 1 117 ? -8.805 0.593 15.914 1 81.75 117 TRP B CA 1
ATOM 3112 C C . TRP B 1 117 ? -7.742 0.621 17.016 1 81.75 117 TRP B C 1
ATOM 3114 O O . TRP B 1 117 ? -6.809 1.424 16.969 1 81.75 117 TRP B O 1
ATOM 3124 N N . HIS B 1 118 ? -7.926 -0.204 17.859 1 84.12 118 HIS B N 1
ATOM 3125 C CA . HIS B 1 118 ? -7.09 -0.167 19.062 1 84.12 118 HIS B CA 1
ATOM 3126 C C . HIS B 1 118 ? -5.668 -0.628 18.75 1 84.12 118 HIS B C 1
ATOM 3128 O O . HIS B 1 118 ? -4.734 -0.328 19.5 1 84.12 118 HIS B O 1
ATOM 3134 N N . ASP B 1 119 ? -5.574 -1.3 17.641 1 88 119 ASP B N 1
ATOM 3135 C CA . ASP B 1 119 ? -4.262 -1.847 17.312 1 88 119 ASP B CA 1
ATOM 3136 C C . ASP B 1 119 ? -3.398 -0.81 16.594 1 88 119 ASP B C 1
ATOM 3138 O O . ASP B 1 119 ? -2.188 -0.992 16.453 1 88 119 ASP B O 1
ATOM 3142 N N . ILE B 1 120 ? -4 0.221 16.141 1 91.31 120 ILE B N 1
ATOM 3143 C CA . ILE B 1 120 ? -3.232 1.299 15.531 1 91.31 120 ILE B CA 1
ATOM 3144 C C . ILE B 1 120 ? -2.648 2.201 16.609 1 91.31 120 ILE B C 1
ATOM 3146 O O . ILE B 1 120 ? -3.389 2.816 17.391 1 91.31 120 ILE B O 1
ATOM 3150 N N . PRO B 1 121 ? -1.375 2.287 16.672 1 92.81 121 PRO B N 1
ATOM 3151 C CA . PRO B 1 121 ? -0.772 3.109 17.719 1 92.81 121 PRO B CA 1
ATOM 3152 C C . PRO B 1 121 ? -1.111 4.594 17.578 1 92.81 121 PRO B C 1
ATOM 3154 O O . PRO B 1 121 ? -1.194 5.105 16.453 1 92.81 121 PRO B O 1
ATOM 3157 N N . GLY B 1 122 ? -1.304 5.234 18.781 1 93.38 122 GLY B N 1
ATOM 3158 C CA . GLY B 1 122 ? -1.493 6.676 18.781 1 93.38 122 GLY B CA 1
ATOM 3159 C C . GLY B 1 122 ? -2.859 7.098 19.281 1 93.38 122 GLY B C 1
ATOM 3160 O O . GLY B 1 122 ? -3.732 6.258 19.5 1 93.38 122 GLY B O 1
ATOM 3161 N N . ASP B 1 123 ? -2.967 8.391 19.453 1 93.69 123 ASP B N 1
ATOM 3162 C CA . ASP B 1 123 ? -4.242 8.969 19.875 1 93.69 123 ASP B CA 1
ATOM 3163 C C . ASP B 1 123 ? -5.227 9.023 18.703 1 93.69 123 ASP B C 1
ATOM 3165 O O . ASP B 1 123 ? -4.855 9.406 17.594 1 93.69 123 ASP B O 1
ATOM 3169 N N . LYS B 1 124 ? -6.469 8.625 19.016 1 94.12 124 LYS B N 1
ATOM 3170 C CA . LYS B 1 124 ? -7.496 8.594 17.969 1 94.12 124 LYS B CA 1
ATOM 3171 C C . LYS B 1 124 ? -8.562 9.664 18.219 1 94.12 124 LYS B C 1
ATOM 3173 O O . LYS B 1 124 ? -9 9.852 19.359 1 94.12 124 LYS B O 1
ATOM 3178 N N . GLN B 1 125 ? -8.867 10.305 17.156 1 95.62 125 GLN B N 1
ATOM 3179 C CA . GLN B 1 125 ? -9.961 11.273 17.172 1 95.62 125 GLN B CA 1
ATOM 3180 C C . GLN B 1 125 ? -10.859 11.109 15.945 1 95.62 125 GLN B C 1
ATOM 3182 O O . GLN B 1 125 ? -10.383 10.805 14.852 1 95.62 125 GLN B O 1
ATOM 3187 N N . ILE B 1 126 ? -12.117 11.297 16.188 1 95.69 126 ILE B N 1
ATOM 3188 C CA . ILE B 1 126 ? -13.094 11.188 15.102 1 95.69 126 ILE B CA 1
ATOM 3189 C C . ILE B 1 126 ? -13.789 12.531 14.898 1 95.69 126 ILE B C 1
ATOM 3191 O O . ILE B 1 126 ? -14.117 13.219 15.867 1 95.69 126 ILE B O 1
ATOM 3195 N N . LEU B 1 127 ? -13.984 12.891 13.68 1 97.12 127 LEU B N 1
ATOM 3196 C CA . LEU B 1 127 ? -14.719 14.109 13.344 1 97.12 127 LEU B CA 1
ATOM 3197 C C . LEU B 1 127 ? -15.945 13.797 12.492 1 97.12 127 LEU B C 1
ATOM 3199 O O . LEU B 1 127 ? -15.82 13.195 11.422 1 97.12 127 LEU B O 1
ATOM 3203 N N . PHE B 1 128 ? -17.047 14.18 13.023 1 96.38 128 PHE B N 1
ATOM 3204 C CA . PHE B 1 128 ? -18.266 14.195 12.242 1 96.38 128 PHE B CA 1
ATOM 3205 C C . PHE B 1 128 ? -18.562 15.586 11.711 1 96.38 128 PHE B C 1
ATOM 3207 O O . PHE B 1 128 ? -18.656 16.547 12.477 1 96.38 128 PHE B O 1
ATOM 3214 N N . SER B 1 129 ? -18.531 15.734 10.477 1 94 129 SER B N 1
ATOM 3215 C CA . SER B 1 129 ? -18.875 16.984 9.805 1 94 129 SER B CA 1
ATOM 3216 C C . SER B 1 129 ? -20 16.781 8.805 1 94 129 SER B C 1
ATOM 3218 O O . SER B 1 129 ? -19.984 15.844 8.008 1 94 129 SER B O 1
ATOM 3220 N N . PRO B 1 130 ? -21.047 17.719 8.883 1 91.38 130 PRO B N 1
ATOM 3221 C CA . PRO B 1 130 ? -22.141 17.578 7.914 1 91.38 130 PRO B CA 1
ATOM 3222 C C . PRO B 1 130 ? -21.656 17.656 6.465 1 91.38 130 PRO B C 1
ATOM 3224 O O . PRO B 1 130 ? -20.766 18.453 6.148 1 91.38 130 PRO B O 1
ATOM 3227 N N . LEU B 1 131 ? -22.125 16.828 5.621 1 88.5 131 LEU B N 1
ATOM 3228 C CA . LEU B 1 131 ? -21.938 16.828 4.176 1 88.5 131 LEU B CA 1
ATOM 3229 C C . LEU B 1 131 ? -20.547 16.312 3.812 1 88.5 131 LEU B C 1
ATOM 3231 O O . LEU B 1 131 ? -20.125 16.422 2.656 1 88.5 131 LEU B O 1
ATOM 3235 N N . ARG B 1 132 ? -19.812 15.914 4.824 1 91.38 132 ARG B N 1
ATOM 3236 C CA . ARG B 1 132 ? -18.484 15.328 4.574 1 91.38 132 ARG B CA 1
ATOM 3237 C C . ARG B 1 132 ? -18.359 13.953 5.215 1 91.38 132 ARG B C 1
ATOM 3239 O O . ARG B 1 132 ? -19.109 13.625 6.137 1 91.38 132 ARG B O 1
ATOM 3246 N N . ARG B 1 133 ? -17.484 13.25 4.711 1 91.38 133 ARG B N 1
ATOM 3247 C CA . ARG B 1 133 ? -17.234 11.938 5.289 1 91.38 133 ARG B CA 1
ATOM 3248 C C . ARG B 1 133 ? -16.625 12.055 6.684 1 91.38 133 ARG B C 1
ATOM 3250 O O . ARG B 1 133 ? -15.93 13.031 6.984 1 91.38 133 ARG B O 1
ATOM 3257 N N . THR B 1 134 ? -16.938 11.062 7.441 1 94.5 134 THR B N 1
ATOM 3258 C CA . THR B 1 134 ? -16.328 10.984 8.766 1 94.5 134 THR B CA 1
ATOM 3259 C C . THR B 1 134 ? -14.812 10.844 8.664 1 94.5 134 THR B C 1
ATOM 3261 O O . THR B 1 134 ? -14.305 10.117 7.805 1 94.5 134 THR B O 1
ATOM 3264 N N . LYS B 1 135 ? -14.109 11.562 9.555 1 95.5 135 LYS B N 1
ATOM 3265 C CA . LYS B 1 135 ? -12.648 11.492 9.555 1 95.5 135 LYS B CA 1
ATOM 3266 C C . LYS B 1 135 ? -12.125 10.844 10.836 1 95.5 135 LYS B C 1
ATOM 3268 O O . LYS B 1 135 ? -12.609 11.141 11.93 1 95.5 135 LYS B O 1
ATOM 3273 N N . LEU B 1 136 ? -11.219 9.961 10.656 1 94.88 136 LEU B N 1
ATOM 3274 C CA . LEU B 1 136 ? -10.445 9.406 11.758 1 94.88 136 LEU B CA 1
ATOM 3275 C C . LEU B 1 136 ? -9.008 9.922 11.727 1 94.88 136 LEU B C 1
ATOM 3277 O O . LEU B 1 136 ? -8.32 9.766 10.711 1 94.88 136 LEU B O 1
ATOM 3281 N N . SER B 1 137 ? -8.617 10.562 12.742 1 95.88 137 SER B N 1
ATOM 3282 C CA . SER B 1 137 ? -7.238 11.031 12.883 1 95.88 137 SER B CA 1
ATOM 3283 C C . SER B 1 137 ? -6.465 10.18 13.883 1 95.88 137 SER B C 1
ATOM 3285 O O . SER B 1 137 ? -6.965 9.883 14.969 1 95.88 137 SER B O 1
ATOM 3287 N N . VAL B 1 138 ? -5.328 9.75 13.5 1 94.56 138 VAL B N 1
ATOM 3288 C CA . VAL B 1 138 ? -4.402 9.016 14.359 1 94.56 138 VAL B CA 1
ATOM 3289 C C . VAL B 1 138 ? -3.107 9.812 14.516 1 94.56 138 VAL B C 1
ATOM 3291 O O . VAL B 1 138 ? -2.43 10.117 13.531 1 94.56 138 VAL B O 1
ATOM 3294 N N . ASN B 1 139 ? -2.795 10.062 15.758 1 94 139 ASN B N 1
ATOM 3295 C CA . ASN B 1 139 ? -1.676 10.969 15.969 1 94 139 ASN B CA 1
ATOM 3296 C C . ASN B 1 139 ? -0.742 10.477 17.062 1 94 139 ASN B C 1
ATOM 3298 O O . ASN B 1 139 ? -1.2 10.016 18.109 1 94 139 ASN B O 1
ATOM 3302 N N . THR B 1 140 ? 0.501 10.484 16.719 1 92.44 140 THR B N 1
ATOM 3303 C CA . THR B 1 140 ? 1.584 10.398 17.703 1 92.44 140 THR B CA 1
ATOM 3304 C C . THR B 1 140 ? 2.5 11.617 17.594 1 92.44 140 THR B C 1
ATOM 3306 O O . THR B 1 140 ? 2.215 12.555 16.844 1 92.44 140 THR B O 1
ATOM 3309 N N . ASN B 1 141 ? 3.537 11.594 18.359 1 87.62 141 ASN B N 1
ATOM 3310 C CA . ASN B 1 141 ? 4.473 12.711 18.297 1 87.62 141 ASN B CA 1
ATOM 3311 C C . ASN B 1 141 ? 5.242 12.719 16.984 1 87.62 141 ASN B C 1
ATOM 3313 O O . ASN B 1 141 ? 5.75 13.766 16.562 1 87.62 141 ASN B O 1
ATOM 3317 N N . SER B 1 142 ? 5.289 11.562 16.344 1 89.38 142 SER B N 1
ATOM 3318 C CA . SER B 1 142 ? 6.164 11.477 15.172 1 89.38 142 SER B CA 1
ATOM 3319 C C . SER B 1 142 ? 5.383 11.055 13.93 1 89.38 142 SER B C 1
ATOM 3321 O O . SER B 1 142 ? 5.941 11 12.828 1 89.38 142 SER B O 1
ATOM 3323 N N . TYR B 1 143 ? 4.113 10.789 14.125 1 92.06 143 TYR B N 1
ATOM 3324 C CA . TYR B 1 143 ? 3.318 10.336 12.992 1 92.06 143 TYR B CA 1
ATOM 3325 C C . TYR B 1 143 ? 1.885 10.844 13.094 1 92.06 143 TYR B C 1
ATOM 3327 O O . TYR B 1 143 ? 1.314 10.898 14.188 1 92.06 143 TYR B O 1
ATOM 3335 N N . SER B 1 144 ? 1.4 11.211 11.969 1 93.56 144 SER B N 1
ATOM 3336 C CA . SER B 1 144 ? 0.006 11.633 11.891 1 93.56 144 SER B CA 1
ATOM 3337 C C . SER B 1 144 ? -0.618 11.219 10.562 1 93.56 144 SER B C 1
ATOM 3339 O O . SER B 1 144 ? 0.024 11.312 9.508 1 93.56 144 SER B O 1
ATOM 3341 N N . THR B 1 145 ? -1.831 10.727 10.656 1 93.75 145 THR B N 1
ATOM 3342 C CA . THR B 1 145 ? -2.568 10.406 9.445 1 93.75 145 THR B CA 1
ATOM 3343 C C . THR B 1 145 ? -4.059 10.672 9.625 1 93.75 145 THR B C 1
ATOM 3345 O O . THR B 1 145 ? -4.551 10.727 10.758 1 93.75 145 THR B O 1
ATOM 3348 N N . GLN B 1 146 ? -4.648 10.977 8.578 1 95.44 146 GLN B N 1
ATOM 3349 C CA . GLN B 1 146 ? -6.09 11.18 8.539 1 95.44 146 GLN B CA 1
ATOM 3350 C C . GLN B 1 146 ? -6.758 10.219 7.551 1 95.44 146 GLN B C 1
ATOM 3352 O O . GLN B 1 146 ? -6.336 10.117 6.398 1 95.44 146 GLN B O 1
ATOM 3357 N N . ILE B 1 147 ? -7.746 9.523 8.047 1 94.69 147 ILE B N 1
ATOM 3358 C CA . ILE B 1 147 ? -8.445 8.523 7.258 1 94.69 147 ILE B CA 1
ATOM 3359 C C . ILE B 1 147 ? -9.906 8.938 7.07 1 94.69 147 ILE B C 1
ATOM 3361 O O . ILE B 1 147 ? -10.609 9.195 8.047 1 94.69 147 ILE B O 1
ATOM 3365 N N . ALA B 1 148 ? -10.336 9.039 5.824 1 94.19 148 ALA B N 1
ATOM 3366 C CA . ALA B 1 148 ? -11.75 9.266 5.535 1 94.19 148 ALA B CA 1
ATOM 3367 C C . ALA B 1 148 ? -12.531 7.961 5.574 1 94.19 148 ALA B C 1
ATOM 3369 O O . ALA B 1 148 ? -12.203 7.008 4.863 1 94.19 148 ALA B O 1
ATOM 3370 N N . ILE B 1 149 ? -13.531 7.902 6.383 1 92.5 149 ILE B N 1
ATOM 3371 C CA . ILE B 1 149 ? -14.289 6.672 6.574 1 92.5 149 ILE B CA 1
ATOM 3372 C C . ILE B 1 149 ? -15.609 6.758 5.812 1 92.5 149 ILE B C 1
ATOM 3374 O O . ILE B 1 149 ? -16.375 7.707 5.992 1 92.5 149 ILE B O 1
ATOM 3378 N N . GLU B 1 150 ? -15.789 5.793 4.973 1 87.75 150 GLU B N 1
ATOM 3379 C CA . GLU B 1 150 ? -17.031 5.684 4.223 1 87.75 150 GLU B CA 1
ATOM 3380 C C . GLU B 1 150 ? -18.078 4.895 5.004 1 87.75 150 GLU B C 1
ATOM 3382 O O . GLU B 1 150 ? 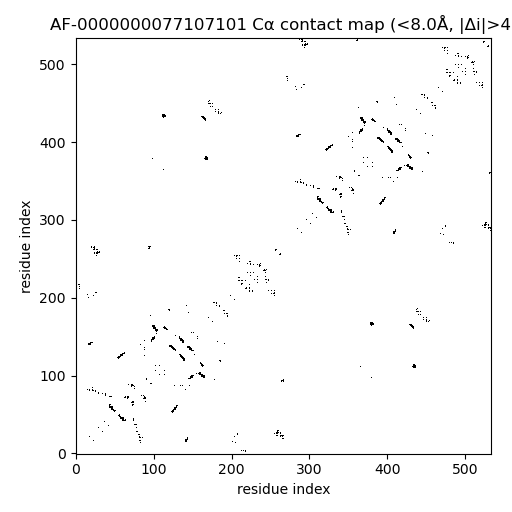-18.344 3.732 4.695 1 87.75 150 GLU B O 1
ATOM 3387 N N . ALA B 1 151 ? -18.734 5.516 5.906 1 85.88 151 ALA B N 1
ATOM 3388 C CA . ALA B 1 151 ? -19.797 4.93 6.734 1 85.88 151 ALA B CA 1
ATOM 3389 C C . ALA B 1 151 ? -20.594 6.012 7.457 1 85.88 151 ALA B C 1
ATOM 3391 O O . ALA B 1 151 ? -20.125 7.148 7.582 1 85.88 151 ALA B O 1
ATOM 3392 N N . ASP B 1 152 ? -21.734 5.629 7.816 1 84.88 152 ASP B N 1
ATOM 3393 C CA . ASP B 1 152 ? -22.531 6.559 8.617 1 84.88 152 ASP B CA 1
ATOM 3394 C C . ASP B 1 152 ? -21.984 6.672 10.039 1 84.88 152 ASP B C 1
ATOM 3396 O O . ASP B 1 152 ? -21.25 5.789 10.492 1 84.88 152 ASP B O 1
ATOM 3400 N N . SER B 1 153 ? -22.359 7.758 10.664 1 83.81 153 SER B N 1
ATOM 3401 C CA . SER B 1 153 ? -21.828 8.07 11.977 1 83.81 153 SER B CA 1
ATOM 3402 C C . SER B 1 153 ? -22.109 6.953 12.977 1 83.81 153 SER B C 1
ATOM 3404 O O . SER B 1 153 ? -21.25 6.609 13.797 1 83.81 153 SER B O 1
ATOM 3406 N N . THR B 1 154 ? -23.219 6.387 12.852 1 82.12 154 THR B N 1
ATOM 3407 C CA . THR B 1 154 ? -23.609 5.34 13.789 1 82.12 154 THR B CA 1
ATOM 3408 C C . THR B 1 154 ? -22.734 4.098 13.602 1 82.12 154 THR B C 1
ATOM 3410 O O . THR B 1 154 ? -22.266 3.516 14.578 1 82.12 154 THR B O 1
ATOM 3413 N N . SER B 1 155 ? -22.516 3.781 12.406 1 82.19 155 SER B N 1
ATOM 3414 C CA . SER B 1 155 ? -21.703 2.613 12.102 1 82.19 155 SER B CA 1
ATOM 3415 C C . SER B 1 155 ? -20.266 2.799 12.586 1 82.19 155 SER B C 1
ATOM 3417 O O . SER B 1 155 ? -19.656 1.854 13.086 1 82.19 155 SER B O 1
ATOM 3419 N N . VAL B 1 156 ? -19.812 4.016 12.453 1 84.06 156 VAL B N 1
ATOM 3420 C CA . VAL B 1 156 ? -18.422 4.297 12.836 1 84.06 156 VAL B CA 1
ATOM 3421 C C . VAL B 1 156 ? -18.281 4.145 14.352 1 84.06 156 VAL B C 1
ATOM 3423 O O . VAL B 1 156 ? -17.297 3.578 14.828 1 84.06 156 VAL B O 1
ATOM 3426 N N . LEU B 1 157 ? -19.266 4.609 15.031 1 83 157 LEU B N 1
ATOM 3427 C CA . LEU B 1 157 ? -19.188 4.582 16.484 1 83 157 LEU B CA 1
ATOM 3428 C C . LEU B 1 157 ? -19.391 3.164 17.016 1 83 157 LEU B C 1
ATOM 3430 O O . LEU B 1 157 ? -18.875 2.812 18.078 1 83 157 LEU B O 1
ATOM 3434 N N . ASP B 1 158 ? -20 2.363 16.172 1 80.88 158 ASP B N 1
ATOM 3435 C CA . ASP B 1 158 ? -20.359 1.024 16.625 1 80.88 158 ASP B CA 1
ATOM 3436 C C . ASP B 1 158 ? -19.312 -0.002 16.188 1 80.88 158 ASP B C 1
ATOM 3438 O O . ASP B 1 158 ? -19.375 -1.164 16.609 1 80.88 158 ASP B O 1
ATOM 3442 N N . THR B 1 159 ? -18.484 0.464 15.344 1 80.19 159 THR B N 1
ATOM 3443 C CA . THR B 1 159 ? -17.547 -0.512 14.789 1 80.19 159 THR B CA 1
ATOM 3444 C C . THR B 1 159 ? -16.125 -0.245 15.273 1 80.19 159 THR B C 1
ATOM 3446 O O . THR B 1 159 ? -15.766 0.902 15.539 1 80.19 159 THR B O 1
ATOM 3449 N N . LYS B 1 160 ? -15.438 -1.417 15.367 1 82.69 160 LYS B N 1
ATOM 3450 C CA . LYS B 1 160 ? -14.055 -1.304 15.82 1 82.69 160 LYS B CA 1
ATOM 3451 C C . LYS B 1 160 ? -13.078 -1.668 14.703 1 82.69 160 LYS B C 1
ATOM 3453 O O . LYS B 1 160 ? -11.867 -1.556 14.867 1 82.69 160 LYS B O 1
ATOM 3458 N N . TYR B 1 161 ? -13.68 -2.037 13.578 1 88.12 161 TYR B N 1
ATOM 3459 C CA . TYR B 1 161 ? -12.82 -2.537 12.516 1 88.12 161 TYR B CA 1
ATOM 3460 C C . TYR B 1 161 ? -12.938 -1.676 11.266 1 88.12 161 TYR B C 1
ATOM 3462 O O . TYR B 1 161 ? -14.039 -1.252 10.898 1 88.12 161 TYR B O 1
ATOM 3470 N N . LEU B 1 162 ? -11.789 -1.416 10.75 1 90 162 LEU B N 1
ATOM 3471 C CA . LEU B 1 162 ? -11.75 -0.656 9.508 1 90 162 LEU B CA 1
ATOM 3472 C C . LEU B 1 162 ? -10.945 -1.396 8.438 1 90 162 LEU B C 1
ATOM 3474 O O . LEU B 1 162 ? -10.055 -2.182 8.766 1 90 162 LEU B O 1
ATOM 3478 N N . ALA B 1 163 ? -11.336 -1.271 7.227 1 91.25 163 ALA B N 1
ATOM 3479 C CA . ALA B 1 163 ? -10.57 -1.717 6.066 1 91.25 163 ALA B CA 1
ATOM 3480 C C . ALA B 1 163 ? -10.188 -0.539 5.176 1 91.25 163 ALA B C 1
ATOM 3482 O O . ALA B 1 163 ? -11.047 0.249 4.777 1 91.25 163 ALA B O 1
ATOM 3483 N N . LEU B 1 164 ? -8.875 -0.397 4.988 1 93.25 164 LEU B N 1
ATOM 3484 C CA . LEU B 1 164 ? -8.453 0.659 4.074 1 93.25 164 LEU B CA 1
ATOM 3485 C C . LEU B 1 164 ? -8.93 0.366 2.654 1 93.25 164 LEU B C 1
ATOM 3487 O O . LEU B 1 164 ? -8.883 -0.78 2.203 1 93.25 164 LEU B O 1
ATOM 3491 N N . LYS B 1 165 ? -9.391 1.37 2.047 1 92.06 165 LYS B N 1
ATOM 3492 C CA . LYS B 1 165 ? -9.805 1.282 0.65 1 92.06 165 LYS B CA 1
ATOM 3493 C C . LYS B 1 165 ? -8.812 1.996 -0.266 1 92.06 165 LYS B C 1
ATOM 3495 O O . LYS B 1 165 ? -8.477 3.158 -0.034 1 92.06 165 LYS B O 1
ATOM 3500 N N . MET B 1 166 ? -8.398 1.304 -1.266 1 92.25 166 MET B N 1
ATOM 3501 C CA . MET B 1 166 ? -7.414 1.893 -2.17 1 92.25 166 MET B CA 1
ATOM 3502 C C . MET B 1 166 ? -7.91 1.848 -3.613 1 92.25 166 MET B C 1
ATOM 3504 O O . MET B 1 166 ? -8.383 0.81 -4.082 1 92.25 166 MET B O 1
ATOM 3508 N N . GLY B 1 167 ? -7.828 2.932 -4.242 1 91.44 167 GLY B N 1
ATOM 3509 C CA . GLY B 1 167 ? -8.117 3.043 -5.664 1 91.44 167 GLY B CA 1
ATOM 3510 C C . GLY B 1 167 ? -6.965 3.621 -6.461 1 91.44 167 GLY B C 1
ATOM 3511 O O . GLY B 1 167 ? -5.801 3.43 -6.105 1 91.44 167 GLY B O 1
ATOM 3512 N N . GLU B 1 168 ? -7.309 4.203 -7.512 1 90.06 168 GLU B N 1
ATOM 3513 C CA . GLU B 1 168 ? -6.316 4.707 -8.453 1 90.06 168 GLU B CA 1
ATOM 3514 C C . GLU B 1 168 ? -5.391 5.727 -7.797 1 90.06 168 GLU B C 1
ATOM 3516 O O . GLU B 1 168 ? -4.168 5.656 -7.957 1 90.06 168 GLU B O 1
ATOM 3521 N N . LYS B 1 169 ? -5.934 6.637 -7.027 1 88.69 169 LYS B N 1
ATOM 3522 C CA . LYS B 1 169 ? -5.148 7.707 -6.422 1 88.69 169 LYS B CA 1
ATOM 3523 C C . LYS B 1 169 ? -4.129 7.145 -5.434 1 88.69 169 LYS B C 1
ATOM 3525 O O . LYS B 1 169 ? -3.021 7.676 -5.305 1 88.69 169 LYS B O 1
ATOM 3530 N N . HIS B 1 170 ? -4.449 6.07 -4.809 1 90.94 170 HIS B N 1
ATOM 3531 C CA . HIS B 1 170 ? -3.607 5.496 -3.768 1 90.94 170 HIS B CA 1
ATOM 3532 C C . HIS B 1 170 ? -2.479 4.664 -4.367 1 90.94 170 HIS B C 1
ATOM 3534 O O . HIS B 1 170 ? -1.43 4.492 -3.742 1 90.94 170 HIS B O 1
ATOM 3540 N N . LEU B 1 171 ? -2.736 4.23 -5.574 1 90.12 171 LEU B N 1
ATOM 3541 C CA . LEU B 1 171 ? -1.79 3.307 -6.191 1 90.12 171 LEU B CA 1
ATOM 3542 C C . LEU B 1 171 ? -0.753 4.062 -7.016 1 90.12 171 LEU B C 1
ATOM 3544 O O . LEU B 1 171 ? 0.136 3.453 -7.613 1 90.12 171 LEU B O 1
ATOM 3548 N N . LYS B 1 172 ? -0.868 5.34 -6.984 1 88.75 172 LYS B N 1
ATOM 3549 C CA . LYS B 1 172 ? 0.205 6.121 -7.594 1 88.75 172 LYS B CA 1
ATOM 3550 C C . LYS B 1 172 ? 1.526 5.902 -6.859 1 88.75 172 LYS B C 1
ATOM 3552 O O . LYS B 1 172 ? 1.552 5.801 -5.633 1 88.75 172 LYS B O 1
ATOM 3557 N N . GLN B 1 173 ? 2.594 5.863 -7.605 1 83 173 GLN B N 1
ATOM 3558 C CA . GLN B 1 173 ? 3.908 5.527 -7.066 1 83 173 GLN B CA 1
ATOM 3559 C C . GLN B 1 173 ? 4.285 6.457 -5.918 1 83 173 GLN B C 1
ATOM 3561 O O . GLN B 1 173 ? 4.824 6.012 -4.902 1 83 173 GLN B O 1
ATOM 3566 N N . GLU B 1 174 ? 3.982 7.711 -6.031 1 82.12 174 GLU B N 1
ATOM 3567 C CA . GLU B 1 174 ? 4.332 8.688 -5.012 1 82.12 174 GLU B CA 1
ATOM 3568 C C . GLU B 1 174 ? 3.535 8.461 -3.729 1 82.12 174 GLU B C 1
ATOM 3570 O O . GLU B 1 174 ? 4 8.789 -2.635 1 82.12 174 GLU B O 1
ATOM 3575 N N . ASN B 1 175 ? 2.412 7.848 -3.887 1 87.81 175 ASN B N 1
ATOM 3576 C CA . ASN B 1 175 ? 1.508 7.715 -2.75 1 87.81 175 ASN B CA 1
ATOM 3577 C C . ASN B 1 175 ? 1.73 6.402 -2.006 1 87.81 175 ASN B C 1
ATOM 3579 O O . ASN B 1 175 ? 1.323 6.262 -0.852 1 87.81 175 ASN B O 1
ATOM 3583 N N . ILE B 1 176 ? 2.428 5.469 -2.621 1 88 176 ILE B N 1
ATOM 3584 C CA . ILE B 1 176 ? 2.695 4.18 -1.995 1 88 176 ILE B CA 1
ATOM 3585 C C . ILE B 1 176 ? 3.6 4.371 -0.78 1 88 176 ILE B C 1
ATOM 3587 O O . ILE B 1 176 ? 3.521 3.609 0.186 1 88 176 ILE B O 1
ATOM 3591 N N . ASN B 1 177 ? 4.352 5.395 -0.834 1 87.38 177 ASN B N 1
ATOM 3592 C CA . ASN B 1 177 ? 5.238 5.676 0.291 1 87.38 177 ASN B CA 1
ATOM 3593 C C . ASN B 1 177 ? 4.449 6.02 1.552 1 87.38 177 ASN B C 1
ATOM 3595 O O . ASN B 1 177 ? 4.875 5.695 2.662 1 87.38 177 ASN B O 1
ATOM 3599 N N . TYR B 1 178 ? 3.34 6.668 1.385 1 89.88 178 TYR B N 1
ATOM 3600 C CA . TYR B 1 178 ? 2.484 6.965 2.529 1 89.88 178 TYR B CA 1
ATOM 3601 C C . TYR B 1 178 ? 1.932 5.684 3.145 1 89.88 178 TYR B C 1
ATOM 3603 O O . TYR B 1 178 ? 1.815 5.574 4.367 1 89.88 178 TYR B O 1
ATOM 3611 N N . LEU B 1 179 ? 1.668 4.742 2.305 1 90.06 179 LEU B N 1
ATOM 3612 C CA . LEU B 1 179 ? 1.178 3.453 2.781 1 90.06 179 LEU B CA 1
ATOM 3613 C C . LEU B 1 179 ? 2.268 2.707 3.543 1 90.06 179 LEU B C 1
ATOM 3615 O O . LEU B 1 179 ? 1.995 2.082 4.57 1 90.06 179 LEU B O 1
ATOM 3619 N N . LYS B 1 180 ? 3.42 2.779 2.979 1 89.56 180 LYS B N 1
ATOM 3620 C CA . LYS B 1 180 ? 4.551 2.148 3.65 1 89.56 180 LYS B CA 1
ATOM 3621 C C . LYS B 1 180 ? 4.77 2.746 5.039 1 89.56 180 LYS B C 1
ATOM 3623 O O . LYS B 1 180 ? 5.016 2.02 6 1 89.56 180 LYS B O 1
ATOM 3628 N N . GLU B 1 181 ? 4.656 4.004 5.109 1 90.31 181 GLU B N 1
ATOM 3629 C CA . GLU B 1 181 ? 4.797 4.688 6.395 1 90.31 181 GLU B CA 1
ATOM 3630 C C . GLU B 1 181 ? 3.705 4.258 7.367 1 90.31 181 GLU B C 1
ATOM 3632 O O . GLU B 1 181 ? 3.982 3.986 8.539 1 90.31 181 GLU B O 1
ATOM 3637 N N . PHE B 1 182 ? 2.598 4.195 6.867 1 92.19 182 PHE B N 1
ATOM 3638 C CA . PHE B 1 182 ? 1.477 3.779 7.699 1 92.19 182 PHE B CA 1
ATOM 3639 C C . PHE B 1 182 ? 1.674 2.352 8.195 1 92.19 182 PHE B C 1
ATOM 3641 O O . PHE B 1 182 ? 1.438 2.059 9.375 1 92.19 182 PHE B O 1
ATOM 3648 N N . SER B 1 183 ? 2.055 1.515 7.301 1 91.38 183 SER B N 1
ATOM 3649 C CA . SER B 1 183 ? 2.33 0.128 7.664 1 91.38 183 SER B CA 1
ATOM 3650 C C . SER B 1 183 ? 3.383 0.044 8.766 1 91.38 183 SER B C 1
ATOM 3652 O O . SER B 1 183 ? 3.203 -0.673 9.75 1 91.38 183 SER B O 1
ATOM 3654 N N . THR B 1 184 ? 4.453 0.749 8.578 1 90.69 184 THR B N 1
ATOM 3655 C CA . THR B 1 184 ? 5.523 0.779 9.57 1 90.69 184 THR B CA 1
ATOM 3656 C C . THR B 1 184 ? 5 1.257 10.922 1 90.69 184 THR B C 1
ATOM 3658 O O . THR B 1 184 ? 5.328 0.679 11.961 1 90.69 184 THR B O 1
ATOM 3661 N N . HIS B 1 185 ? 4.16 2.27 10.844 1 91.56 185 HIS B N 1
ATOM 3662 C CA . HIS B 1 185 ? 3.562 2.809 12.062 1 91.56 185 HIS B CA 1
ATOM 3663 C C . HIS B 1 185 ? 2.676 1.772 12.75 1 91.56 185 HIS B C 1
ATOM 3665 O O . HIS B 1 185 ? 2.77 1.571 13.961 1 91.56 185 HIS B O 1
ATOM 3671 N N . CYS B 1 186 ? 1.893 1.128 11.977 1 91.12 186 CYS B N 1
ATOM 3672 C CA . CYS B 1 186 ? 0.97 0.134 12.516 1 91.12 186 CYS B CA 1
ATOM 3673 C C . CYS B 1 186 ? 1.726 -1.001 13.195 1 91.12 186 CYS B C 1
ATOM 3675 O O . CYS B 1 186 ? 1.216 -1.618 14.133 1 91.12 186 CYS B O 1
ATOM 3677 N N . GLN B 1 187 ? 2.848 -1.234 12.75 1 88.44 187 GLN B N 1
ATOM 3678 C CA . GLN B 1 187 ? 3.637 -2.33 13.305 1 88.44 187 GLN B CA 1
ATOM 3679 C C . GLN B 1 187 ? 4.441 -1.87 14.523 1 88.44 187 GLN B C 1
ATOM 3681 O O . GLN B 1 187 ? 5.199 -2.648 15.102 1 88.44 187 GLN B O 1
ATOM 3686 N N . GLY B 1 188 ? 4.316 -0.613 14.828 1 84.81 188 GLY B N 1
ATOM 3687 C CA . GLY B 1 188 ? 4.969 -0.091 16.016 1 84.81 188 GLY B CA 1
ATOM 3688 C C . GLY B 1 188 ? 6.41 0.31 15.781 1 84.81 188 GLY B C 1
ATOM 3689 O O . GLY B 1 188 ? 7.184 0.45 16.734 1 84.81 188 GLY B O 1
ATOM 3690 N N . HIS B 1 189 ? 6.785 0.338 14.562 1 81.19 189 HIS B N 1
ATOM 3691 C CA . HIS B 1 189 ? 8.156 0.712 14.25 1 81.19 189 HIS B CA 1
ATOM 3692 C C . HIS B 1 189 ? 8.297 2.223 14.086 1 81.19 189 HIS B C 1
ATOM 3694 O O . HIS B 1 189 ? 7.328 2.906 13.742 1 81.19 189 HIS B O 1
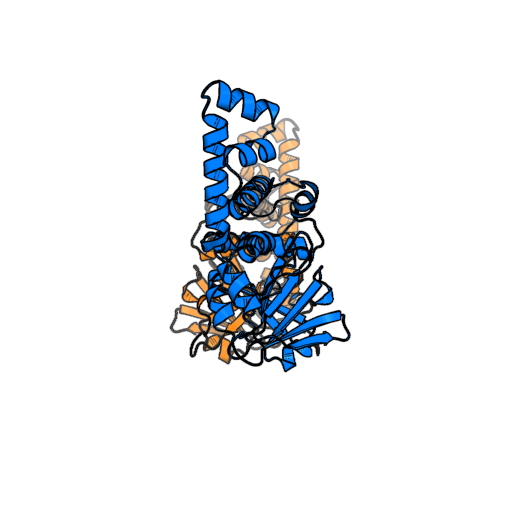ATOM 3700 N N . ASP B 1 190 ? 9.43 2.635 14.539 1 73.81 190 ASP B N 1
ATOM 3701 C CA . ASP B 1 190 ? 9.727 4.047 14.328 1 73.81 190 ASP B CA 1
ATOM 3702 C C . ASP B 1 190 ? 9.883 4.359 12.844 1 73.81 190 ASP B C 1
ATOM 3704 O O . ASP B 1 190 ? 10.484 3.58 12.102 1 73.81 190 ASP B O 1
ATOM 3708 N N . ILE B 1 191 ? 9.172 5.285 12.555 1 69.5 191 ILE B N 1
ATOM 3709 C CA . ILE B 1 191 ? 9.336 5.73 11.172 1 69.5 191 ILE B CA 1
ATOM 3710 C C . ILE B 1 191 ? 10.656 6.496 11.031 1 69.5 191 ILE B C 1
ATOM 3712 O O . ILE B 1 191 ? 10.773 7.629 11.508 1 69.5 191 ILE B O 1
ATOM 3716 N N . ALA B 1 192 ? 11.797 5.805 11.031 1 57.84 192 ALA B N 1
ATOM 3717 C CA . ALA B 1 192 ? 13.117 6.422 10.992 1 57.84 192 ALA B CA 1
ATOM 3718 C C . ALA B 1 192 ? 13.211 7.469 9.883 1 57.84 192 ALA B C 1
ATOM 3720 O O . ALA B 1 192 ? 13.797 8.531 10.07 1 57.84 192 ALA B O 1
ATOM 3721 N N . HIS B 1 193 ? 12.781 7.016 8.711 1 58 193 HIS B N 1
ATOM 3722 C CA . HIS B 1 193 ? 12.906 7.902 7.562 1 58 193 HIS B CA 1
ATOM 3723 C C . HIS B 1 193 ? 11.539 8.273 6.992 1 58 193 HIS B C 1
ATOM 3725 O O . HIS B 1 193 ? 10.891 7.449 6.34 1 58 193 HIS B O 1
ATOM 3731 N N . LYS B 1 194 ? 11.141 9.367 7.547 1 64.44 194 LYS B N 1
ATOM 3732 C CA . LYS B 1 194 ? 9.898 9.938 7.023 1 64.44 194 LYS B CA 1
ATOM 3733 C C . LYS B 1 194 ? 10.039 10.297 5.547 1 64.44 194 LYS B C 1
ATOM 3735 O O . LYS B 1 194 ? 11.117 10.703 5.102 1 64.44 194 LYS B O 1
ATOM 3740 N N . TYR B 1 195 ? 9.156 9.805 4.887 1 64.94 195 TYR B N 1
ATOM 3741 C CA . TYR B 1 195 ? 9.148 10.281 3.508 1 64.94 195 TYR B CA 1
ATOM 3742 C C . TYR B 1 195 ? 9.188 11.805 3.457 1 64.94 195 TYR B C 1
ATOM 3744 O O . TYR B 1 195 ? 8.305 12.477 4.008 1 64.94 195 TYR B O 1
ATOM 3752 N N . GLN B 1 196 ? 10.297 12.242 2.934 1 67.06 196 GLN B N 1
ATOM 3753 C CA . GLN B 1 196 ? 10.523 13.68 2.896 1 67.06 196 GLN B CA 1
ATOM 3754 C C . GLN B 1 196 ? 9.555 14.375 1.945 1 67.06 196 GLN B C 1
ATOM 3756 O O . GLN B 1 196 ? 9.344 13.914 0.82 1 6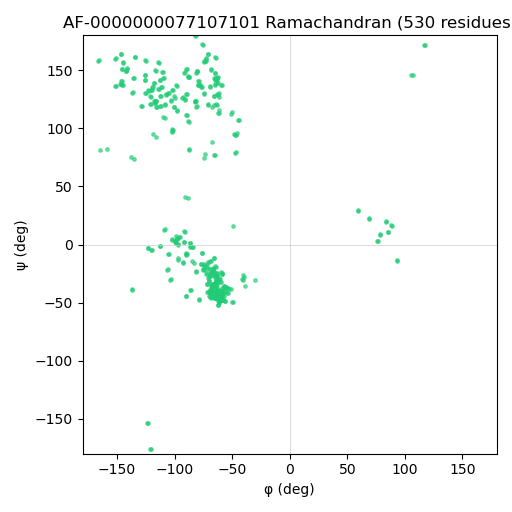7.06 196 GLN B O 1
ATOM 3761 N N . ARG B 1 197 ? 8.789 15.227 2.482 1 73.5 197 ARG B N 1
ATOM 3762 C CA . ARG B 1 197 ? 7.895 16.047 1.674 1 73.5 197 ARG B CA 1
ATOM 3763 C C . ARG B 1 197 ? 8.586 17.328 1.211 1 73.5 197 ARG B C 1
ATOM 3765 O O . ARG B 1 197 ? 8.055 18.422 1.391 1 73.5 197 ARG B O 1
ATOM 3772 N N . GLY B 1 198 ? 9.828 17.188 0.853 1 76.5 198 GLY B N 1
ATOM 3773 C CA . GLY B 1 198 ? 10.562 18.281 0.254 1 76.5 198 GLY B CA 1
ATOM 3774 C C . GLY B 1 198 ? 11.344 19.094 1.266 1 76.5 198 GLY B C 1
ATOM 3775 O O . GLY B 1 198 ? 12.148 19.953 0.892 1 76.5 198 GLY B O 1
ATOM 3776 N N . TYR B 1 199 ? 11.094 18.938 2.611 1 88.25 199 TYR B N 1
ATOM 3777 C CA . TYR B 1 199 ? 11.75 19.75 3.633 1 88.25 199 TYR B CA 1
ATOM 3778 C C . TYR B 1 199 ? 12.422 18.859 4.676 1 88.25 199 TYR B C 1
ATOM 3780 O O . TYR B 1 199 ? 11.852 17.859 5.105 1 88.25 199 TYR B O 1
ATOM 3788 N N . PHE B 1 200 ? 13.562 19.359 5.051 1 89.38 200 PHE B N 1
ATOM 3789 C CA . PHE B 1 200 ? 14.203 18.734 6.203 1 89.38 200 PHE B CA 1
ATOM 3790 C C . PHE B 1 200 ? 13.727 19.375 7.5 1 89.38 200 PHE B C 1
ATOM 3792 O O . PHE B 1 200 ? 13.523 20.578 7.57 1 89.38 200 PHE B O 1
ATOM 3799 N N . PRO B 1 201 ? 13.609 18.594 8.5 1 89.12 201 PRO B N 1
ATOM 3800 C CA . PRO B 1 201 ? 13.133 19.125 9.773 1 89.12 201 PRO B CA 1
ATOM 3801 C C . PRO B 1 201 ? 13.961 20.297 10.273 1 89.12 201 PRO B C 1
ATOM 3803 O O . PRO B 1 201 ? 13.414 21.281 10.781 1 89.12 201 PRO B O 1
ATOM 3806 N N . ASN B 1 202 ? 15.219 20.25 10.055 1 90.62 202 ASN B N 1
ATOM 3807 C CA . ASN B 1 202 ? 16.078 21.344 10.492 1 90.62 202 ASN B CA 1
ATOM 3808 C C . ASN B 1 202 ? 15.797 22.625 9.727 1 90.62 202 ASN B C 1
ATOM 3810 O O . ASN B 1 202 ? 15.859 23.719 10.289 1 90.62 202 ASN B O 1
ATOM 3814 N N . THR B 1 203 ? 15.523 22.438 8.547 1 93.69 203 THR B N 1
ATOM 3815 C CA . THR B 1 203 ? 15.164 23.594 7.73 1 93.69 203 THR B CA 1
ATOM 3816 C C . THR B 1 203 ? 13.836 24.188 8.188 1 93.69 203 THR B C 1
ATOM 3818 O O . THR B 1 203 ? 13.688 25.422 8.227 1 93.69 203 THR B O 1
ATOM 3821 N N . LEU B 1 204 ? 12.953 23.344 8.562 1 95.31 204 LEU B N 1
ATOM 3822 C CA . LEU B 1 204 ? 11.641 23.797 9.023 1 95.31 204 LEU B CA 1
ATOM 3823 C C . LEU B 1 204 ? 11.766 24.547 10.344 1 95.31 204 LEU B C 1
ATOM 3825 O O . LEU B 1 204 ? 11.102 25.562 10.555 1 95.31 204 LEU B O 1
ATOM 3829 N N . ILE B 1 205 ? 12.633 24.094 11.18 1 95.25 205 ILE B N 1
ATOM 3830 C CA . ILE B 1 205 ? 12.859 24.766 12.453 1 95.25 205 ILE B CA 1
ATOM 3831 C C . ILE B 1 205 ? 13.438 26.156 12.211 1 95.25 205 ILE B C 1
ATOM 3833 O O . ILE B 1 205 ? 12.969 27.141 12.781 1 95.25 205 ILE B O 1
ATOM 3837 N N . GLN B 1 206 ? 14.398 26.203 11.367 1 95.94 20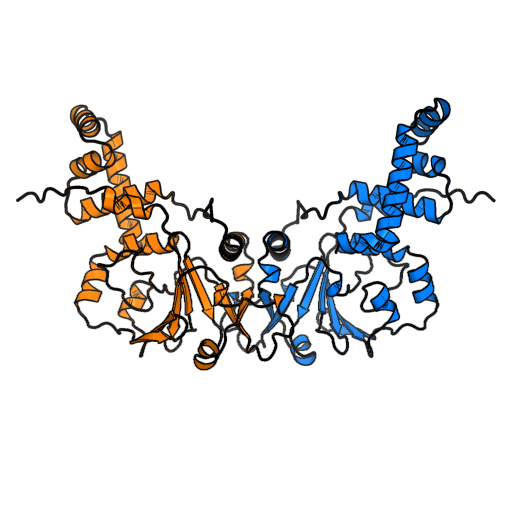6 GLN B N 1
ATOM 3838 C CA . GLN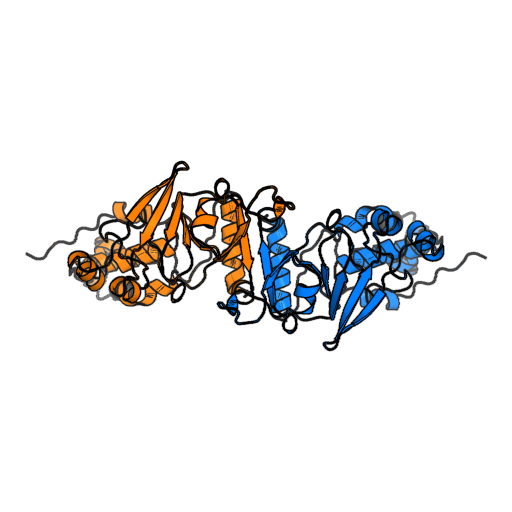 B 1 206 ? 15.039 27.484 11.07 1 95.94 206 GLN B CA 1
ATOM 3839 C C . GLN B 1 206 ? 14.047 28.453 10.445 1 95.94 206 GLN B C 1
ATOM 3841 O O . GLN B 1 206 ? 14.016 29.641 10.805 1 95.94 206 GLN B O 1
ATOM 3846 N N . ALA B 1 207 ? 13.266 27.906 9.578 1 97.38 207 ALA B N 1
ATOM 3847 C CA . ALA B 1 207 ? 12.258 28.734 8.93 1 97.38 207 ALA B CA 1
ATOM 3848 C C . ALA B 1 207 ? 11.227 29.219 9.945 1 97.38 207 ALA B C 1
ATOM 3850 O O . ALA B 1 207 ? 10.766 30.359 9.867 1 97.38 207 ALA B O 1
ATOM 3851 N N . LEU B 1 208 ? 10.914 28.375 10.836 1 97.62 208 LEU B N 1
ATOM 3852 C CA . LEU B 1 208 ? 9.938 28.734 11.852 1 97.62 208 LEU B CA 1
ATOM 3853 C C . LEU B 1 208 ? 10.492 29.797 12.781 1 97.62 208 LEU B C 1
ATOM 3855 O O . LEU B 1 208 ? 9.789 30.75 13.133 1 97.62 208 LEU B O 1
ATOM 3859 N N . ILE B 1 209 ? 11.703 29.656 13.164 1 96.56 209 ILE B N 1
ATOM 3860 C CA . ILE B 1 209 ? 12.375 30.656 14.008 1 96.56 209 ILE B CA 1
ATOM 3861 C C . ILE B 1 209 ? 12.43 31.984 13.281 1 96.56 209 ILE B C 1
ATOM 3863 O O . ILE B 1 209 ? 12.117 33.031 13.859 1 96.56 209 ILE B O 1
ATOM 3867 N N . ALA B 1 210 ? 12.82 31.922 12.055 1 97.5 210 ALA B N 1
ATOM 3868 C CA . ALA B 1 210 ? 12.883 33.125 11.25 1 97.5 210 ALA B CA 1
ATOM 3869 C C . ALA B 1 210 ? 11.516 33.781 11.141 1 97.5 210 ALA B C 1
ATOM 3871 O O . ALA B 1 210 ? 11.391 35.031 11.219 1 97.5 210 ALA B O 1
ATOM 3872 N N . LEU B 1 211 ? 10.516 33 10.961 1 97.88 211 LEU B N 1
ATOM 3873 C CA . LEU B 1 211 ? 9.148 33.5 10.875 1 97.88 211 LEU B CA 1
ATOM 3874 C C . LEU B 1 211 ? 8.75 34.188 12.172 1 97.88 211 LEU B C 1
ATOM 3876 O O . LEU B 1 211 ? 8.227 35.312 12.141 1 97.88 211 LEU B O 1
ATOM 3880 N N . ASP B 1 212 ? 9 33.5 13.266 1 97 212 ASP B N 1
ATOM 3881 C CA . ASP B 1 212 ? 8.656 34.094 14.562 1 97 212 ASP B CA 1
ATOM 3882 C C . ASP B 1 212 ? 9.367 35.406 14.773 1 97 212 ASP B C 1
ATOM 3884 O O . ASP B 1 212 ? 8.766 36.375 15.258 1 97 212 ASP B O 1
ATOM 3888 N N . GLY B 1 213 ? 10.617 35.438 14.438 1 96.56 213 GLY B N 1
ATOM 3889 C CA . GLY B 1 213 ? 11.336 36.719 14.5 1 96.56 213 GLY B CA 1
ATOM 3890 C C . GLY B 1 213 ? 10.719 37.781 13.633 1 96.56 213 GLY B C 1
ATOM 3891 O O . GLY B 1 213 ? 10.531 38.938 14.086 1 96.56 213 GLY B O 1
ATOM 3892 N N . SER B 1 214 ? 10.445 37.406 12.461 1 96.62 214 SER B N 1
ATOM 3893 C CA . SER B 1 214 ? 9.875 38.344 11.508 1 96.62 214 SER B CA 1
ATOM 3894 C C . SER B 1 214 ? 8.531 38.875 11.992 1 96.62 214 SER B C 1
ATOM 3896 O O . SER B 1 214 ? 8.258 40.094 11.906 1 96.62 214 SER B O 1
ATOM 3898 N N . LEU B 1 215 ? 7.676 38.031 12.484 1 96.31 215 LEU B N 1
ATOM 3899 C CA . LEU B 1 215 ? 6.352 38.406 12.969 1 96.31 215 LEU B CA 1
ATOM 3900 C C . LEU B 1 215 ? 6.457 39.344 14.18 1 96.31 215 LEU B C 1
ATOM 3902 O O . LEU B 1 215 ? 5.547 40.125 14.445 1 96.31 215 LEU B O 1
ATOM 3906 N N . ASN B 1 216 ? 7.535 39.188 14.891 1 94.94 216 ASN B N 1
ATOM 3907 C CA . ASN B 1 216 ? 7.781 40.062 16.031 1 94.94 216 ASN B CA 1
ATOM 3908 C C . ASN B 1 216 ? 8.594 41.281 15.633 1 94.94 216 ASN B C 1
ATOM 3910 O O . ASN B 1 216 ? 9.18 41.938 16.484 1 94.94 216 ASN B O 1
ATOM 3914 N N . LYS B 1 217 ? 8.773 41.531 14.305 1 95.12 217 LYS B N 1
ATOM 3915 C CA . LYS B 1 217 ? 9.375 42.719 13.727 1 95.12 217 LYS B CA 1
ATOM 3916 C C . LYS B 1 217 ? 10.867 42.781 14.039 1 95.12 217 LYS B C 1
ATOM 3918 O O . LYS B 1 217 ? 11.422 43.875 14.195 1 95.12 217 LYS B O 1
ATOM 3923 N N . ALA B 1 218 ? 11.453 41.688 14.32 1 95.38 218 ALA B N 1
ATOM 3924 C CA . ALA B 1 218 ? 12.906 41.656 14.453 1 95.38 218 ALA B CA 1
ATOM 3925 C C . ALA B 1 218 ? 13.586 41.969 13.133 1 95.38 218 ALA B C 1
ATOM 3927 O O . ALA B 1 218 ? 13.062 41.688 12.062 1 95.38 218 ALA B O 1
ATOM 3928 N N . THR B 1 219 ? 14.781 42.625 13.234 1 94.31 219 THR B N 1
ATOM 3929 C CA . THR B 1 219 ? 15.547 42.906 12.031 1 94.31 219 THR B CA 1
ATOM 3930 C C . THR B 1 219 ? 16.188 41.625 11.484 1 94.31 219 THR B C 1
ATOM 3932 O O . THR B 1 219 ? 16.312 40.625 12.203 1 94.31 219 THR B O 1
ATOM 3935 N N . GLN B 1 220 ? 16.5 41.656 10.227 1 94.75 220 GLN B N 1
ATOM 3936 C CA . GLN B 1 220 ? 17.188 40.531 9.609 1 94.75 220 GLN B CA 1
ATOM 3937 C C . GLN B 1 220 ? 18.453 40.156 10.375 1 94.75 220 GLN B C 1
ATOM 3939 O O . GLN B 1 220 ? 18.812 39 10.5 1 94.75 220 GLN B O 1
ATOM 3944 N N . ARG B 1 221 ? 19.125 41.156 10.844 1 93.31 221 ARG B N 1
ATOM 3945 C CA . ARG B 1 221 ? 20.359 40.938 11.602 1 93.31 221 ARG B CA 1
ATOM 3946 C C . ARG B 1 221 ? 20.094 40.219 12.914 1 93.31 221 ARG B C 1
ATOM 3948 O O . ARG B 1 221 ? 20.828 39.312 13.289 1 93.31 221 ARG B O 1
ATOM 3955 N N . GLU B 1 222 ? 19.078 40.625 13.625 1 94.31 222 GLU B N 1
ATOM 3956 C CA . GLU B 1 222 ? 18.688 39.969 14.875 1 94.31 222 GLU B CA 1
ATOM 3957 C C . GLU B 1 222 ? 18.312 38.5 14.641 1 94.31 222 GLU B C 1
ATOM 3959 O O . GLU B 1 222 ? 18.688 37.625 15.414 1 94.31 222 GLU B O 1
ATOM 3964 N N . ILE B 1 223 ? 17.578 38.25 13.562 1 95.94 223 ILE B N 1
ATOM 3965 C CA . ILE B 1 223 ? 17.172 36.906 13.219 1 95.94 223 ILE B CA 1
ATOM 3966 C C . ILE B 1 223 ? 18.391 36.062 12.859 1 95.94 223 ILE B C 1
ATOM 3968 O O . ILE B 1 223 ? 18.516 34.906 13.297 1 95.94 223 ILE B O 1
ATOM 3972 N N . SER B 1 224 ? 19.297 36.656 12.102 1 95.06 224 SER B N 1
ATOM 3973 C CA . SER B 1 224 ? 20.547 35.969 11.758 1 95.06 224 SER B CA 1
ATOM 3974 C C . SER B 1 224 ? 21.328 35.594 13.008 1 95.06 224 SER B C 1
ATOM 3976 O O . SER B 1 224 ? 21.875 34.5 13.109 1 95.06 224 SER B O 1
ATOM 3978 N N . SER B 1 225 ? 21.422 36.5 13.969 1 94.12 225 SER B N 1
ATOM 3979 C CA . SER B 1 225 ? 22.141 36.25 15.211 1 94.12 225 SER B CA 1
ATOM 3980 C C . SER B 1 225 ? 21.516 35.094 15.992 1 94.12 225 SER B C 1
ATOM 3982 O O . SER B 1 225 ? 22.234 34.281 16.594 1 94.12 225 SER B O 1
ATOM 3984 N N . ALA B 1 226 ? 20.203 35.062 15.984 1 93.12 226 ALA B N 1
ATOM 3985 C CA . ALA B 1 226 ? 19.5 34.031 16.703 1 93.12 226 ALA B CA 1
A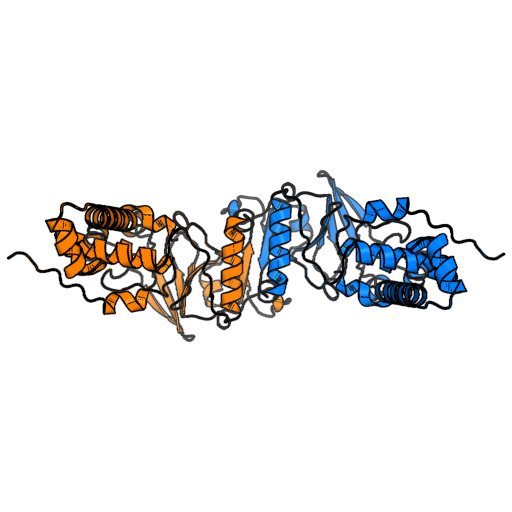TOM 3986 C C . ALA B 1 226 ? 19.719 32.656 16.031 1 93.12 226 ALA B C 1
ATOM 3988 O O . ALA B 1 226 ? 19.875 31.656 16.719 1 93.12 226 ALA B O 1
ATOM 3989 N N . LEU B 1 227 ? 19.828 32.625 14.695 1 93.69 227 LEU B N 1
ATOM 3990 C CA . LEU B 1 227 ? 19.922 31.391 13.938 1 93.69 227 LEU B CA 1
ATOM 3991 C C . LEU B 1 227 ? 21.359 30.906 13.859 1 93.69 227 LEU B C 1
ATOM 3993 O O . LEU B 1 227 ? 21.625 29.703 13.977 1 93.69 227 LEU B O 1
ATOM 3997 N N . PHE B 1 228 ? 22.297 31.828 13.688 1 93.5 228 PHE B N 1
ATOM 3998 C CA . PHE B 1 228 ? 23.641 31.406 13.297 1 93.5 228 PHE B CA 1
ATOM 3999 C C . PHE B 1 228 ? 24.672 31.844 14.344 1 93.5 228 PHE B C 1
ATOM 4001 O O . PHE B 1 228 ? 25.844 31.469 14.258 1 93.5 228 PHE B O 1
ATOM 4008 N N . GLY B 1 229 ? 24.188 32.562 15.297 1 92.62 229 GLY B N 1
ATOM 4009 C CA . GLY B 1 229 ? 25.094 33 16.344 1 92.62 229 GLY B CA 1
ATOM 4010 C C . GLY B 1 229 ? 25.453 34.469 16.234 1 92.62 229 GLY B C 1
ATOM 4011 O O . GLY B 1 229 ? 25.609 35 15.141 1 92.62 229 GLY B O 1
ATOM 4012 N N . LYS B 1 230 ? 25.625 35.094 17.391 1 91.88 230 LYS B N 1
ATOM 4013 C CA . LYS B 1 230 ? 25.891 36.531 17.469 1 91.88 230 LYS B CA 1
ATOM 4014 C C . LYS B 1 230 ? 27.281 36.875 16.906 1 91.88 230 LYS B C 1
ATOM 4016 O O . LYS B 1 230 ? 27.438 37.844 16.156 1 91.88 230 LYS B O 1
ATOM 4021 N N . LYS B 1 231 ? 28.219 36.125 17.25 1 93.25 231 LYS B N 1
ATOM 4022 C CA . LYS B 1 231 ? 29.609 36.375 16.859 1 93.25 231 LYS B CA 1
ATOM 4023 C C . LYS B 1 231 ? 29.766 36.312 15.344 1 93.25 231 LYS B C 1
ATOM 4025 O O . LYS B 1 231 ? 30.297 37.25 14.734 1 93.25 231 LYS B O 1
ATOM 4030 N N . GLN B 1 232 ? 29.25 35.312 14.797 1 93.25 232 GLN B N 1
ATOM 4031 C CA . GLN B 1 232 ? 29.391 35.094 13.359 1 93.25 232 GLN B CA 1
ATOM 4032 C C . GLN B 1 232 ? 28.594 36.156 12.586 1 93.25 232 GLN B C 1
ATOM 4034 O O . GLN B 1 232 ? 29.062 36.688 11.57 1 93.25 232 GLN B O 1
ATOM 4039 N N . THR B 1 233 ? 27.438 36.469 13 1 93 233 THR B N 1
ATOM 4040 C CA . THR B 1 233 ? 26.594 37.469 12.336 1 93 233 THR B CA 1
ATOM 4041 C C . THR B 1 233 ? 27.25 38.844 12.383 1 93 233 THR B C 1
ATOM 4043 O O . THR B 1 233 ? 27.281 39.562 11.375 1 93 233 THR B O 1
ATOM 4046 N N . LYS B 1 234 ? 27.781 39.156 13.562 1 91.25 234 LYS B N 1
ATOM 4047 C CA . LYS B 1 234 ? 28.469 40.469 13.688 1 91.25 234 LYS B CA 1
ATOM 4048 C C . LYS B 1 234 ? 29.656 40.531 12.734 1 91.25 234 LYS B C 1
ATOM 4050 O O . LYS B 1 234 ? 29.844 41.562 12.062 1 91.25 234 LYS B O 1
ATOM 4055 N N . PHE B 1 235 ? 30.375 39.5 12.68 1 92 235 PHE B N 1
ATOM 4056 C CA . PHE B 1 235 ? 31.531 39.469 11.797 1 92 235 PHE B CA 1
ATOM 4057 C C . PHE B 1 235 ? 31.125 39.656 10.344 1 92 235 PHE B C 1
ATOM 4059 O O . PHE B 1 235 ? 31.703 40.469 9.625 1 92 235 PHE B O 1
ATOM 4066 N N . ASP B 1 236 ? 30.094 38.969 9.953 1 90.25 236 ASP B N 1
ATOM 4067 C CA . ASP B 1 236 ? 29.641 39.031 8.57 1 90.25 236 ASP B CA 1
ATOM 4068 C C . ASP B 1 236 ? 29.094 40.406 8.234 1 90.25 236 ASP B C 1
ATOM 4070 O O . ASP B 1 236 ? 29.375 40.969 7.168 1 90.25 236 ASP B O 1
ATOM 4074 N N . TRP B 1 237 ? 28.328 40.969 9.031 1 89.38 237 TRP B N 1
ATOM 4075 C CA . TRP B 1 237 ? 27.734 42.281 8.797 1 89.38 237 TRP B CA 1
ATOM 4076 C C . TRP B 1 237 ? 28.812 43.344 8.75 1 89.38 237 TRP B C 1
ATOM 4078 O O . TRP B 1 237 ? 28.734 44.281 7.926 1 89.38 237 TRP B O 1
ATOM 4088 N N . ASP B 1 238 ? 29.781 43.188 9.609 1 90.44 238 ASP B N 1
ATOM 4089 C CA . ASP B 1 238 ? 30.828 44.188 9.68 1 90.44 238 ASP B CA 1
ATOM 4090 C C . ASP B 1 238 ? 31.75 44.094 8.469 1 90.44 238 ASP B C 1
ATOM 4092 O O . ASP B 1 238 ? 32.406 45.062 8.109 1 90.44 238 ASP B O 1
ATOM 4096 N N . ASN B 1 239 ? 31.844 43 7.887 1 91.88 239 ASN B N 1
ATOM 4097 C CA . ASN B 1 239 ? 32.781 42.812 6.785 1 91.88 239 ASN B CA 1
ATOM 4098 C C . ASN B 1 239 ? 32.062 42.688 5.445 1 91.88 239 ASN B C 1
ATOM 4100 O O . ASN B 1 239 ? 32.625 42.219 4.465 1 91.88 239 ASN B O 1
ATOM 4104 N N . SER B 1 240 ? 30.766 43.031 5.398 1 89.5 240 SER B N 1
ATOM 4105 C CA . SER B 1 240 ? 29.938 43.094 4.199 1 89.5 240 SER B CA 1
ATOM 4106 C C . SER B 1 240 ? 29.875 41.719 3.504 1 89.5 240 SER B C 1
ATOM 4108 O O . SER B 1 240 ? 29.984 41.656 2.277 1 89.5 240 SER B O 1
ATOM 4110 N N . ILE B 1 241 ? 30 40.688 4.344 1 85.69 241 ILE B N 1
ATOM 4111 C CA . ILE B 1 241 ? 29.766 39.344 3.838 1 85.69 241 ILE B CA 1
ATOM 4112 C C . ILE B 1 241 ? 28.266 39.062 3.834 1 85.69 241 ILE B C 1
ATOM 4114 O O . ILE B 1 241 ? 27.609 39.094 4.883 1 85.69 241 ILE B O 1
ATOM 4118 N N . TYR B 1 242 ? 27.719 38.719 2.74 1 88.62 242 TYR B N 1
ATOM 4119 C CA . TYR B 1 242 ? 26.266 38.719 2.578 1 88.62 242 TYR B CA 1
ATOM 4120 C C . TYR B 1 242 ? 25.703 37.312 2.732 1 88.62 242 TYR B C 1
ATOM 4122 O O . TYR B 1 242 ? 24.484 37.125 2.725 1 88.62 242 TYR B O 1
ATOM 4130 N N . SER B 1 243 ? 26.547 36.375 3.025 1 89.81 243 SER B N 1
ATOM 4131 C CA . SER B 1 243 ? 26.094 35 3.045 1 89.81 243 SER B CA 1
ATOM 4132 C C . SER B 1 243 ? 25.016 34.781 4.098 1 89.81 243 SER B C 1
ATOM 4134 O O . SER B 1 243 ? 23.922 34.312 3.785 1 89.81 243 SER B O 1
ATOM 4136 N N . LEU B 1 244 ? 25.266 35.188 5.332 1 92.69 244 LEU B N 1
ATOM 4137 C CA . LEU B 1 244 ? 24.312 34.969 6.41 1 92.69 244 LEU B CA 1
ATOM 4138 C C . LEU B 1 244 ? 23.094 35.875 6.242 1 92.69 244 LEU B C 1
ATOM 4140 O O . LEU B 1 244 ? 21.984 35.469 6.594 1 92.69 244 LEU B O 1
ATOM 4144 N N . LYS B 1 245 ? 23.281 37.094 5.707 1 93.06 245 LYS B N 1
ATOM 4145 C CA . LYS B 1 245 ? 22.156 38 5.418 1 93.06 245 LYS B CA 1
ATOM 4146 C C . LYS B 1 245 ? 21.203 37.375 4.402 1 93.06 245 LYS B C 1
ATOM 4148 O O . LYS B 1 245 ? 20 37.344 4.605 1 93.06 245 LYS B O 1
ATOM 4153 N N . SER B 1 246 ? 21.812 36.844 3.4 1 95.88 246 SER B N 1
ATOM 4154 C CA . SER B 1 246 ? 21.016 36.188 2.35 1 95.88 246 SER B CA 1
ATOM 4155 C C . SER B 1 246 ? 20.297 34.969 2.873 1 95.88 246 SER B C 1
ATOM 4157 O O . SER B 1 246 ? 19.125 34.719 2.531 1 95.88 246 SER B O 1
ATOM 4159 N N . ARG B 1 247 ? 20.953 34.25 3.645 1 96.12 247 ARG B N 1
ATOM 4160 C CA . ARG B 1 247 ? 20.359 33.031 4.207 1 96.12 247 ARG B CA 1
ATOM 4161 C C . ARG B 1 247 ? 19.188 33.406 5.125 1 96.12 247 ARG B C 1
ATOM 4163 O O . ARG B 1 247 ? 18.141 32.75 5.062 1 96.12 247 ARG B O 1
ATOM 4170 N N . ALA B 1 248 ? 19.422 34.375 5.961 1 95.94 248 ALA B N 1
ATOM 4171 C CA . ALA B 1 248 ? 18.344 34.812 6.84 1 95.94 248 ALA B CA 1
ATOM 4172 C C . ALA B 1 248 ? 17.141 35.281 6.035 1 95.94 248 ALA B C 1
ATOM 4174 O O . ALA B 1 248 ? 15.992 34.969 6.348 1 95.94 248 ALA B O 1
ATOM 4175 N N . ARG B 1 249 ? 17.406 36.031 5.012 1 96.88 249 ARG B N 1
ATOM 4176 C CA . ARG B 1 249 ? 16.344 36.531 4.148 1 96.88 249 ARG B CA 1
ATOM 4177 C C . ARG B 1 249 ? 15.555 35.375 3.52 1 96.88 249 ARG B C 1
ATOM 4179 O O . ARG B 1 249 ? 14.328 35.438 3.459 1 96.88 249 ARG B O 1
ATOM 4186 N N . ARG B 1 250 ? 16.266 34.406 3.086 1 97.56 250 ARG B N 1
ATOM 4187 C CA . ARG B 1 250 ? 15.617 33.25 2.455 1 97.56 250 ARG B CA 1
ATOM 4188 C C . ARG B 1 250 ? 14.766 32.469 3.457 1 97.56 250 ARG B C 1
ATOM 4190 O O . ARG B 1 250 ? 13.672 32 3.127 1 97.56 250 ARG B O 1
ATOM 4197 N N . LEU B 1 251 ? 15.297 32.375 4.629 1 97.62 251 LEU B N 1
ATOM 4198 C CA . LEU B 1 251 ? 14.57 31.641 5.664 1 97.62 251 LEU B CA 1
ATOM 4199 C C . LEU B 1 251 ? 13.312 32.406 6.09 1 97.62 251 LEU B C 1
ATOM 4201 O O . LEU B 1 251 ? 12.273 31.797 6.336 1 97.62 251 LEU B O 1
ATOM 4205 N N . ILE B 1 252 ? 13.406 33.688 6.176 1 97.88 252 ILE B N 1
ATOM 4206 C CA . ILE B 1 252 ? 12.242 34.5 6.484 1 97.88 252 ILE B CA 1
ATOM 4207 C C . ILE B 1 252 ? 11.188 34.344 5.391 1 97.88 252 ILE B C 1
ATOM 4209 O O . ILE B 1 252 ? 10.008 34.094 5.684 1 97.88 252 ILE B O 1
ATOM 4213 N N . SER B 1 253 ? 11.68 34.406 4.168 1 98.19 253 SER B N 1
ATOM 4214 C CA . SER B 1 253 ? 10.773 34.25 3.035 1 98.19 253 SER B CA 1
ATOM 4215 C C . SER B 1 253 ? 10.125 32.844 3.045 1 98.19 253 SER B C 1
ATOM 4217 O O . SER B 1 253 ? 8.914 32.719 2.846 1 98.19 253 SER B O 1
ATOM 4219 N N . LYS B 1 254 ? 10.898 31.891 3.311 1 97.94 254 LYS B N 1
ATOM 4220 C CA . LYS B 1 254 ? 10.406 30.531 3.371 1 97.94 254 LYS B CA 1
ATOM 4221 C C . LYS B 1 254 ? 9.367 30.359 4.48 1 97.94 254 LYS B C 1
ATOM 4223 O O . LYS B 1 254 ? 8.328 29.75 4.273 1 97.94 254 LYS B O 1
ATOM 4228 N N . GLY B 1 255 ? 9.664 30.922 5.617 1 98.31 255 GLY B N 1
ATOM 4229 C CA . GLY B 1 255 ? 8.719 30.875 6.723 1 98.31 255 GLY B CA 1
ATOM 4230 C C . GLY B 1 255 ? 7.398 31.547 6.402 1 98.31 255 GLY B C 1
ATOM 4231 O O . GLY B 1 255 ? 6.332 31 6.707 1 98.31 255 GLY B O 1
ATOM 4232 N N . ARG B 1 256 ? 7.477 32.656 5.793 1 98.31 256 ARG B N 1
ATOM 4233 C CA . ARG B 1 256 ? 6.27 33.375 5.426 1 98.31 256 ARG B CA 1
ATOM 4234 C C . ARG B 1 256 ? 5.461 32.625 4.379 1 98.31 256 ARG B C 1
ATOM 4236 O O . ARG B 1 256 ? 4.234 32.562 4.461 1 98.31 256 ARG B O 1
ATOM 4243 N N . ASP B 1 257 ? 6.164 32.031 3.484 1 98.12 257 ASP B N 1
ATOM 4244 C CA . ASP B 1 257 ? 5.496 31.25 2.447 1 98.12 257 ASP B CA 1
ATOM 4245 C C . ASP B 1 257 ? 4.801 30.031 3.041 1 98.12 257 ASP B C 1
ATOM 4247 O O . ASP B 1 257 ? 3.662 29.719 2.678 1 98.12 257 ASP B O 1
ATOM 4251 N N . LEU B 1 258 ? 5.453 29.375 3.939 1 98.12 258 LEU B N 1
ATOM 4252 C CA . LEU B 1 258 ? 4.879 28.203 4.582 1 98.12 258 LEU B CA 1
ATOM 4253 C C . LEU B 1 258 ? 3.678 28.578 5.441 1 98.12 258 LEU B C 1
ATOM 4255 O O . LEU B 1 258 ? 2.707 27.828 5.531 1 98.12 258 LEU B O 1
ATOM 4259 N N . MET B 1 259 ? 3.738 29.719 6.02 1 98.5 259 MET B N 1
ATOM 4260 C CA . MET B 1 259 ? 2.627 30.203 6.836 1 98.5 259 MET B CA 1
ATOM 4261 C C . MET B 1 259 ? 1.415 30.531 5.965 1 98.5 259 MET B C 1
ATOM 4263 O O . MET B 1 259 ? 0.296 30.109 6.277 1 98.5 259 MET B O 1
ATOM 4267 N N . LYS B 1 260 ? 1.65 31.141 4.84 1 97.56 260 LYS B N 1
ATOM 4268 C CA . LYS B 1 260 ? 0.556 31.703 4.059 1 97.56 260 LYS B CA 1
ATOM 4269 C C . LYS B 1 260 ? 0.001 30.688 3.066 1 97.56 260 LYS B C 1
ATOM 4271 O O . LYS B 1 260 ? -1.216 30.516 2.957 1 97.56 260 LYS B O 1
ATOM 4276 N N . TYR B 1 261 ? 0.941 29.953 2.365 1 95.88 261 TYR B N 1
ATOM 4277 C CA . TYR B 1 261 ? 0.427 29.188 1.235 1 95.88 261 TYR B CA 1
ATOM 4278 C C . TYR B 1 261 ? 1.045 27.797 1.196 1 95.88 261 TYR B C 1
ATOM 4280 O O . TYR B 1 261 ? 0.352 26.797 0.93 1 95.88 261 TYR B O 1
ATOM 4288 N N . ASN B 1 262 ? 2.305 27.719 1.505 1 96.06 262 ASN B N 1
ATOM 4289 C CA . ASN B 1 262 ? 3.047 26.5 1.181 1 96.06 262 ASN B CA 1
ATOM 4290 C C . ASN B 1 262 ? 2.914 25.453 2.281 1 96.06 262 ASN B C 1
ATOM 4292 O O . ASN B 1 262 ? 3.479 24.359 2.178 1 96.06 262 ASN B O 1
ATOM 4296 N N . TYR B 1 263 ? 2.121 25.812 3.34 1 96.81 263 TYR B N 1
ATOM 4297 C CA . TYR B 1 263 ? 1.89 24.797 4.355 1 96.81 263 TYR B CA 1
ATOM 4298 C C . TYR B 1 263 ? 1.222 23.562 3.754 1 96.81 263 TYR B C 1
ATOM 4300 O O . TYR B 1 263 ? 1.36 22.453 4.273 1 96.81 263 TYR B O 1
ATOM 4308 N N . ILE B 1 264 ? 0.51 23.672 2.613 1 95.62 264 ILE B N 1
ATOM 4309 C CA . ILE B 1 264 ? -0.224 22.594 1.96 1 95.62 264 ILE B CA 1
ATOM 4310 C C . ILE B 1 264 ? 0.756 21.547 1.435 1 95.62 264 ILE B C 1
ATOM 4312 O O . ILE B 1 264 ? 0.399 20.375 1.276 1 95.62 264 ILE B O 1
ATOM 4316 N N . GLN B 1 265 ? 1.974 21.922 1.208 1 94 265 GLN B N 1
ATOM 4317 C CA . GLN B 1 265 ? 2.988 21 0.714 1 94 265 GLN B CA 1
ATOM 4318 C C . GLN B 1 265 ? 3.395 20 1.792 1 94 265 GLN B C 1
ATOM 4320 O O . GLN B 1 265 ? 4.004 18.969 1.494 1 94 265 GLN B O 1
ATOM 4325 N N . LEU B 1 266 ? 3.031 20.312 3.002 1 93.81 266 LEU B N 1
ATOM 4326 C CA . LEU B 1 266 ? 3.43 19.469 4.133 1 93.81 266 LEU B CA 1
ATOM 4327 C C . LEU B 1 266 ? 2.314 18.516 4.516 1 93.81 266 LEU B C 1
ATOM 4329 O O . LEU B 1 266 ? 2.461 17.734 5.461 1 93.81 266 LEU B O 1
ATOM 4333 N N . LEU B 1 267 ? 1.238 18.562 3.674 1 92.75 267 LEU B N 1
ATOM 4334 C CA . LEU B 1 267 ? 0.046 17.812 4.078 1 92.75 267 LEU B CA 1
ATOM 4335 C C . LEU B 1 267 ? -0.083 16.516 3.289 1 92.75 267 LEU B C 1
ATOM 4337 O O . LEU B 1 267 ? -0.086 16.531 2.057 1 92.75 267 LEU B O 1
#

InterPro domains:
  IPR018754 T6SS, Transcription factor RovC-like, DNA binding domain [PF10074] (201-267)

Secondary structure (DSSP, 8-state):
--------THHHHGGGG--HHHHHHHHHTT-HHHHHHHHH--S---EEEE-TTS-EEEE-SS--HHHHTTTBSS---TTS-TTT----B-GGG-S--EEEEEE-TT--TTGGG-EEGGGS-SEEEEEE-TTS-EEEEEE-SS-EEEEEEES-HHHHHH--EEEEEE-TGGGSHHHHHHHHHHHHHHTT---SS----S--HHHHHHHHHHHHHHHTT--HHHHHHHHH-HHHHHHHHHTT--HHHHHHHHHHHHHHHHHHTGGGGG-/--------THHHHGGGG--HHHHHHHHHTT-HHHHHHHHH--S---EEEE-TTS-EEEE-SS--HHHHTTTBSS---TTS-TTT----B-GGG-S--EEEEEE--S--TTGGGSEEGGGS-SEEEEEE-TTS-EEEEEE-SS-EEEEEEES-HHHHHH--EEEEEE-TGGGSHHHHHHHHHHHHHHTT---SS----S--HHHHHHHHHHHHHHHTT--HHHHHHHHH-HHHHHHHHHTT--HHHHHHHHHHHHHHHHHHTGGGGG-

Organism: Hirschia baltica (strain ATCC 49814 / DSM 5838 / IFAM 1418) (NCBI:txid582402)

pLDDT: mean 89.82, std 10.09, range [36.56, 98.56]

Solvent-accessible surface area (backbone atoms only — not comparable to full-atom values): 28849 Å² total; per-residue (Å²): 129,83,67,76,75,74,85,64,66,75,77,52,62,75,52,62,49,43,22,49,55,33,49,23,42,57,34,34,42,67,27,67,68,53,46,49,52,57,71,66,62,78,57,54,66,64,47,77,48,70,47,98,86,65,36,37,38,35,38,32,87,49,76,20,67,71,23,44,76,76,40,20,57,47,72,71,67,55,88,54,48,44,91,75,46,78,83,58,64,35,73,89,54,35,73,66,72,46,36,26,35,66,44,75,62,89,59,63,89,51,67,48,46,31,32,51,58,85,62,41,70,55,51,46,33,36,36,44,40,60,98,48,66,29,34,40,35,38,36,51,71,59,40,68,50,52,33,37,32,65,56,54,72,66,56,56,75,71,29,57,30,33,20,36,38,36,14,47,58,48,38,33,77,82,41,42,55,57,51,52,49,48,24,39,39,47,71,68,40,77,72,82,72,65,81,70,63,88,62,52,58,68,56,52,51,50,13,48,52,28,28,55,31,48,77,57,68,38,51,68,66,57,41,27,22,70,75,68,31,56,68,58,40,51,51,28,62,74,65,73,44,56,64,59,58,51,49,36,51,50,28,30,50,48,22,49,39,28,28,73,63,50,26,45,60,37,51,129,84,66,75,73,74,85,62,65,75,76,51,63,76,52,62,48,44,22,49,55,32,50,25,42,56,33,34,42,66,26,66,67,53,45,48,53,57,72,66,61,80,58,53,67,63,47,76,47,68,46,96,86,64,37,37,36,35,37,32,88,49,75,17,66,72,22,46,78,75,39,21,57,48,72,70,68,52,88,53,47,46,90,75,46,77,83,58,65,35,73,89,54,35,73,66,72,45,37,25,34,67,41,80,54,90,60,61,89,53,66,47,48,30,31,50,58,83,62,42,68,55,50,44,35,37,36,44,40,61,99,48,65,29,33,39,36,37,36,52,70,60,39,66,51,50,31,39,32,65,58,53,72,66,56,56,75,71,33,58,30,35,20,37,38,34,14,50,59,47,40,35,76,82,40,42,55,58,51,52,50,48,25,39,38,48,70,69,41,79,72,82,74,65,80,69,65,85,60,53,58,68,57,50,51,50,13,48,52,28,28,54,30,48,77,56,68,38,52,69,66,57,41,26,21,70,74,68,32,57,67,56,41,50,52,27,63,74,64,74,43,56,65,61,58,51,50,36,51,50,28,30,50,48,20,49,39,27,27,74,62,51,26,45,62,36,52

Foldseek 3Di:
DQPQPDDDCVVLVLLQQAALLLLLLLLQLLDPLLQVVVVVVPWFAWDWDADPVGAIETETPAATPSQVVSQFRGRDNSVDGSQGDGTHGHPVLAPDAWEKEFDQPPPPVPVVQKDFQVLQDAHWYWYHYPPAFIWIWGDDRRDIHIYGYDDDPVRVVRTGIMGIDDDDSCPPPVNVLVVVQSVCRSVVHDPPDDDDLPDRSVLSSLLSLLQVCVSVVHDLLSSLCNRPNNVVSVVCVVVVNCVSSVVSVVSPVVSVCSNPPCSSSSD/DLPLPDDDCVVLVLLQQAALLLLLLLLQLLDPLLQVLVVVVPWFAWDWDADPVGAIETETPAATPSQVVSQFRGRDNSVDGSQGDGTHGHPVLAPDAWEKEFDQPPPPPPVVQKDFQVLQDAHWYWYHYPPAFIWIWGDDRRDIHIYGYDDDPVRVVNTGIMGIDDDDSCPPPVNVLVVVQSVCRSVVHDPPDDDDLPDRSVLSSLLSLLQVCVSSVHDLLSSLCNRPNNVVSVVCVVVVNCVSSVVSVVSPVVSVCSNPPCSSSSD

Nearest PDB structures (foldseek):
  1moz-assembly2_B  TM=5.864E-01  e=4.775E+00  Saccharomyces cerevisiae
  1moz-assembly2_B  TM=6.489E-01  e=5.432E+00  Saccharomyces cerevisiae

Sequence (534 aa):
MKSVWQLDKSKYNDLLNLPYSGWAWEFKRRDPELIKAYTAGNSVRPNYKLNSEGIGIFSLPAPCKTAESFGLHFLPNPKLSALQTMPFWLPEIMQFNFDASVELLNNPKHKGSVLHWHDIPGDKQILFSPLRRTKLSVNTNSYSTQIAIEADSTSVLDTKYLALKMGEKHLKQENINYLKEFSTHCQGHDIAHKYQRGYFPNTLIQALIALDGSLNKATQREISSALFGKKQTKFDWDNSIYSLKSRARRLISKGRDLMKYNYIQLLMKSVWQLDKSKYNDLLNLPYSGWAWEFKRRDPELIKAYTAGNSVRPNYKLNSEGIGIFSLPAPCKTAESFGLHFLPNPKLSALQTMPFWLPEIMQFNFDASVELLNNPKHKGSVLHWHDIPGDKQILFSPLRRTKLSVNTNSYSTQIAIEADSTSVLDTKYLALKMGEKHLKQENINYLKEFSTHCQGHDIAHKYQRGYFPNTLIQALIALDGSLNKATQREISSALFGKKQTKFDWDNSIYSLKSRARRLISKGRDLMKYNYIQLL

Radius of gyration: 30.33 Å; Cα contacts (8 Å, |Δi|>4): 928; chains: 2; bounding box: 63×99×53 Å